Protein AF-A0A0J7KFZ2-F1 (afdb_monomer)

Secondary structure (DSSP, 8-state):
-PPPPPP-----HHHHHSHHHHHHHHHHHHHHHHH-EEEEE--SHHHHHHHHHHHTTT-SEEEEE--PBPPHHHHTT-TT--GGGTTSBHHHHHHHHHHHT-TTSEEEEE-S-HHHHHHH-TTGGGG-SEEEEES--HHHHHHHHHHHHHHT--EEEEEEEBTEEEEEEE-S----SB---SSPPP---SSS--HHHHHHHHH--TTSS-HHHHHTS-HHHHHHHHHHHHHHHHSS---SHHHHHHHHHHHHTT----SS-TT---HHHHHHHHHTT----------THHHHHHHHHHHHHHHHHSS-TT-STTTHHHHHHHHHHHHHHHHHHTTPPPPS-THHHHHHHHHTT-B-HHHHHHHHHHHHHHHHHHHHTBSPPP-SEEEEETTTTEEEEE--

Sequence (400 aa):
MASPESKSPEQSEKNRKYDRQLRLWGDHGQATLEAAHVCLINATGLGTEILKSLVLPGIGAFTIVDGKKITVEDIEPNFFLEADSVGKSRAQVATEILLELNPDVTGDYIDEEPEQILSNSPDFFNSFTVVVATALTEKTLVLLSKRLWELDIPLIVCRSIGFIAYMRIQIKEHTVIETHPDNETPDLRLDRPFDSLKKHLDSINLNEMSFKDHCHVPYLIILYKYLEKWILEHRALPKLYKDKQQLRDMIKSGIRRDEHDSSNSEENFEEAMKAVNTFQNLETPESMMIYYVMLRGVDKFQAEYNSYPGEFDDQVEPDIVKLKTCLTKLLSEWGCGPLAKDDYVHEFCRFGGAELHSVSAFLGGLAAQETIKLITNQYKPVHNTFIYDAVTSNSGTFFF

Radius of gyration: 29.3 Å; Cα contacts (8 Å, |Δi|>4): 603; chains: 1; bounding box: 73×44×86 Å

Structure (mmCIF, N/CA/C/O backbone):
data_AF-A0A0J7KFZ2-F1
#
_entry.id   AF-A0A0J7KFZ2-F1
#
loop_
_atom_site.group_PDB
_atom_site.id
_atom_site.type_symbol
_atom_site.label_atom_id
_atom_site.label_alt_id
_atom_site.label_comp_id
_atom_site.label_asym_id
_atom_site.label_entity_id
_atom_site.label_seq_id
_atom_site.pdbx_PDB_ins_code
_atom_site.Cartn_x
_atom_site.Cartn_y
_atom_site.Cartn_z
_atom_site.occupancy
_atom_site.B_iso_or_equiv
_atom_site.auth_seq_id
_atom_site.auth_comp_id
_atom_site.auth_asym_id
_atom_site.auth_atom_id
_atom_site.pdbx_PDB_model_num
ATOM 1 N N . MET A 1 1 ? -8.744 -5.750 -54.424 1.00 39.47 1 MET A N 1
ATOM 2 C CA . MET A 1 1 ? -9.724 -5.813 -53.323 1.00 39.47 1 MET A CA 1
ATOM 3 C C . MET A 1 1 ? -8.928 -6.118 -52.072 1.00 39.47 1 MET A C 1
ATOM 5 O O . MET A 1 1 ? -8.369 -7.202 -51.994 1.00 39.47 1 MET A O 1
ATOM 9 N N . ALA A 1 2 ? -8.740 -5.127 -51.201 1.00 38.91 2 ALA A N 1
ATOM 10 C CA . ALA A 1 2 ? -8.083 -5.347 -49.919 1.00 38.91 2 ALA A CA 1
ATOM 11 C C . ALA A 1 2 ? -9.008 -6.212 -49.056 1.00 38.91 2 ALA A C 1
ATOM 13 O O . ALA A 1 2 ? -10.208 -5.939 -48.982 1.00 38.91 2 ALA A O 1
ATOM 14 N N . SER A 1 3 ? -8.464 -7.282 -48.483 1.00 38.78 3 SER A N 1
ATOM 15 C CA . SER A 1 3 ? -9.153 -8.090 -47.481 1.00 38.78 3 SER A CA 1
ATOM 16 C C . SER A 1 3 ? -9.607 -7.176 -46.337 1.00 38.78 3 SER A C 1
ATOM 18 O O . SER A 1 3 ? -8.829 -6.305 -45.943 1.00 38.78 3 SER A O 1
ATOM 20 N N . PRO A 1 4 ? -10.834 -7.327 -45.813 1.00 46.22 4 PRO A N 1
ATOM 21 C CA . PRO A 1 4 ? -11.259 -6.533 -44.674 1.00 46.22 4 PRO A CA 1
ATOM 22 C C . PRO A 1 4 ? -10.363 -6.888 -43.489 1.00 46.22 4 PRO A C 1
ATOM 24 O O . PRO A 1 4 ? -10.219 -8.066 -43.153 1.00 46.22 4 PRO A O 1
ATOM 27 N N . GLU A 1 5 ? -9.730 -5.873 -42.901 1.00 45.72 5 GLU A N 1
ATOM 28 C CA . GLU A 1 5 ? -9.017 -6.001 -41.635 1.00 45.72 5 GLU A CA 1
ATOM 29 C C . GLU A 1 5 ? -9.936 -6.689 -40.622 1.00 45.72 5 GLU A C 1
ATOM 31 O O . GLU A 1 5 ? -11.114 -6.340 -40.478 1.00 45.72 5 GLU A O 1
ATOM 36 N N . SER A 1 6 ? -9.412 -7.713 -39.949 1.00 40.47 6 SER A N 1
ATOM 37 C CA . SER A 1 6 ? -10.104 -8.357 -38.841 1.00 40.47 6 SER A CA 1
ATOM 38 C C . SER A 1 6 ? -10.441 -7.287 -37.810 1.00 40.47 6 SER A C 1
ATOM 40 O O . SER A 1 6 ? -9.533 -6.634 -37.294 1.00 40.47 6 SER A O 1
ATOM 42 N N . LYS A 1 7 ? -11.734 -7.099 -37.517 1.00 45.22 7 LYS A N 1
ATOM 43 C CA . LYS A 1 7 ? -12.172 -6.262 -36.396 1.00 45.22 7 LYS A CA 1
ATOM 44 C C . LYS A 1 7 ? -11.363 -6.666 -35.162 1.00 45.22 7 LYS A C 1
ATOM 46 O O . LYS A 1 7 ? -11.340 -7.848 -34.822 1.00 45.22 7 LYS A O 1
ATOM 51 N N . SER A 1 8 ? -10.695 -5.690 -34.544 1.00 53.91 8 SER A N 1
ATOM 52 C CA . SER A 1 8 ? -10.073 -5.842 -33.224 1.00 53.91 8 SER A CA 1
ATOM 53 C C . SER A 1 8 ? -11.067 -6.567 -32.307 1.00 53.91 8 SER A C 1
ATOM 55 O O . SER A 1 8 ? -12.256 -6.231 -32.387 1.00 53.91 8 SER A O 1
ATOM 57 N N . PRO A 1 9 ? -10.652 -7.576 -31.516 1.00 52.34 9 PRO A N 1
ATOM 58 C CA . PRO A 1 9 ? -11.582 -8.308 -30.663 1.00 52.34 9 PRO A CA 1
ATOM 59 C C . PRO A 1 9 ? -12.376 -7.298 -29.832 1.00 52.34 9 PRO A C 1
ATOM 61 O O . PRO A 1 9 ? -11.781 -6.382 -29.264 1.00 52.34 9 PRO A O 1
ATOM 64 N N . GLU A 1 10 ? -13.711 -7.407 -29.841 1.00 55.28 10 GLU A N 1
ATOM 65 C CA . GLU A 1 10 ? -14.583 -6.547 -29.035 1.00 55.28 10 GLU A CA 1
ATOM 66 C C . GLU A 1 10 ? -14.065 -6.571 -27.597 1.00 55.28 10 GLU A C 1
ATOM 68 O O . GLU A 1 10 ? -14.088 -7.604 -26.927 1.00 55.28 10 GLU A O 1
ATOM 73 N N . GLN A 1 11 ? -13.508 -5.442 -27.158 1.00 60.69 11 GLN A N 1
ATOM 74 C CA . GLN A 1 11 ? -12.951 -5.305 -25.823 1.00 60.69 11 GLN A CA 1
ATOM 75 C C . GLN A 1 11 ? -14.110 -5.497 -24.844 1.00 60.69 11 GLN A C 1
ATOM 77 O O . GLN A 1 11 ? -15.096 -4.759 -24.906 1.00 60.69 11 GLN A O 1
ATOM 82 N N . SER A 1 12 ? -14.018 -6.517 -23.986 1.00 78.81 12 SER A N 1
ATOM 83 C CA . SER A 1 12 ? -15.044 -6.780 -22.975 1.00 78.81 12 SER A CA 1
ATOM 84 C C . SER A 1 12 ? -15.282 -5.516 -22.139 1.00 78.81 12 SER A C 1
ATOM 86 O O . SER A 1 12 ? -14.369 -4.705 -21.950 1.00 78.81 12 SER A O 1
ATOM 88 N N . GLU A 1 13 ? -16.495 -5.320 -21.613 1.00 82.88 13 GLU A N 1
ATOM 89 C CA . GLU A 1 13 ? -16.781 -4.152 -20.761 1.00 82.88 13 GLU A CA 1
ATOM 90 C C . GLU A 1 13 ? -15.817 -4.067 -19.569 1.00 82.88 13 GLU A C 1
ATOM 92 O O . GLU A 1 13 ? -15.385 -2.974 -19.196 1.00 82.88 13 GLU A O 1
ATOM 97 N N . LYS A 1 14 ? -15.394 -5.229 -19.058 1.00 83.19 14 LYS A N 1
ATOM 98 C CA . LYS A 1 14 ? -14.378 -5.378 -18.016 1.00 83.19 14 LYS A CA 1
ATOM 99 C C . LYS A 1 14 ? -13.004 -4.874 -18.468 1.00 83.19 14 LYS A C 1
ATOM 101 O O . LYS A 1 14 ? -12.402 -4.047 -17.787 1.00 83.19 14 LYS A O 1
ATOM 106 N N . ASN A 1 15 ? -12.553 -5.262 -19.662 1.00 84.06 15 ASN A N 1
ATOM 107 C CA . ASN A 1 15 ? -11.292 -4.774 -20.225 1.00 84.06 15 ASN A CA 1
ATOM 108 C C . ASN A 1 15 ? -11.341 -3.270 -20.514 1.00 84.06 15 ASN A C 1
ATOM 110 O O . ASN A 1 15 ? -10.312 -2.609 -20.441 1.00 84.06 15 ASN A O 1
ATOM 114 N N . ARG A 1 16 ? -12.518 -2.709 -20.826 1.00 88.25 16 ARG A N 1
ATOM 115 C CA . ARG A 1 16 ? -12.684 -1.256 -20.983 1.00 88.25 16 ARG A CA 1
ATOM 116 C C . ARG A 1 16 ? -12.621 -0.528 -19.637 1.00 88.25 16 ARG A C 1
ATOM 118 O O . ARG A 1 16 ? -12.023 0.542 -19.559 1.00 88.25 16 ARG A O 1
ATOM 125 N N . LYS A 1 17 ? -13.229 -1.094 -18.589 1.00 92.62 17 LYS A N 1
ATOM 126 C CA . LYS A 1 17 ? -13.217 -0.560 -17.215 1.00 92.62 17 LYS A CA 1
ATOM 127 C C . LYS A 1 17 ? -11.804 -0.554 -16.624 1.00 92.62 17 LYS A C 1
ATOM 129 O O . LYS A 1 17 ? -11.389 0.461 -16.071 1.00 92.62 17 LYS A O 1
ATOM 134 N N . TYR A 1 18 ? -11.056 -1.643 -16.806 1.00 95.44 18 TYR A N 1
ATOM 135 C CA . TYR A 1 18 ? -9.713 -1.826 -16.247 1.00 95.44 18 TYR A CA 1
ATOM 136 C C . TYR A 1 18 ? -8.566 -1.495 -17.218 1.00 95.44 18 TYR A C 1
ATOM 138 O O . TYR A 1 18 ? -7.407 -1.716 -16.883 1.00 95.44 18 TYR A O 1
ATOM 146 N N . ASP A 1 19 ? -8.832 -0.901 -18.388 1.00 94.44 19 ASP A N 1
ATOM 147 C CA . ASP A 1 19 ? -7.809 -0.631 -19.420 1.00 94.44 19 ASP A CA 1
ATOM 148 C C . ASP A 1 19 ? -6.561 0.082 -18.869 1.00 94.44 19 ASP A C 1
ATOM 150 O O . ASP A 1 19 ? -5.432 -0.279 -19.193 1.00 94.44 19 ASP A O 1
ATOM 154 N N . ARG A 1 20 ? -6.745 1.076 -17.988 1.00 94.19 20 ARG A N 1
ATOM 155 C CA . ARG A 1 20 ? -5.630 1.860 -17.430 1.00 94.19 20 ARG A CA 1
ATOM 156 C C . ARG A 1 20 ? -4.709 1.037 -16.534 1.00 94.19 20 ARG A C 1
ATOM 158 O O . ARG A 1 20 ? -3.500 1.223 -16.600 1.00 94.19 20 ARG A O 1
ATOM 165 N N . GLN A 1 21 ? -5.270 0.157 -15.712 1.00 92.62 21 GLN A N 1
ATOM 166 C CA . GLN A 1 21 ? -4.501 -0.660 -14.771 1.00 92.62 21 GLN A CA 1
ATOM 167 C C . GLN A 1 21 ? -3.945 -1.930 -15.430 1.00 92.62 21 GLN A C 1
ATOM 169 O O . GLN A 1 21 ? -2.834 -2.342 -15.113 1.00 92.62 21 GLN A O 1
ATOM 174 N N . LEU A 1 22 ? -4.634 -2.469 -16.444 1.00 93.00 22 LEU A N 1
ATOM 175 C CA . LEU A 1 22 ? -4.121 -3.554 -17.288 1.00 93.00 22 LEU A CA 1
ATOM 176 C C . LEU A 1 22 ? -2.810 -3.169 -17.992 1.00 93.00 22 LEU A C 1
ATOM 178 O O . LEU A 1 22 ? -1.964 -4.021 -18.232 1.00 93.00 22 LEU A O 1
ATOM 182 N N . ARG A 1 23 ? -2.589 -1.880 -18.277 1.00 94.12 23 ARG A N 1
ATOM 183 C CA . ARG A 1 23 ? -1.314 -1.379 -18.829 1.00 94.12 23 ARG A CA 1
ATOM 184 C C . ARG A 1 23 ? -0.149 -1.416 -17.837 1.00 94.12 23 ARG A C 1
ATOM 186 O O . ARG A 1 23 ? 0.987 -1.256 -18.272 1.00 94.12 23 ARG A O 1
ATOM 193 N N . LEU A 1 24 ? -0.425 -1.568 -16.541 1.00 92.62 24 LEU A N 1
ATOM 194 C CA . LEU A 1 24 ? 0.590 -1.639 -15.491 1.00 92.62 24 LEU A CA 1
ATOM 195 C C . LEU A 1 24 ? 0.943 -3.093 -15.184 1.00 92.62 24 LEU A C 1
ATOM 197 O O . LEU A 1 24 ? 2.101 -3.467 -15.317 1.00 92.62 24 LEU A O 1
ATOM 201 N N . TRP A 1 25 ? -0.060 -3.911 -14.849 1.00 92.50 25 TRP A N 1
ATOM 202 C CA . TRP A 1 25 ? 0.150 -5.284 -14.369 1.00 92.50 25 TRP A CA 1
ATOM 203 C C . TRP A 1 25 ? -0.359 -6.394 -15.297 1.00 92.50 25 TRP A C 1
ATOM 205 O O . TRP A 1 25 ? -0.287 -7.576 -14.958 1.00 92.50 25 TRP A O 1
ATOM 215 N N . GLY A 1 26 ? -0.868 -6.037 -16.479 1.00 94.12 26 GLY A N 1
ATOM 216 C CA . GLY A 1 26 ? -1.338 -6.991 -17.483 1.00 94.12 26 GLY A CA 1
ATOM 217 C C . GLY A 1 26 ? -2.611 -7.747 -17.095 1.00 94.12 26 GLY A C 1
ATOM 218 O O . GLY A 1 26 ? -3.155 -7.613 -15.996 1.00 94.12 26 GLY A O 1
ATOM 219 N N . ASP A 1 27 ? -3.087 -8.582 -18.019 1.00 94.44 27 ASP A N 1
ATOM 220 C CA . ASP A 1 27 ? -4.254 -9.442 -17.794 1.00 94.44 27 ASP A CA 1
ATOM 221 C C . ASP A 1 27 ? -3.994 -10.495 -16.701 1.00 94.44 27 ASP A C 1
ATOM 223 O O . ASP A 1 27 ? -4.909 -10.866 -15.967 1.00 94.44 27 ASP A O 1
ATOM 227 N N . HIS A 1 28 ? -2.749 -10.966 -16.551 1.00 95.38 28 HIS A N 1
ATOM 228 C CA . HIS A 1 28 ? -2.379 -11.948 -15.525 1.00 95.38 28 HIS A CA 1
ATOM 229 C C . HIS A 1 28 ? -2.400 -11.348 -14.117 1.00 95.38 28 HIS A C 1
ATOM 231 O O . HIS A 1 28 ? -2.923 -11.980 -13.197 1.00 95.38 28 HIS A O 1
ATOM 237 N N . GLY A 1 29 ? -1.902 -10.119 -13.947 1.00 95.56 29 GLY A N 1
ATOM 238 C CA . GLY A 1 29 ? -2.021 -9.386 -12.687 1.00 95.56 29 GLY A CA 1
ATOM 239 C C . GLY A 1 29 ? -3.486 -9.184 -12.304 1.00 95.56 29 GLY A C 1
ATOM 240 O O . GLY A 1 29 ? -3.882 -9.488 -11.179 1.00 95.56 29 GLY A O 1
ATOM 241 N N . GLN A 1 30 ? -4.319 -8.792 -13.273 1.00 97.31 30 GLN A N 1
ATOM 242 C CA . GLN A 1 30 ? -5.755 -8.626 -13.060 1.00 97.31 30 GLN A CA 1
ATOM 243 C C . GLN A 1 30 ? -6.452 -9.934 -12.664 1.00 97.31 30 GLN A C 1
ATOM 245 O O . GLN A 1 30 ? -7.219 -9.948 -11.706 1.00 97.31 30 GLN A O 1
ATOM 250 N N . ALA A 1 31 ? -6.161 -11.044 -13.346 1.00 97.31 31 ALA A N 1
ATOM 251 C CA . ALA A 1 31 ? -6.737 -12.347 -13.011 1.00 97.31 31 ALA A CA 1
ATOM 252 C C . ALA A 1 31 ? -6.376 -12.796 -11.585 1.00 97.31 31 ALA A C 1
ATOM 254 O O . ALA A 1 31 ? -7.195 -13.401 -10.896 1.00 97.31 31 ALA A O 1
ATOM 255 N N . THR A 1 32 ? -5.160 -12.481 -11.129 1.00 97.69 32 THR A N 1
ATOM 256 C CA . THR A 1 32 ? -4.705 -12.823 -9.775 1.00 97.69 32 THR A CA 1
ATOM 257 C C . THR A 1 32 ? -5.392 -11.943 -8.729 1.00 97.69 32 THR A C 1
ATOM 259 O O . THR A 1 32 ? -5.814 -12.440 -7.687 1.00 97.69 32 THR A O 1
ATOM 262 N N . LEU A 1 33 ? -5.581 -10.654 -9.035 1.00 97.94 33 LEU A N 1
ATOM 263 C CA . LEU A 1 33 ? -6.330 -9.717 -8.196 1.00 97.94 33 LEU A CA 1
ATOM 264 C C . LEU A 1 33 ? -7.795 -10.146 -8.017 1.00 97.94 33 LEU A C 1
ATOM 266 O O . LEU A 1 33 ? -8.311 -10.150 -6.901 1.00 97.94 33 LEU A O 1
ATOM 270 N N . GLU A 1 34 ? -8.437 -10.582 -9.097 1.00 97.88 34 GLU A N 1
ATOM 271 C CA . GLU A 1 34 ? -9.824 -11.064 -9.106 1.00 97.88 34 GLU A CA 1
ATOM 272 C C . GLU A 1 34 ? -10.014 -12.425 -8.425 1.00 97.88 34 GLU A C 1
ATOM 274 O O . GLU A 1 34 ? -11.133 -12.786 -8.071 1.00 97.88 34 GLU A O 1
ATOM 279 N N . ALA A 1 35 ? -8.940 -13.193 -8.242 1.00 98.25 35 ALA A N 1
ATOM 280 C CA . ALA A 1 35 ? -8.965 -14.456 -7.510 1.00 98.25 35 ALA A CA 1
ATOM 281 C C . ALA A 1 35 ? -8.655 -14.286 -6.011 1.00 98.25 35 ALA A C 1
ATOM 283 O O . ALA A 1 35 ? -8.814 -15.236 -5.244 1.00 98.25 35 ALA A O 1
ATOM 284 N N . ALA A 1 36 ? -8.187 -13.108 -5.592 1.00 98.56 36 ALA A N 1
ATOM 285 C CA . ALA A 1 36 ? -7.746 -12.865 -4.227 1.00 98.56 36 ALA A CA 1
ATOM 286 C C . ALA A 1 36 ? -8.904 -12.564 -3.268 1.00 98.56 36 ALA A C 1
ATOM 288 O O . ALA A 1 36 ? -9.908 -11.954 -3.640 1.00 98.56 36 ALA A O 1
ATOM 289 N N . HIS A 1 37 ? -8.709 -12.938 -2.002 1.00 98.69 37 HIS A N 1
ATOM 290 C CA . HIS A 1 37 ? -9.626 -12.646 -0.901 1.00 98.69 37 HIS A CA 1
ATOM 291 C C . HIS A 1 37 ? -8.877 -11.937 0.231 1.00 98.69 37 HIS A C 1
ATOM 293 O O . HIS A 1 37 ? -7.994 -12.527 0.851 1.00 98.69 37 HIS A O 1
ATOM 299 N N . VAL A 1 38 ? -9.202 -10.672 0.503 1.00 98.75 38 VAL A N 1
ATOM 300 C CA . VAL A 1 38 ? -8.535 -9.870 1.548 1.00 98.75 38 VAL A CA 1
ATOM 301 C C . VAL A 1 38 ? -9.387 -9.748 2.805 1.00 98.75 38 VAL A C 1
ATOM 303 O O . VAL A 1 38 ? -10.564 -9.411 2.737 1.00 98.75 38 VAL A O 1
ATOM 306 N N . CYS A 1 39 ? -8.779 -9.957 3.971 1.00 98.69 39 CYS A N 1
ATOM 307 C CA . CYS A 1 39 ? -9.404 -9.639 5.254 1.00 98.69 39 CYS A CA 1
ATOM 308 C C . CYS A 1 39 ? -8.951 -8.255 5.719 1.00 98.69 39 CYS A C 1
ATOM 310 O O . CYS A 1 39 ? -7.750 -8.035 5.875 1.00 98.69 39 CYS A O 1
ATOM 312 N N . LEU A 1 40 ? -9.888 -7.354 6.007 1.00 98.75 40 LEU A N 1
ATOM 313 C CA . LEU A 1 40 ? -9.612 -6.101 6.706 1.00 98.75 40 LEU A CA 1
ATOM 314 C C . LEU A 1 40 ? -9.999 -6.245 8.182 1.00 98.75 40 LEU A C 1
ATOM 316 O O . LEU A 1 40 ? -11.141 -6.579 8.483 1.00 98.75 40 LEU A O 1
ATOM 320 N N . ILE A 1 41 ? -9.079 -5.940 9.096 1.00 98.25 41 ILE A N 1
ATOM 321 C CA . ILE A 1 41 ? -9.379 -5.768 10.520 1.00 98.25 41 ILE A CA 1
ATOM 322 C C . ILE A 1 41 ? -9.600 -4.285 10.816 1.00 98.25 41 ILE A C 1
ATOM 324 O O . ILE A 1 41 ? -8.696 -3.471 10.592 1.00 98.25 41 ILE A O 1
ATOM 328 N N . ASN A 1 42 ? -10.769 -3.990 11.384 1.00 97.62 42 ASN A N 1
ATOM 329 C CA . ASN A 1 42 ? -11.325 -2.673 11.680 1.00 97.62 42 ASN A CA 1
ATOM 330 C C . ASN A 1 42 ? -11.590 -1.801 10.439 1.00 97.62 42 ASN A C 1
ATOM 332 O O . ASN A 1 42 ? -10.689 -1.473 9.671 1.00 97.62 42 ASN A O 1
ATOM 336 N N . ALA A 1 43 ? -12.832 -1.348 10.284 1.00 97.19 43 ALA A N 1
ATOM 337 C CA . ALA A 1 43 ? -13.265 -0.386 9.275 1.00 97.19 43 ALA A CA 1
ATOM 338 C C . ALA A 1 43 ? -13.180 1.059 9.804 1.00 97.19 43 ALA A C 1
ATOM 340 O O . ALA A 1 43 ? -14.171 1.788 9.835 1.00 97.19 43 ALA A O 1
ATOM 341 N N . THR A 1 44 ? -11.982 1.474 10.234 1.00 95.88 44 THR A N 1
ATOM 342 C CA . THR A 1 44 ? -11.681 2.894 10.517 1.00 95.88 44 THR A CA 1
ATOM 343 C C . THR A 1 44 ? -11.581 3.699 9.216 1.00 95.88 44 THR A C 1
ATOM 345 O O . THR A 1 44 ? -11.659 3.112 8.132 1.00 95.88 44 THR A O 1
ATOM 348 N N . GLY A 1 45 ? -11.360 5.019 9.289 1.00 96.31 45 GLY A N 1
ATOM 349 C CA . GLY A 1 45 ? -11.187 5.847 8.088 1.00 96.31 45 GLY A CA 1
ATOM 350 C C . GLY A 1 45 ? -10.054 5.336 7.187 1.00 96.31 45 GLY A C 1
ATOM 351 O O . GLY A 1 45 ? -10.213 5.233 5.969 1.00 96.31 45 GLY A O 1
ATOM 352 N N . LEU A 1 46 ? -8.935 4.916 7.785 1.00 97.69 46 LEU A N 1
ATOM 353 C CA . LEU A 1 46 ? -7.833 4.247 7.096 1.00 97.69 46 LEU A CA 1
ATOM 354 C C . LEU A 1 46 ? -8.239 2.898 6.501 1.00 97.69 46 LEU A C 1
ATOM 356 O O . LEU A 1 46 ? -7.940 2.636 5.337 1.00 97.69 46 LEU A O 1
ATOM 360 N N . GLY A 1 47 ? -8.913 2.043 7.273 1.00 98.12 47 GLY A N 1
ATOM 361 C CA . GLY A 1 47 ? -9.322 0.718 6.802 1.00 98.12 47 GLY A CA 1
ATOM 362 C C . GLY A 1 47 ? -10.202 0.790 5.555 1.00 98.12 47 GLY A C 1
ATOM 363 O O . GLY A 1 47 ? -9.952 0.098 4.564 1.00 98.12 47 GLY A O 1
ATOM 364 N N . THR A 1 48 ? -11.181 1.693 5.555 1.00 98.06 48 THR A N 1
ATOM 365 C CA . THR A 1 48 ? -12.065 1.899 4.405 1.00 98.06 48 THR A CA 1
ATOM 366 C C . THR A 1 48 ? -11.355 2.537 3.210 1.00 98.06 48 THR A C 1
ATOM 368 O O . THR A 1 48 ? -11.650 2.178 2.073 1.00 98.06 48 THR A O 1
ATOM 371 N N . GLU A 1 49 ? -10.373 3.419 3.424 1.00 98.50 49 GLU A N 1
ATOM 372 C CA . GLU A 1 49 ? -9.554 3.986 2.341 1.00 98.50 49 GLU A CA 1
ATOM 373 C C . GLU A 1 49 ? -8.664 2.933 1.657 1.00 98.50 49 GLU A C 1
ATOM 375 O O . GLU A 1 49 ? -8.505 2.957 0.428 1.00 98.50 49 GLU A O 1
ATOM 380 N N . ILE A 1 50 ? -8.138 1.972 2.430 1.00 98.69 50 ILE A N 1
ATOM 381 C CA . ILE A 1 50 ? -7.433 0.800 1.893 1.00 98.69 50 ILE A CA 1
ATOM 382 C C . ILE A 1 50 ? -8.394 -0.041 1.052 1.00 98.69 50 ILE A C 1
ATOM 384 O O . ILE A 1 50 ? -8.106 -0.312 -0.115 1.00 98.69 50 ILE A O 1
ATOM 388 N N . LEU A 1 51 ? -9.551 -0.426 1.606 1.00 98.50 51 LEU A N 1
ATOM 389 C CA . LEU A 1 51 ? -10.499 -1.280 0.886 1.00 98.50 51 LEU A CA 1
ATOM 390 C C . LEU A 1 51 ? -11.070 -0.610 -0.357 1.00 98.50 51 LEU A C 1
ATOM 392 O O . LEU A 1 51 ? -11.115 -1.257 -1.395 1.00 98.50 51 LEU A O 1
ATOM 396 N N . LYS A 1 52 ? -11.418 0.679 -0.320 1.00 98.50 52 LYS A N 1
ATOM 397 C CA . LYS A 1 52 ? -11.802 1.440 -1.521 1.00 98.50 52 LYS A CA 1
ATOM 398 C C . LYS A 1 52 ? -10.778 1.248 -2.640 1.00 98.50 52 LYS A C 1
ATOM 400 O O . LYS A 1 52 ? -11.137 0.974 -3.785 1.00 98.50 52 LYS A O 1
ATOM 405 N N . SER A 1 53 ? -9.501 1.370 -2.292 1.00 98.44 53 SER A N 1
ATOM 406 C CA . SER A 1 53 ? -8.380 1.279 -3.227 1.00 98.44 53 SER A CA 1
ATOM 407 C C . SER A 1 53 ? -8.089 -0.157 -3.698 1.00 98.44 53 SER A C 1
ATOM 409 O O . SER A 1 53 ? -7.317 -0.328 -4.635 1.00 98.44 53 SER A O 1
ATOM 411 N N . LEU A 1 54 ? -8.736 -1.175 -3.116 1.00 98.62 54 LEU A N 1
ATOM 412 C CA . LEU A 1 54 ? -8.722 -2.578 -3.564 1.00 98.62 54 LEU A CA 1
ATOM 413 C C . LEU A 1 54 ? -10.006 -2.978 -4.312 1.00 98.62 54 LEU A C 1
ATOM 415 O O . LEU A 1 54 ? -9.960 -3.723 -5.290 1.00 98.62 54 LEU A O 1
ATOM 419 N N . VAL A 1 55 ? -11.153 -2.439 -3.903 1.00 98.62 55 VAL A N 1
ATOM 420 C CA . VAL A 1 55 ? -12.464 -2.679 -4.519 1.00 98.62 55 VAL A CA 1
ATOM 421 C C . VAL A 1 55 ? -12.538 -2.042 -5.908 1.00 98.62 55 VAL A C 1
ATOM 423 O O . VAL A 1 55 ? -12.951 -2.699 -6.865 1.00 98.62 55 VAL A O 1
ATOM 426 N N . LEU A 1 56 ? -12.086 -0.791 -6.061 1.00 98.25 56 LEU A N 1
ATOM 427 C CA . LEU A 1 56 ? -12.074 -0.091 -7.353 1.00 98.25 56 LEU A CA 1
ATOM 428 C C . LEU A 1 56 ? -11.301 -0.843 -8.456 1.00 98.25 56 LEU A C 1
ATOM 430 O O . LEU A 1 56 ? -11.869 -1.002 -9.540 1.00 98.25 56 LEU A O 1
ATOM 434 N N . PRO A 1 57 ? -10.069 -1.350 -8.226 1.00 97.50 57 PRO A N 1
ATOM 435 C CA . PRO A 1 57 ? -9.360 -2.152 -9.223 1.00 97.50 57 PRO A CA 1
ATOM 436 C C . PRO A 1 57 ? -9.899 -3.585 -9.376 1.00 97.50 57 PRO A C 1
ATOM 438 O O . PRO A 1 57 ? -9.449 -4.300 -10.270 1.00 97.50 57 PRO A O 1
ATOM 441 N N . GLY A 1 58 ? -10.890 -3.998 -8.583 1.00 97.31 58 GLY A N 1
ATOM 442 C CA . GLY A 1 58 ? -11.588 -5.269 -8.772 1.00 97.31 58 GLY A CA 1
ATOM 443 C C . GLY A 1 58 ? -10.923 -6.451 -8.083 1.00 97.31 58 GLY A C 1
ATOM 444 O O . GLY A 1 58 ? -10.702 -7.478 -8.719 1.00 97.31 58 GLY A O 1
ATOM 445 N N . ILE A 1 59 ? -10.616 -6.320 -6.791 1.00 98.50 59 ILE A N 1
ATOM 446 C CA . ILE A 1 59 ? -10.285 -7.485 -5.967 1.00 98.50 59 ILE A CA 1
ATOM 447 C C . ILE A 1 59 ? -11.421 -8.517 -5.977 1.00 98.50 59 ILE A C 1
ATOM 449 O O . ILE A 1 59 ? -12.587 -8.141 -6.000 1.00 98.50 59 ILE A O 1
ATOM 453 N N . GLY A 1 60 ? -11.100 -9.810 -5.950 1.00 98.38 60 GLY A N 1
ATOM 454 C CA . GLY A 1 60 ? -12.110 -10.871 -6.009 1.00 98.38 60 GLY A CA 1
ATOM 455 C C . GLY A 1 60 ? -13.123 -10.806 -4.872 1.00 98.38 60 GLY A C 1
ATOM 456 O O . GLY A 1 60 ? -14.335 -10.701 -5.090 1.00 98.38 60 GLY A O 1
ATOM 457 N N . ALA A 1 61 ? -12.611 -10.846 -3.645 1.00 98.69 61 ALA A N 1
ATOM 458 C CA . ALA A 1 61 ? -13.428 -10.746 -2.452 1.00 98.69 61 ALA A CA 1
ATOM 459 C C . ALA A 1 61 ? -12.739 -9.983 -1.317 1.00 98.69 61 ALA A C 1
ATOM 461 O O . ALA A 1 61 ? -11.509 -9.951 -1.213 1.00 98.69 61 ALA A O 1
ATOM 462 N N . PHE A 1 62 ? -13.536 -9.423 -0.411 1.00 98.81 62 PHE A N 1
ATOM 463 C CA . PHE A 1 62 ? -13.055 -8.926 0.872 1.00 98.81 62 PHE A CA 1
ATOM 464 C C . PHE A 1 62 ? -13.967 -9.344 2.028 1.00 98.81 62 PHE A C 1
ATOM 466 O O . PHE A 1 62 ? -15.161 -9.573 1.847 1.00 98.81 62 PHE A O 1
ATOM 473 N N . THR A 1 63 ? -13.399 -9.426 3.230 1.00 98.75 63 THR A N 1
ATOM 474 C CA . THR A 1 63 ? -14.160 -9.596 4.473 1.00 98.75 63 THR A CA 1
ATOM 475 C C . THR A 1 63 ? -13.711 -8.575 5.508 1.00 98.75 63 THR A C 1
ATOM 477 O O . THR A 1 63 ? -12.516 -8.468 5.784 1.00 98.75 63 THR A O 1
ATOM 480 N N . ILE A 1 64 ? -14.654 -7.828 6.084 1.00 98.69 64 ILE A N 1
ATOM 481 C CA . ILE A 1 64 ? -14.379 -6.874 7.166 1.00 98.69 64 ILE A CA 1
ATOM 482 C C . ILE A 1 64 ? -14.637 -7.536 8.516 1.00 98.69 64 ILE A C 1
ATOM 484 O O . ILE A 1 64 ? -15.729 -8.034 8.764 1.00 98.69 64 ILE A O 1
ATOM 488 N N . VAL A 1 65 ? -13.656 -7.499 9.408 1.00 98.25 65 VAL A N 1
ATOM 489 C CA . VAL A 1 65 ? -13.788 -7.934 10.801 1.00 98.25 65 VAL A CA 1
ATOM 490 C C . VAL A 1 65 ? -13.764 -6.707 11.697 1.00 98.25 65 VAL A C 1
ATOM 492 O O . VAL A 1 65 ? -12.733 -6.034 11.795 1.00 98.25 65 VAL A O 1
ATOM 495 N N . ASP A 1 66 ? -14.889 -6.413 12.342 1.00 98.00 66 ASP A N 1
ATOM 496 C CA . ASP A 1 66 ? -15.004 -5.276 13.249 1.00 98.00 66 ASP A CA 1
ATOM 497 C C . ASP A 1 66 ? -16.167 -5.448 14.232 1.00 98.00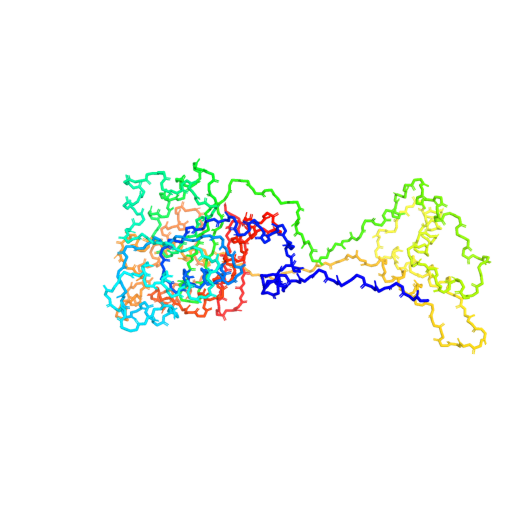 66 ASP A C 1
ATOM 499 O O . ASP A 1 66 ? -17.331 -5.457 13.832 1.00 98.00 66 ASP A O 1
ATOM 503 N N . GLY A 1 67 ? -15.853 -5.552 15.525 1.00 96.50 67 GLY A N 1
ATOM 504 C CA . GLY A 1 67 ? -16.850 -5.705 16.587 1.00 96.50 67 GLY A CA 1
ATOM 505 C C . GLY A 1 67 ? -17.459 -4.388 17.077 1.00 96.50 67 GLY A C 1
ATOM 506 O O . GLY A 1 67 ? -18.373 -4.405 17.910 1.00 96.50 67 GLY A O 1
ATOM 507 N N . LYS A 1 68 ? -16.974 -3.233 16.598 1.00 96.25 68 LYS A N 1
ATOM 508 C CA . LYS A 1 68 ? -17.399 -1.926 17.107 1.00 96.25 68 LYS A CA 1
ATOM 509 C C . LYS A 1 68 ? -18.661 -1.411 16.422 1.00 96.25 68 LYS A C 1
ATOM 511 O O . LYS A 1 68 ? -18.954 -1.669 15.251 1.00 96.25 68 LYS A O 1
ATOM 516 N N . LYS A 1 69 ? -19.417 -0.617 17.182 1.00 97.19 69 LYS A N 1
ATOM 517 C CA . LYS A 1 69 ? -20.535 0.177 16.665 1.00 97.19 69 LYS A CA 1
ATOM 518 C C . LYS A 1 69 ? -20.051 1.563 16.264 1.00 97.19 69 LYS A C 1
ATOM 520 O O . LYS A 1 69 ? -19.137 2.094 16.883 1.00 97.19 69 LYS A O 1
ATOM 525 N N . ILE A 1 70 ? -20.692 2.134 15.251 1.00 96.81 70 ILE A N 1
ATOM 526 C CA . ILE A 1 70 ? -20.354 3.456 14.719 1.00 96.81 70 ILE A CA 1
ATOM 527 C C . ILE A 1 70 ? -20.638 4.521 15.779 1.00 96.81 70 ILE A C 1
ATOM 529 O O . ILE A 1 70 ? -21.764 4.622 16.278 1.00 96.81 70 ILE A O 1
ATOM 533 N N . THR A 1 71 ? -19.626 5.318 16.098 1.00 94.75 71 THR A N 1
ATOM 534 C CA . THR A 1 71 ? -19.725 6.505 16.951 1.00 94.75 71 THR A CA 1
ATOM 535 C C . THR A 1 71 ? -19.715 7.783 16.109 1.00 94.75 71 THR A C 1
ATOM 537 O O . THR A 1 71 ? -19.540 7.738 14.894 1.00 94.75 71 THR A O 1
ATOM 540 N N . VAL A 1 72 ? -19.924 8.941 16.743 1.00 92.38 72 VAL A N 1
ATOM 541 C CA . VAL A 1 72 ? -19.865 10.234 16.037 1.00 92.38 72 VAL A CA 1
ATOM 542 C C . VAL A 1 72 ? -18.447 10.531 15.539 1.00 92.38 72 VAL A C 1
ATOM 544 O O . VAL A 1 72 ? -18.281 11.035 14.432 1.00 92.38 72 VAL A O 1
ATOM 547 N N . GLU A 1 73 ? -17.437 10.147 16.319 1.00 89.50 73 GLU A N 1
ATOM 548 C CA . GLU A 1 73 ? -16.018 10.318 15.988 1.00 89.50 73 GLU A CA 1
ATOM 549 C C . GLU A 1 73 ? -15.587 9.459 14.793 1.00 89.50 73 GLU A C 1
ATOM 551 O O . GLU A 1 73 ? -14.669 9.837 14.075 1.00 89.50 73 GLU A O 1
ATOM 556 N N . ASP A 1 74 ? -16.270 8.336 14.531 1.00 92.19 74 ASP A N 1
ATOM 557 C CA . ASP A 1 74 ? -15.994 7.494 13.362 1.00 92.19 74 ASP A CA 1
ATOM 558 C C . ASP A 1 74 ? -16.483 8.124 12.045 1.00 92.19 74 ASP A C 1
ATOM 560 O O . ASP A 1 74 ? -15.992 7.749 10.983 1.00 92.19 74 ASP A O 1
ATOM 564 N N . ILE A 1 75 ? -17.445 9.056 12.079 1.00 91.75 75 ILE A N 1
ATOM 565 C CA . ILE A 1 75 ? -18.047 9.635 10.863 1.00 91.75 75 ILE A CA 1
ATOM 566 C C . ILE A 1 75 ? -17.105 10.641 10.207 1.00 91.75 75 ILE A C 1
ATOM 568 O O . ILE A 1 75 ? -16.926 10.631 8.993 1.00 91.75 75 ILE A O 1
ATOM 572 N N . GLU A 1 76 ? -16.510 11.533 10.999 1.00 86.81 76 GLU A N 1
ATOM 573 C CA . GLU A 1 76 ? -15.693 12.629 10.473 1.00 86.81 76 GLU A CA 1
ATOM 574 C C . GLU A 1 76 ? -14.503 12.156 9.616 1.00 86.81 76 GLU A C 1
ATOM 576 O O . GLU A 1 76 ? -14.290 12.726 8.540 1.00 86.81 76 GLU A O 1
ATOM 581 N N . PRO A 1 77 ? -13.734 11.121 10.017 1.00 90.56 77 PRO A N 1
ATOM 582 C CA . PRO A 1 77 ? -12.611 10.645 9.224 1.00 90.56 77 PRO A CA 1
ATOM 583 C C . PRO A 1 77 ? -12.997 9.607 8.163 1.00 90.56 77 PRO A C 1
ATOM 585 O O . PRO A 1 77 ? -12.120 9.179 7.403 1.00 90.56 77 PRO A O 1
ATOM 588 N N . ASN A 1 78 ? -14.261 9.173 8.093 1.00 94.38 78 ASN A N 1
ATOM 589 C CA . ASN A 1 78 ? -14.672 8.047 7.263 1.00 94.38 78 ASN A CA 1
ATOM 590 C C . ASN A 1 78 ? -15.753 8.426 6.242 1.00 94.38 78 ASN A C 1
ATOM 592 O O . ASN A 1 78 ? -16.927 8.574 6.564 1.00 94.38 78 ASN A O 1
ATOM 596 N N . PHE A 1 79 ? -15.357 8.485 4.969 1.00 94.81 79 PHE A N 1
ATOM 597 C CA . PHE A 1 79 ? -16.264 8.763 3.850 1.00 94.81 79 PHE A CA 1
ATOM 598 C C . PHE A 1 79 ? -17.377 7.712 3.682 1.00 94.81 79 PHE A C 1
ATOM 600 O O . PHE A 1 79 ? -18.411 7.998 3.088 1.00 94.81 79 PHE A O 1
ATOM 607 N N . PHE A 1 80 ? -17.162 6.497 4.188 1.00 95.06 80 PHE A N 1
ATOM 608 C CA . PHE A 1 80 ? -18.068 5.359 4.043 1.00 95.06 80 PHE A CA 1
ATOM 609 C C . PHE A 1 80 ? -19.008 5.192 5.237 1.00 95.06 80 PHE A C 1
ATOM 611 O O . PHE A 1 80 ? -19.660 4.160 5.343 1.00 95.06 80 PHE A O 1
ATOM 618 N N . LEU A 1 81 ? -19.069 6.160 6.154 1.00 94.81 81 LEU A N 1
ATOM 619 C CA . LEU A 1 81 ? -19.983 6.141 7.292 1.00 94.81 81 LEU A CA 1
ATOM 620 C C . LEU A 1 81 ? -20.802 7.434 7.315 1.00 94.81 81 LEU A C 1
ATOM 622 O O . LEU A 1 81 ? -20.271 8.532 7.185 1.00 94.81 81 LEU A O 1
ATOM 626 N N . GLU A 1 82 ? -22.112 7.303 7.510 1.00 92.00 82 GLU A N 1
ATOM 627 C CA . GLU A 1 82 ? -23.040 8.435 7.568 1.00 92.00 82 GLU A CA 1
ATOM 628 C C . GLU A 1 82 ? -23.596 8.650 8.982 1.00 92.00 82 GLU A C 1
ATOM 630 O O . GLU A 1 82 ? -23.666 7.721 9.792 1.00 92.00 82 GLU A O 1
ATOM 635 N N . ALA A 1 83 ? -24.079 9.866 9.257 1.00 92.50 83 ALA A N 1
ATOM 636 C CA . ALA A 1 83 ? -24.696 10.230 10.538 1.00 92.50 83 ALA A CA 1
ATOM 637 C C . ALA A 1 83 ? -25.890 9.342 10.926 1.00 92.50 83 ALA A C 1
ATOM 639 O O . ALA A 1 83 ? -26.070 9.023 12.101 1.00 92.50 83 ALA A O 1
ATOM 640 N N . ASP A 1 84 ? -26.651 8.860 9.945 1.00 93.69 84 ASP A N 1
ATOM 641 C CA . ASP A 1 84 ? -27.804 7.979 10.168 1.00 93.69 84 ASP A CA 1
ATOM 642 C C . ASP A 1 84 ? -27.405 6.528 10.514 1.00 93.69 84 ASP A C 1
ATOM 644 O O . ASP A 1 84 ? -28.257 5.670 10.779 1.00 93.69 84 ASP A O 1
ATOM 648 N N . SER A 1 85 ? -26.104 6.226 10.513 1.00 93.50 85 SER A N 1
ATOM 649 C CA . SER A 1 85 ? -25.561 4.901 10.8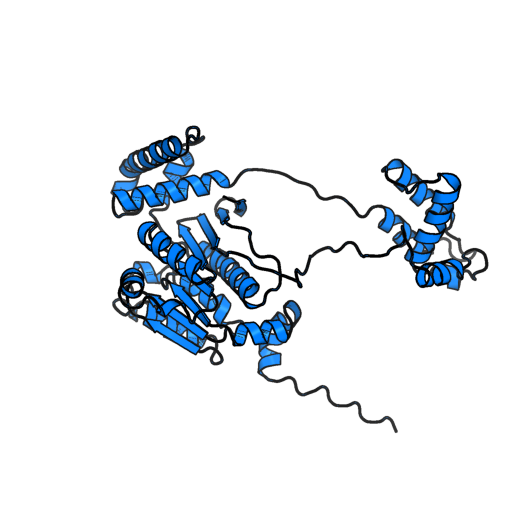17 1.00 93.50 85 SER A CA 1
ATOM 650 C C . SER A 1 85 ? -24.980 4.774 12.225 1.00 93.50 85 SER A C 1
ATOM 652 O O . SER A 1 85 ? -24.601 3.670 12.616 1.00 93.50 85 SER A O 1
ATOM 654 N N . VAL A 1 86 ? -24.983 5.847 13.027 1.00 96.38 86 VAL A N 1
ATOM 655 C CA . VAL A 1 86 ? -24.552 5.810 14.436 1.00 96.38 86 VAL A CA 1
ATOM 656 C C . VAL A 1 86 ? -25.280 4.699 15.202 1.00 96.38 86 VAL A C 1
ATOM 658 O O . VAL A 1 86 ? -26.501 4.560 15.138 1.00 96.38 86 VAL A O 1
ATOM 661 N N . GLY A 1 87 ? -24.513 3.889 15.933 1.00 96.12 87 GLY A N 1
ATOM 662 C CA . GLY A 1 87 ? -25.004 2.746 16.706 1.00 96.12 87 GLY A CA 1
ATOM 663 C C . GLY A 1 87 ? -25.154 1.434 15.924 1.00 96.12 87 GLY A C 1
ATOM 664 O O . GLY A 1 87 ? -25.345 0.389 16.550 1.00 96.12 87 GLY A O 1
ATOM 665 N N . LYS A 1 88 ? -25.034 1.439 14.588 1.00 97.25 88 LYS A N 1
ATOM 666 C CA . LYS A 1 88 ? -25.000 0.212 13.766 1.00 97.25 88 LYS A CA 1
ATOM 667 C C . LYS A 1 88 ? -23.602 -0.417 13.769 1.00 97.25 88 LYS A C 1
ATOM 669 O O . LYS A 1 88 ? -22.640 0.203 14.220 1.00 97.25 88 LYS A O 1
ATOM 674 N N . SER A 1 89 ? -23.491 -1.663 13.298 1.00 98.00 89 SER A N 1
ATOM 675 C CA . SER A 1 89 ? -22.190 -2.332 13.125 1.00 98.00 89 SER A CA 1
ATOM 676 C C . SER A 1 89 ? -21.342 -1.586 12.099 1.00 98.00 89 SER A C 1
ATOM 678 O O . SER A 1 89 ? -21.807 -1.326 10.986 1.00 98.00 89 SER A O 1
ATOM 680 N N . ARG A 1 90 ? -20.099 -1.264 12.469 1.00 97.38 90 ARG A N 1
ATOM 681 C CA . ARG A 1 90 ? -19.156 -0.599 11.566 1.00 97.38 90 ARG A CA 1
ATOM 682 C C . ARG A 1 90 ? -18.758 -1.519 10.411 1.00 97.38 90 ARG A C 1
ATOM 684 O O . ARG A 1 90 ? -18.716 -1.057 9.274 1.00 97.38 90 ARG A O 1
ATOM 691 N N . ALA A 1 91 ? -18.573 -2.818 10.678 1.00 97.94 91 ALA A N 1
ATOM 692 C CA . ALA A 1 91 ? -18.268 -3.819 9.653 1.00 97.94 91 ALA A CA 1
ATOM 693 C C . ALA A 1 91 ? -19.369 -3.897 8.587 1.00 97.94 91 ALA A C 1
ATOM 695 O O . ALA A 1 91 ? -19.089 -3.855 7.388 1.00 97.94 91 ALA A O 1
ATOM 696 N N . GLN A 1 92 ? -20.623 -3.978 9.043 1.00 98.25 92 GLN A N 1
ATOM 697 C CA . GLN A 1 92 ? -21.786 -4.116 8.173 1.00 98.25 92 GLN A CA 1
ATOM 698 C C . GLN A 1 92 ? -21.930 -2.912 7.238 1.00 98.25 92 GLN A C 1
ATOM 700 O O . GLN A 1 92 ? -21.924 -3.073 6.020 1.00 98.25 92 GLN A O 1
ATOM 705 N N . VAL A 1 93 ? -22.036 -1.708 7.807 1.00 98.00 93 VAL A N 1
ATOM 706 C CA . VAL A 1 93 ? -22.320 -0.487 7.037 1.00 98.00 93 VAL A CA 1
ATOM 707 C C . VAL A 1 93 ? -21.187 -0.182 6.057 1.00 98.00 93 VAL A C 1
ATOM 709 O O . VAL A 1 93 ? -21.450 0.129 4.897 1.00 98.00 93 VAL A O 1
ATOM 712 N N . ALA A 1 94 ? -19.928 -0.336 6.484 1.00 97.81 94 ALA A N 1
ATOM 713 C CA . ALA A 1 94 ? -18.786 -0.135 5.598 1.00 97.81 94 ALA A CA 1
ATOM 714 C C . ALA A 1 94 ? -18.803 -1.114 4.412 1.00 97.81 94 ALA A C 1
ATOM 716 O O . ALA A 1 94 ? -18.517 -0.712 3.287 1.00 97.81 94 ALA A O 1
ATOM 717 N N . THR A 1 95 ? -19.166 -2.382 4.640 1.00 98.38 95 THR A N 1
ATOM 718 C CA . THR A 1 95 ? -19.251 -3.397 3.575 1.00 98.38 95 THR A CA 1
ATOM 719 C C . THR A 1 95 ? -20.345 -3.058 2.567 1.00 98.38 95 THR A C 1
ATOM 721 O O . THR A 1 95 ? -20.089 -3.105 1.364 1.00 98.38 95 THR A O 1
ATOM 724 N N . GLU A 1 96 ? -21.534 -2.674 3.041 1.00 97.44 96 GLU A N 1
ATOM 725 C CA . GLU A 1 96 ? -22.667 -2.293 2.188 1.00 97.44 96 GLU A CA 1
ATOM 726 C C . GLU A 1 96 ? -22.287 -1.150 1.231 1.00 97.44 96 GLU A C 1
ATOM 728 O O . GLU A 1 96 ? -22.469 -1.281 0.022 1.00 97.44 96 GLU A O 1
ATOM 733 N N . ILE A 1 97 ? -21.673 -0.080 1.749 1.00 97.31 97 ILE A N 1
ATOM 734 C CA . ILE A 1 97 ? -21.316 1.103 0.948 1.00 97.31 97 ILE A CA 1
ATOM 735 C C . ILE A 1 97 ? -20.108 0.824 0.039 1.00 97.31 97 ILE A C 1
ATOM 737 O O . ILE A 1 97 ? -20.081 1.260 -1.113 1.00 97.31 97 ILE A O 1
ATOM 741 N N . LEU A 1 98 ? -19.105 0.067 0.502 1.00 97.88 98 LEU A N 1
ATOM 742 C CA . LEU A 1 98 ? -17.954 -0.297 -0.335 1.00 97.88 98 LEU A CA 1
ATOM 743 C C . LEU A 1 98 ? -18.371 -1.127 -1.556 1.00 97.88 98 LEU A C 1
ATOM 745 O O . LEU A 1 98 ? -17.793 -0.949 -2.628 1.00 97.88 98 LEU A O 1
ATOM 749 N N . LEU A 1 99 ? -19.382 -1.990 -1.431 1.00 97.94 99 LEU A N 1
ATOM 750 C CA . LEU A 1 99 ? -19.883 -2.793 -2.552 1.00 97.94 99 LEU A CA 1
ATOM 751 C C . LEU A 1 99 ? -20.553 -1.959 -3.651 1.00 97.94 99 LEU A C 1
ATOM 753 O O . LEU A 1 99 ? -20.564 -2.380 -4.810 1.00 97.94 99 LEU A O 1
ATOM 757 N N . GLU A 1 100 ? -21.028 -0.749 -3.344 1.00 97.75 100 GLU A N 1
ATOM 758 C CA . GLU A 1 100 ? -21.554 0.171 -4.360 1.00 97.75 100 GLU A CA 1
ATOM 759 C C . GLU A 1 100 ? -20.472 0.640 -5.346 1.00 97.75 100 GLU A C 1
ATOM 761 O O . GLU A 1 100 ? -20.776 0.977 -6.493 1.00 97.75 100 GLU A O 1
ATOM 766 N N . LEU A 1 101 ? -19.197 0.634 -4.936 1.00 97.69 101 LEU A N 1
ATOM 767 C CA . LEU A 1 101 ? -18.083 1.074 -5.781 1.00 97.69 101 LEU A CA 1
ATOM 768 C C . LEU A 1 101 ? -17.825 0.127 -6.951 1.00 97.69 101 LEU A C 1
ATOM 770 O O . LEU A 1 101 ? -17.351 0.558 -8.008 1.00 97.69 101 LEU A O 1
ATOM 774 N N . ASN A 1 102 ? -18.060 -1.171 -6.752 1.00 97.31 102 ASN A N 1
ATOM 775 C CA . ASN A 1 102 ? -17.759 -2.167 -7.762 1.00 97.31 102 ASN A CA 1
ATOM 776 C C . ASN A 1 102 ? -18.616 -3.441 -7.610 1.00 97.31 102 ASN A C 1
ATOM 778 O O . ASN A 1 102 ? -18.297 -4.281 -6.770 1.00 97.31 102 ASN A O 1
ATOM 782 N N . PRO A 1 103 ? -19.617 -3.658 -8.488 1.00 94.56 103 PRO A N 1
ATOM 783 C CA . PRO A 1 103 ? -20.486 -4.836 -8.427 1.00 94.56 103 PRO A CA 1
ATOM 784 C C . PRO A 1 103 ? -19.791 -6.152 -8.813 1.00 94.56 103 PRO A C 1
ATOM 786 O O . PRO A 1 103 ? -20.378 -7.216 -8.638 1.00 94.56 103 PRO A O 1
ATOM 789 N N . ASP A 1 104 ? -18.568 -6.099 -9.353 1.00 95.69 104 ASP A N 1
ATOM 790 C CA . ASP A 1 104 ? -17.781 -7.293 -9.690 1.00 95.69 104 ASP A CA 1
ATOM 791 C C . ASP A 1 104 ? -17.081 -7.904 -8.457 1.00 95.69 104 ASP A C 1
ATOM 793 O O . ASP A 1 104 ? -16.507 -8.987 -8.557 1.00 95.69 104 ASP A O 1
ATOM 797 N N . VAL A 1 105 ? -17.096 -7.207 -7.314 1.00 98.19 105 VAL A N 1
ATOM 798 C CA . VAL A 1 105 ? -16.409 -7.590 -6.072 1.00 98.19 105 VAL A CA 1
ATOM 799 C C . VAL A 1 105 ? -17.397 -8.235 -5.109 1.00 98.19 105 VAL A C 1
ATOM 801 O O . VAL A 1 105 ? -18.509 -7.743 -4.930 1.00 98.19 105 VAL A O 1
ATOM 804 N N . THR A 1 106 ? -16.982 -9.310 -4.439 1.00 98.50 106 THR A N 1
ATOM 805 C CA . THR A 1 106 ? -17.771 -9.917 -3.354 1.00 98.50 106 THR A CA 1
ATOM 806 C C . THR A 1 106 ? -17.315 -9.379 -1.998 1.00 98.50 106 THR A C 1
ATOM 808 O O . THR A 1 106 ? -16.122 -9.341 -1.713 1.00 98.50 106 THR A O 1
ATOM 811 N N . GLY A 1 107 ? -18.244 -8.971 -1.139 1.00 98.06 107 GLY A N 1
ATOM 812 C CA . GLY A 1 107 ? -17.936 -8.413 0.179 1.00 98.06 107 GLY A CA 1
ATOM 813 C C . GLY A 1 107 ? -18.748 -9.106 1.258 1.00 98.06 107 GLY A C 1
ATOM 814 O O . GLY A 1 107 ? -19.934 -9.365 1.060 1.00 98.06 107 GLY A O 1
ATOM 815 N N . ASP A 1 108 ? -18.106 -9.400 2.382 1.00 98.31 108 ASP A N 1
ATOM 816 C CA . ASP A 1 108 ? -18.745 -9.966 3.571 1.00 98.31 108 ASP A CA 1
ATOM 817 C C . ASP A 1 108 ? -18.216 -9.287 4.844 1.00 98.31 108 ASP A C 1
ATOM 819 O O . ASP A 1 108 ? -17.209 -8.571 4.809 1.00 98.31 108 ASP A O 1
ATOM 823 N N . TYR A 1 109 ? -18.867 -9.507 5.982 1.00 98.31 109 TYR A N 1
ATOM 824 C CA . TYR A 1 109 ? -18.456 -8.919 7.251 1.00 98.31 109 TYR A CA 1
ATOM 825 C C . TYR A 1 109 ? -18.686 -9.836 8.451 1.00 98.31 109 TYR A C 1
ATOM 827 O O . TYR A 1 109 ? -19.575 -10.683 8.463 1.00 98.31 109 TYR A O 1
ATOM 835 N N . ILE A 1 110 ? -17.897 -9.613 9.501 1.00 97.69 110 ILE A N 1
ATOM 836 C CA . ILE A 1 110 ? -18.003 -10.275 10.798 1.00 97.69 110 ILE A CA 1
ATOM 837 C C . ILE A 1 110 ? -18.078 -9.195 11.885 1.00 97.69 110 ILE A C 1
ATOM 839 O O . ILE A 1 110 ? -17.126 -8.443 12.093 1.00 97.69 110 ILE A O 1
ATOM 843 N N . ASP A 1 111 ? -19.217 -9.134 12.580 1.00 96.75 111 ASP A N 1
ATOM 844 C CA . ASP A 1 111 ? -19.492 -8.220 13.707 1.00 96.75 111 ASP A CA 1
ATOM 845 C C . ASP A 1 111 ? -18.964 -8.817 15.029 1.00 96.75 111 ASP A C 1
ATOM 847 O O . ASP A 1 111 ? -19.713 -9.014 15.985 1.00 96.75 111 ASP A O 1
ATOM 851 N N . GLU A 1 112 ? -17.674 -9.171 15.058 1.00 95.62 112 GLU A N 1
ATOM 852 C CA . GLU A 1 112 ? -16.958 -9.701 16.228 1.00 95.62 112 GLU A CA 1
ATOM 853 C C . GLU A 1 112 ? -15.590 -9.028 16.375 1.00 95.62 112 GLU A C 1
ATOM 855 O O . GLU A 1 112 ? -14.970 -8.602 15.397 1.00 95.62 112 GLU A O 1
ATOM 860 N N . GLU A 1 113 ? -15.092 -8.958 17.609 1.00 93.62 113 GLU A N 1
ATOM 861 C CA . GLU A 1 113 ? -13.749 -8.438 17.869 1.00 93.62 113 GLU A CA 1
ATOM 862 C C . GLU A 1 113 ? -12.674 -9.459 17.429 1.00 93.62 113 GLU A C 1
ATOM 864 O O . GLU A 1 113 ? -12.852 -10.671 17.615 1.00 93.62 113 GLU A O 1
ATOM 869 N N . PRO A 1 114 ? -11.517 -9.018 16.899 1.00 91.88 114 PRO A N 1
ATOM 870 C CA . PRO A 1 114 ? -10.461 -9.915 16.411 1.00 91.88 114 PRO A CA 1
ATOM 871 C C . PRO A 1 114 ? -9.973 -10.932 17.453 1.00 91.88 114 PRO A C 1
ATOM 873 O O . PRO A 1 114 ? -9.629 -12.064 17.115 1.00 91.88 114 PRO A O 1
ATOM 876 N N . GLU A 1 115 ? -9.959 -10.555 18.731 1.00 91.56 115 GLU A N 1
ATOM 877 C CA . GLU A 1 115 ? -9.596 -11.416 19.856 1.00 91.56 115 GLU A CA 1
ATOM 878 C C . GLU A 1 115 ? -10.557 -12.599 20.010 1.00 91.56 115 GLU A C 1
ATOM 880 O O . GLU A 1 115 ? -10.112 -13.699 20.343 1.00 91.56 115 GLU A O 1
ATOM 885 N N . GLN A 1 116 ? -11.854 -12.384 19.760 1.00 92.31 116 GLN A N 1
ATOM 886 C CA . GLN A 1 116 ? -12.887 -13.419 19.845 1.00 92.31 116 GLN A CA 1
ATOM 887 C C . GLN A 1 116 ? -12.733 -14.425 18.705 1.00 92.31 116 GLN A C 1
ATOM 889 O O . GLN A 1 116 ? -12.789 -15.634 18.926 1.00 92.31 116 GLN A O 1
ATOM 894 N N . ILE A 1 117 ? -12.444 -13.941 17.498 1.00 92.69 117 ILE A N 1
ATOM 895 C CA . ILE A 1 117 ? -12.196 -14.801 16.336 1.00 92.69 117 ILE A CA 1
ATOM 896 C C . ILE A 1 117 ? -10.933 -15.636 16.552 1.00 92.69 117 ILE A C 1
ATOM 898 O O . ILE A 1 117 ? -10.949 -16.848 16.336 1.00 92.69 117 ILE A O 1
ATOM 902 N N . LEU A 1 118 ? -9.857 -15.020 17.052 1.00 89.69 118 LEU A N 1
ATOM 903 C CA . LEU A 1 118 ? -8.611 -15.722 17.365 1.00 89.69 118 LEU A CA 1
ATOM 904 C C . LEU A 1 118 ? -8.795 -16.809 18.436 1.00 89.69 118 LEU A C 1
ATOM 906 O O . LEU A 1 118 ? -8.080 -17.811 18.395 1.00 89.69 118 LEU A O 1
ATOM 910 N N . SER A 1 119 ? -9.734 -16.643 19.378 1.00 90.19 119 SER A N 1
ATOM 911 C CA . SER A 1 119 ? -10.025 -17.659 20.396 1.00 90.19 119 SER A CA 1
ATOM 912 C C . SER A 1 119 ? -10.993 -18.744 19.926 1.00 90.19 119 SER A C 1
ATOM 914 O O . SER A 1 119 ? -10.822 -19.907 20.291 1.00 90.19 119 SER A O 1
ATOM 916 N N . ASN A 1 120 ? -12.014 -18.377 19.150 1.00 91.12 120 ASN A N 1
ATOM 917 C CA . ASN A 1 120 ? -13.142 -19.255 18.831 1.00 91.12 120 ASN A CA 1
ATOM 918 C C . ASN A 1 120 ? -12.952 -20.011 17.509 1.00 91.12 120 ASN A C 1
ATOM 920 O O . ASN A 1 120 ? -13.419 -21.142 17.379 1.00 91.12 120 ASN A O 1
ATOM 924 N N . SER A 1 121 ? -12.247 -19.402 16.552 1.00 89.94 121 SER A N 1
ATOM 925 C CA . SER A 1 121 ? -12.158 -19.856 15.162 1.00 89.94 121 SER A CA 1
ATOM 926 C C . SER A 1 121 ? -10.720 -19.728 14.641 1.00 89.94 121 SER A C 1
ATOM 928 O O . SER A 1 121 ? -10.428 -18.874 13.803 1.00 89.94 121 SER A O 1
ATOM 930 N N . PRO A 1 122 ? -9.787 -20.586 15.096 1.00 80.12 122 PRO A N 1
ATOM 931 C CA . PRO A 1 122 ? -8.365 -20.459 14.768 1.00 80.12 122 PRO A CA 1
ATOM 932 C C . PRO A 1 122 ? -8.058 -20.603 13.269 1.00 80.12 122 PRO A C 1
ATOM 934 O O . PRO A 1 122 ? -7.016 -20.126 12.816 1.00 80.12 122 PRO A O 1
ATOM 937 N N . ASP A 1 123 ? -8.940 -21.256 12.512 1.00 91.44 123 ASP A N 1
ATOM 938 C CA . ASP A 1 123 ? -8.801 -21.490 11.070 1.00 91.44 123 ASP A CA 1
ATOM 939 C C . ASP A 1 123 ? -9.471 -20.416 10.205 1.00 91.44 123 ASP A C 1
ATOM 941 O O . ASP A 1 123 ? -9.356 -20.468 8.984 1.00 91.44 123 ASP A O 1
ATOM 945 N N . PHE A 1 124 ? -10.141 -19.431 10.816 1.00 95.12 124 PHE A N 1
ATOM 946 C CA . PHE A 1 124 ? -10.833 -18.356 10.098 1.00 95.12 124 PHE A CA 1
ATOM 947 C C . PHE A 1 124 ? -9.917 -17.650 9.096 1.00 95.12 124 PHE A C 1
ATOM 949 O O . PHE A 1 124 ? -10.319 -17.365 7.974 1.00 95.12 124 PHE A O 1
ATOM 956 N N . PHE A 1 125 ? -8.661 -17.411 9.481 1.00 95.56 125 PHE A N 1
ATOM 957 C CA . PHE A 1 125 ? -7.732 -16.674 8.636 1.00 95.56 125 PHE A CA 1
ATOM 958 C C . PHE A 1 125 ? -7.188 -17.478 7.449 1.00 95.56 125 PHE A C 1
ATOM 960 O O . PHE A 1 125 ? -6.639 -16.871 6.539 1.00 95.56 125 PHE A O 1
ATOM 967 N N . ASN A 1 126 ? -7.362 -18.805 7.415 1.00 95.06 126 ASN A N 1
ATOM 968 C CA . ASN A 1 126 ? -6.730 -19.692 6.429 1.00 95.06 126 ASN A CA 1
ATOM 969 C C . ASN A 1 126 ? -7.182 -19.431 4.981 1.00 95.06 126 ASN A C 1
ATOM 971 O O . ASN A 1 126 ? -6.501 -19.851 4.048 1.00 95.06 126 ASN A O 1
ATOM 975 N N . SER A 1 127 ? -8.341 -18.798 4.785 1.00 93.88 127 SER A N 1
ATOM 976 C CA . SER A 1 127 ? -8.921 -18.548 3.462 1.00 93.88 127 SER A CA 1
ATOM 977 C C . SER A 1 127 ? -8.456 -17.249 2.805 1.00 93.88 127 SER A C 1
ATOM 979 O O . SER A 1 127 ? -8.750 -17.043 1.630 1.00 93.88 127 SER A O 1
ATOM 981 N N . PHE A 1 128 ? -7.759 -16.367 3.526 1.00 98.25 128 PHE A N 1
ATOM 982 C CA . PHE A 1 128 ? -7.384 -15.059 2.991 1.00 98.25 128 PHE A CA 1
ATOM 983 C C . PHE A 1 128 ? -6.026 -15.084 2.298 1.00 98.25 128 PHE A C 1
ATOM 985 O O . PHE A 1 128 ? -5.062 -15.673 2.781 1.00 98.25 128 PHE A O 1
ATOM 992 N N . THR A 1 129 ? -5.939 -14.369 1.180 1.00 98.44 129 THR A N 1
ATOM 993 C CA . THR A 1 129 ? -4.694 -14.133 0.445 1.00 98.44 129 THR A CA 1
ATOM 994 C C . THR A 1 129 ? -3.781 -13.166 1.196 1.00 98.44 129 THR A C 1
ATOM 996 O O . THR A 1 129 ? -2.574 -13.374 1.245 1.00 98.44 129 THR A O 1
ATOM 999 N N . VAL A 1 130 ? -4.349 -12.107 1.781 1.00 98.56 130 VAL A N 1
ATOM 1000 C CA . VAL A 1 130 ? -3.641 -11.109 2.598 1.00 98.56 130 VAL A CA 1
ATOM 1001 C C . VAL A 1 130 ? -4.578 -10.639 3.711 1.00 98.56 130 VAL A C 1
ATOM 1003 O O . VAL A 1 130 ? -5.773 -10.436 3.481 1.00 98.56 130 VAL A O 1
ATOM 1006 N N . VAL A 1 131 ? -4.036 -10.432 4.911 1.00 98.69 131 VAL A N 1
ATOM 1007 C CA . VAL A 1 131 ? -4.743 -9.772 6.015 1.00 98.69 131 VAL A CA 1
ATOM 1008 C C . VAL A 1 131 ? -4.178 -8.369 6.198 1.00 98.69 131 VAL A C 1
ATOM 1010 O O . VAL A 1 131 ? -2.972 -8.189 6.369 1.00 98.69 131 VAL A O 1
ATOM 1013 N N . VAL A 1 132 ? -5.051 -7.368 6.195 1.00 98.69 132 VAL A N 1
ATOM 1014 C CA . VAL A 1 132 ? -4.715 -5.974 6.478 1.00 98.69 132 VAL A CA 1
ATOM 1015 C C . VAL A 1 132 ? -5.310 -5.600 7.826 1.00 98.69 132 VAL A C 1
ATOM 1017 O O . VAL A 1 132 ? -6.516 -5.701 8.022 1.00 98.69 132 VAL A O 1
ATOM 1020 N N . ALA A 1 133 ? -4.481 -5.164 8.767 1.00 98.19 133 ALA A N 1
ATOM 1021 C CA . ALA A 1 133 ? -4.909 -4.810 10.107 1.00 98.19 133 ALA A CA 1
ATOM 1022 C C . ALA A 1 133 ? -4.739 -3.322 10.388 1.00 98.19 133 ALA A C 1
ATOM 1024 O O . ALA A 1 133 ? -3.627 -2.798 10.304 1.00 98.19 133 ALA A O 1
ATOM 1025 N N . THR A 1 134 ? -5.827 -2.658 10.783 1.00 97.12 134 THR A N 1
ATOM 1026 C CA . THR A 1 134 ? -5.814 -1.237 11.139 1.00 97.12 134 THR A CA 1
ATOM 1027 C C . THR A 1 134 ? -6.165 -1.012 12.603 1.00 97.12 134 THR A C 1
ATOM 1029 O O . THR A 1 134 ? -6.923 -1.775 13.202 1.00 97.12 134 THR A O 1
ATOM 1032 N N . ALA A 1 135 ? -5.561 0.018 13.205 1.00 89.81 135 ALA A N 1
ATOM 1033 C CA . ALA A 1 135 ? -5.880 0.495 14.556 1.00 89.81 135 ALA A CA 1
ATOM 1034 C C . ALA A 1 135 ? -5.917 -0.588 15.666 1.00 89.81 135 ALA A C 1
ATOM 1036 O O . ALA A 1 135 ? -6.608 -0.432 16.671 1.00 89.81 135 ALA A O 1
ATOM 1037 N N . LEU A 1 136 ? -5.155 -1.680 15.521 1.00 92.62 136 LEU A N 1
ATOM 1038 C CA . LEU A 1 136 ? -5.053 -2.713 16.552 1.00 92.62 136 LEU A CA 1
ATOM 1039 C C . LEU A 1 136 ? -4.174 -2.264 17.720 1.00 92.62 136 LEU A C 1
ATOM 1041 O O . LEU A 1 136 ? -3.174 -1.565 17.540 1.00 92.62 136 LEU A O 1
ATOM 1045 N N . THR A 1 137 ? -4.522 -2.737 18.916 1.00 91.69 137 THR A N 1
ATOM 1046 C CA . THR A 1 137 ? -3.635 -2.657 20.080 1.00 91.69 137 THR A CA 1
ATOM 1047 C C . THR A 1 137 ? -2.464 -3.622 19.910 1.00 91.69 137 THR A C 1
ATOM 1049 O O . THR A 1 137 ? -2.588 -4.665 19.259 1.00 91.69 137 THR A O 1
ATOM 1052 N N . GLU A 1 138 ? -1.321 -3.321 20.531 1.00 90.75 138 GLU A N 1
ATOM 1053 C CA . GLU A 1 138 ? -0.134 -4.178 20.434 1.00 90.75 138 GLU A CA 1
ATOM 1054 C C . GLU A 1 138 ? -0.413 -5.621 20.882 1.00 90.75 138 GLU A C 1
ATOM 1056 O O . GLU A 1 138 ? 0.030 -6.572 20.236 1.00 90.75 138 GLU A O 1
ATOM 1061 N N . LYS A 1 139 ? -1.173 -5.799 21.968 1.00 92.00 139 LYS A N 1
ATOM 1062 C CA . LYS A 1 139 ? -1.479 -7.121 22.531 1.00 92.00 139 LYS A CA 1
ATOM 1063 C C . LYS A 1 139 ? -2.143 -8.030 21.494 1.00 92.00 139 LYS A C 1
ATOM 1065 O O . LYS A 1 139 ? -1.729 -9.176 21.315 1.00 92.00 139 LYS A O 1
ATOM 1070 N N . THR A 1 140 ? -3.153 -7.506 20.813 1.00 93.88 140 THR A N 1
ATOM 1071 C CA . THR A 1 140 ? -3.940 -8.235 19.813 1.00 93.88 140 THR A CA 1
ATOM 1072 C C . THR A 1 140 ? -3.160 -8.404 18.526 1.00 93.88 140 THR A C 1
ATOM 1074 O O . THR A 1 140 ? -3.138 -9.493 17.954 1.00 93.88 140 THR A O 1
ATOM 1077 N N . LEU A 1 141 ? -2.435 -7.360 18.120 1.00 95.81 141 LEU A N 1
ATOM 1078 C CA . LEU A 1 141 ? -1.577 -7.402 16.949 1.00 95.81 141 LEU A CA 1
ATOM 1079 C C . LEU A 1 141 ? -0.513 -8.500 17.062 1.00 95.81 141 LEU A C 1
ATOM 1081 O O . LEU A 1 141 ? -0.307 -9.235 16.104 1.00 95.81 141 LEU A O 1
ATOM 1085 N N . VAL A 1 142 ? 0.144 -8.650 18.215 1.00 95.25 142 VAL A N 1
ATOM 1086 C CA . VAL A 1 142 ? 1.162 -9.694 18.424 1.00 95.25 142 VAL A CA 1
ATOM 1087 C C . VAL A 1 142 ? 0.553 -11.097 18.354 1.00 95.25 142 VAL A C 1
ATOM 1089 O O . VAL A 1 142 ? 1.193 -12.012 17.835 1.00 95.25 142 VAL A O 1
ATOM 1092 N N . LEU A 1 143 ? -0.672 -11.286 18.855 1.00 94.69 143 LEU A N 1
ATOM 1093 C CA . LEU A 1 143 ? -1.373 -12.570 18.762 1.00 94.69 143 LEU A CA 1
ATOM 1094 C C . LEU A 1 143 ? -1.724 -12.906 17.305 1.00 94.69 143 LEU A C 1
ATOM 1096 O O . LEU A 1 143 ? -1.394 -13.996 16.834 1.00 94.69 143 LEU A O 1
ATOM 1100 N N . LEU A 1 144 ? -2.318 -11.950 16.585 1.00 96.06 144 LEU A N 1
ATOM 1101 C CA . LEU A 1 144 ? -2.656 -12.081 15.167 1.00 96.06 144 LEU A CA 1
ATOM 1102 C C . LEU A 1 144 ? -1.403 -12.328 14.314 1.00 96.06 144 LEU A C 1
ATOM 1104 O O . LEU A 1 144 ? -1.364 -13.261 13.519 1.00 96.06 144 LEU A O 1
ATOM 1108 N N . SER A 1 145 ? -0.351 -11.535 14.531 1.00 96.75 145 SER A N 1
ATOM 1109 C CA . SER A 1 145 ? 0.943 -11.629 13.846 1.00 96.75 145 SER A CA 1
ATOM 1110 C C . SER A 1 145 ? 1.552 -13.023 13.961 1.00 96.75 145 SER A C 1
ATOM 1112 O O . SER A 1 145 ? 1.955 -13.588 12.943 1.00 96.75 145 SER A O 1
ATOM 1114 N N . LYS A 1 146 ? 1.577 -13.608 15.167 1.00 96.00 146 LYS A N 1
ATOM 1115 C CA . LYS A 1 146 ? 2.084 -14.971 15.382 1.00 96.00 146 LYS A CA 1
ATOM 1116 C C . LYS A 1 146 ? 1.249 -16.007 14.642 1.00 96.00 146 LYS A C 1
ATOM 1118 O O . LYS A 1 146 ? 1.814 -16.873 13.981 1.00 96.00 146 LYS A O 1
ATOM 1123 N N . ARG A 1 147 ? -0.080 -15.891 14.711 1.00 95.12 147 ARG A N 1
ATOM 1124 C CA . ARG A 1 147 ? -0.983 -16.833 14.045 1.00 95.12 147 ARG A CA 1
ATOM 1125 C C . ARG A 1 147 ? -0.804 -16.803 12.526 1.00 95.12 147 ARG A C 1
ATOM 1127 O O . ARG A 1 147 ? -0.623 -17.852 11.921 1.00 95.12 147 ARG A O 1
ATOM 1134 N N . LEU A 1 148 ? -0.793 -15.618 11.919 1.00 96.94 148 LEU A N 1
ATOM 1135 C CA . LEU A 1 148 ? -0.608 -15.470 10.471 1.00 96.94 148 LEU A CA 1
ATOM 1136 C C . LEU A 1 148 ? 0.796 -15.888 10.019 1.00 96.94 148 LEU A C 1
ATOM 1138 O O . LEU A 1 148 ? 0.948 -16.471 8.950 1.00 96.94 148 LEU A O 1
ATOM 1142 N N . TRP A 1 149 ? 1.816 -15.680 10.859 1.00 96.88 149 TRP A N 1
ATOM 1143 C CA . TRP A 1 149 ? 3.161 -16.192 10.599 1.00 96.88 149 TRP A CA 1
ATOM 1144 C C . TRP A 1 149 ? 3.193 -17.722 10.540 1.00 96.88 149 TRP A C 1
ATOM 1146 O O . TRP A 1 149 ? 3.812 -18.288 9.644 1.00 96.88 149 TRP A O 1
ATOM 1156 N N . GLU A 1 150 ? 2.518 -18.414 11.458 1.00 95.75 150 GLU A N 1
ATOM 1157 C CA . GLU A 1 150 ? 2.417 -19.880 11.428 1.00 95.75 150 GLU A CA 1
ATOM 1158 C C . GLU A 1 150 ? 1.688 -20.381 10.176 1.00 95.75 150 GLU A C 1
ATOM 1160 O O . GLU A 1 150 ? 2.124 -21.362 9.575 1.00 95.75 150 GLU A O 1
ATOM 1165 N N . LEU A 1 151 ? 0.635 -19.673 9.758 1.00 95.44 151 LEU A N 1
ATOM 1166 C CA . LEU A 1 151 ? -0.176 -19.994 8.579 1.00 95.44 151 LEU A CA 1
ATOM 1167 C C . LEU A 1 151 ? 0.471 -19.609 7.242 1.00 95.44 151 LEU A C 1
ATOM 1169 O O . LEU A 1 151 ? -0.033 -20.005 6.198 1.00 95.44 151 LEU A O 1
ATOM 1173 N N . ASP A 1 152 ? 1.577 -18.865 7.276 1.00 96.62 152 ASP A N 1
ATOM 1174 C CA . ASP A 1 152 ? 2.234 -18.308 6.089 1.00 96.62 152 ASP A CA 1
ATOM 1175 C C . ASP A 1 152 ? 1.365 -17.318 5.301 1.00 96.62 152 ASP A C 1
ATOM 1177 O O . ASP A 1 152 ? 1.449 -17.211 4.081 1.00 96.62 152 ASP A O 1
ATOM 1181 N N . ILE A 1 153 ? 0.534 -16.567 6.024 1.00 97.69 153 ILE A N 1
ATOM 1182 C CA . ILE A 1 153 ? -0.366 -15.573 5.445 1.00 97.69 153 ILE A CA 1
ATOM 1183 C C . ILE A 1 153 ? 0.253 -14.183 5.599 1.00 97.69 153 ILE A C 1
ATOM 1185 O O . ILE A 1 153 ? 0.597 -13.787 6.721 1.00 97.69 153 ILE A O 1
ATOM 1189 N N . PRO A 1 154 ? 0.388 -13.417 4.502 1.00 98.19 154 PRO A N 1
ATOM 1190 C CA . PRO A 1 154 ? 0.859 -12.044 4.557 1.00 98.19 154 PRO A CA 1
ATOM 1191 C C . PRO A 1 154 ? 0.001 -11.165 5.470 1.00 98.19 154 PRO A C 1
ATOM 1193 O O . PRO A 1 154 ? -1.226 -11.132 5.354 1.00 98.19 154 PRO A O 1
ATOM 1196 N N . LEU A 1 155 ? 0.666 -10.408 6.342 1.00 98.56 155 LEU A N 1
ATOM 1197 C CA . LEU A 1 155 ? 0.040 -9.408 7.202 1.00 98.56 155 LEU A CA 1
ATOM 1198 C C . LEU A 1 155 ? 0.581 -8.019 6.860 1.00 98.56 155 LEU A C 1
ATOM 1200 O O . LEU A 1 155 ? 1.791 -7.794 6.917 1.00 98.56 155 LEU A O 1
ATOM 1204 N N . ILE A 1 156 ? -0.316 -7.076 6.577 1.00 98.44 156 ILE A N 1
ATOM 1205 C CA . ILE A 1 156 ? 0.000 -5.647 6.498 1.00 98.44 156 ILE A CA 1
ATOM 1206 C C . ILE A 1 156 ? -0.650 -4.942 7.684 1.00 98.44 156 ILE A C 1
ATOM 1208 O O . ILE A 1 156 ? -1.859 -4.998 7.867 1.00 98.44 156 ILE A O 1
ATOM 1212 N N . VAL A 1 157 ? 0.149 -4.273 8.505 1.00 98.19 157 VAL A N 1
ATOM 1213 C CA . VAL A 1 157 ? -0.309 -3.501 9.662 1.00 98.19 157 VAL A CA 1
ATOM 1214 C C . VAL A 1 157 ? -0.255 -2.030 9.305 1.00 98.19 157 VAL A C 1
ATOM 1216 O O . VAL A 1 157 ? 0.810 -1.541 8.938 1.00 98.19 157 VAL A O 1
ATOM 1219 N N . CYS A 1 158 ? -1.360 -1.313 9.462 1.00 97.81 158 CYS A N 1
ATOM 1220 C CA . CYS A 1 158 ? -1.446 0.106 9.145 1.00 97.81 158 CYS A CA 1
ATOM 1221 C C . CYS A 1 158 ? -1.990 0.895 10.340 1.00 97.81 158 CYS A C 1
ATOM 1223 O O . CYS A 1 158 ? -2.939 0.476 11.003 1.00 97.81 158 CYS A O 1
ATOM 1225 N N . ARG A 1 159 ? -1.398 2.055 10.632 1.00 95.56 159 ARG A N 1
ATOM 1226 C CA . ARG A 1 159 ? -1.910 2.993 11.643 1.00 95.56 159 ARG A CA 1
ATOM 1227 C C . ARG A 1 159 ? -1.735 4.428 11.166 1.00 95.56 159 ARG A C 1
ATOM 1229 O O . ARG A 1 159 ? -0.702 4.767 10.596 1.00 95.56 159 ARG A O 1
ATOM 1236 N N . SER A 1 160 ? -2.734 5.250 11.445 1.00 95.06 160 SER A N 1
ATOM 1237 C CA . SER A 1 160 ? -2.726 6.697 11.249 1.00 95.06 160 SER A CA 1
ATOM 1238 C C . SER A 1 160 ? -2.952 7.329 12.620 1.00 95.06 160 SER A C 1
ATOM 1240 O O . SER A 1 160 ? -3.923 6.985 13.290 1.00 95.06 160 SER A O 1
ATOM 1242 N N . ILE A 1 161 ? -2.007 8.148 13.086 1.00 93.44 161 ILE A N 1
ATOM 1243 C CA . ILE A 1 161 ? -2.080 8.850 14.375 1.00 93.44 161 ILE A CA 1
ATOM 1244 C C . ILE A 1 161 ? -1.629 10.291 14.143 1.00 93.44 161 ILE A C 1
ATOM 1246 O O . ILE A 1 161 ? -0.448 10.555 13.906 1.00 93.44 161 ILE A O 1
ATOM 1250 N N . GLY A 1 162 ? -2.577 11.222 14.199 1.00 93.62 162 GLY A N 1
ATOM 1251 C CA . GLY A 1 162 ? -2.378 12.622 13.850 1.00 93.62 162 GLY A CA 1
ATOM 1252 C C . GLY A 1 162 ? -1.819 12.762 12.438 1.00 93.62 162 GLY A C 1
ATOM 1253 O O . GLY A 1 162 ? -2.422 12.311 11.467 1.00 93.62 162 GLY A O 1
ATOM 1254 N N . PHE A 1 163 ? -0.639 13.373 12.331 1.00 94.38 163 PHE A N 1
ATOM 1255 C CA . PHE A 1 163 ? 0.067 13.554 11.060 1.00 94.38 163 PHE A CA 1
ATOM 1256 C C . PHE A 1 163 ? 1.016 12.403 10.700 1.00 94.38 163 PHE A C 1
ATOM 1258 O O . PHE A 1 163 ? 1.713 12.487 9.690 1.00 94.38 163 PHE A O 1
ATOM 1265 N N . ILE A 1 164 ? 1.065 11.336 11.500 1.00 94.38 164 ILE A N 1
ATOM 1266 C CA . ILE A 1 164 ? 1.991 10.221 11.297 1.00 94.38 164 ILE A CA 1
ATOM 1267 C C . ILE A 1 164 ? 1.248 9.010 10.751 1.00 94.38 164 ILE A C 1
ATOM 1269 O O . ILE A 1 164 ? 0.272 8.538 11.336 1.00 94.38 164 ILE A O 1
ATOM 1273 N N . ALA A 1 165 ? 1.766 8.467 9.654 1.00 95.75 165 ALA A N 1
ATOM 1274 C CA . ALA A 1 165 ? 1.300 7.222 9.067 1.00 95.75 165 ALA A CA 1
ATOM 1275 C C . ALA A 1 165 ? 2.368 6.135 9.215 1.00 95.75 165 ALA A C 1
ATOM 1277 O O . ALA A 1 165 ? 3.557 6.358 8.983 1.00 95.75 165 ALA A O 1
ATOM 1278 N N . TYR A 1 166 ? 1.927 4.942 9.591 1.00 95.81 166 TYR A N 1
ATOM 1279 C CA . TYR A 1 166 ? 2.757 3.775 9.841 1.00 95.81 166 TYR A CA 1
ATOM 1280 C C . TYR A 1 166 ? 2.229 2.590 9.047 1.00 95.81 166 TYR A C 1
ATOM 1282 O O . TYR A 1 166 ? 1.040 2.277 9.114 1.00 95.81 166 TYR A O 1
ATOM 1290 N N . MET A 1 167 ? 3.125 1.900 8.348 1.00 97.31 167 MET A N 1
ATOM 1291 C CA . MET A 1 167 ? 2.845 0.632 7.689 1.00 97.31 167 MET A CA 1
ATOM 1292 C C . MET A 1 167 ? 3.920 -0.384 8.037 1.00 97.31 167 MET A C 1
ATOM 1294 O O . MET A 1 167 ? 5.109 -0.067 8.007 1.00 97.31 167 MET A O 1
ATOM 1298 N N . ARG A 1 168 ? 3.526 -1.627 8.285 1.00 96.50 168 ARG A N 1
ATOM 1299 C CA . ARG A 1 168 ? 4.451 -2.748 8.409 1.00 96.50 168 ARG A CA 1
ATOM 1300 C C . ARG A 1 168 ? 3.968 -3.940 7.609 1.00 96.50 168 ARG A C 1
ATOM 1302 O O . ARG A 1 168 ? 2.828 -4.353 7.763 1.00 96.50 168 ARG A O 1
ATOM 1309 N N . ILE A 1 169 ? 4.857 -4.518 6.815 1.00 97.50 169 ILE A N 1
ATOM 1310 C CA . ILE A 1 169 ? 4.613 -5.734 6.043 1.00 97.50 169 ILE A CA 1
ATOM 1311 C C . ILE A 1 169 ? 5.336 -6.895 6.728 1.00 97.50 169 ILE A C 1
ATOM 1313 O O . ILE A 1 169 ? 6.536 -6.820 7.001 1.00 97.50 169 ILE A O 1
ATOM 1317 N N . GLN A 1 170 ? 4.603 -7.969 7.010 1.00 97.00 170 GLN A N 1
ATOM 1318 C CA . GLN A 1 170 ? 5.114 -9.204 7.594 1.00 97.00 170 GLN A CA 1
ATOM 1319 C C . GLN A 1 170 ? 4.825 -10.378 6.659 1.00 97.00 170 GLN A C 1
ATOM 1321 O O . GLN A 1 170 ? 3.676 -10.786 6.495 1.00 97.00 170 GLN A O 1
ATOM 1326 N N . ILE A 1 171 ? 5.891 -10.941 6.092 1.00 96.00 171 ILE A N 1
ATOM 1327 C CA . ILE A 1 171 ? 5.874 -12.110 5.206 1.00 96.00 171 ILE A CA 1
ATOM 1328 C C . ILE A 1 171 ? 7.179 -12.879 5.432 1.00 96.00 171 ILE A C 1
ATOM 1330 O O . ILE A 1 171 ? 8.200 -12.252 5.721 1.00 96.00 171 ILE A O 1
ATOM 1334 N N . LYS A 1 172 ? 7.165 -14.215 5.326 1.00 93.94 172 LYS A N 1
ATOM 1335 C CA . LYS A 1 172 ? 8.384 -15.032 5.453 1.00 93.94 172 LYS A CA 1
ATOM 1336 C C . LYS A 1 172 ? 9.309 -14.867 4.255 1.00 93.94 172 LYS A C 1
ATOM 1338 O O . LYS A 1 172 ? 10.465 -14.487 4.405 1.00 93.94 172 LYS A O 1
ATOM 1343 N N . GLU A 1 173 ? 8.778 -15.158 3.076 1.00 93.94 173 GLU A N 1
ATOM 1344 C CA . GLU A 1 173 ? 9.464 -15.052 1.798 1.00 93.94 173 GLU A CA 1
ATOM 1345 C C . GLU A 1 173 ? 8.453 -14.577 0.756 1.00 93.94 173 GLU A C 1
ATOM 1347 O O . GLU A 1 173 ? 7.334 -15.081 0.689 1.00 93.94 173 GLU A O 1
ATOM 1352 N N . HIS A 1 174 ? 8.836 -13.587 -0.044 1.00 94.56 174 HIS A N 1
ATOM 1353 C CA . HIS A 1 174 ? 8.025 -13.112 -1.156 1.00 94.56 174 HIS A CA 1
ATOM 1354 C C . HIS A 1 174 ? 8.921 -12.964 -2.381 1.00 94.56 174 HIS A C 1
ATOM 1356 O O . HIS A 1 174 ? 9.710 -12.021 -2.484 1.00 94.56 174 HIS A O 1
ATOM 1362 N N . THR A 1 175 ? 8.842 -13.943 -3.279 1.00 91.94 175 THR A N 1
ATOM 1363 C CA . THR A 1 175 ? 9.682 -13.995 -4.476 1.00 91.94 175 THR A CA 1
ATOM 1364 C C . THR A 1 175 ? 8.968 -13.322 -5.639 1.00 91.94 175 THR A C 1
ATOM 1366 O O . THR A 1 175 ? 7.903 -13.761 -6.060 1.00 91.94 175 THR A O 1
ATOM 1369 N N . VAL A 1 176 ? 9.599 -12.285 -6.191 1.00 91.38 176 VAL A N 1
ATOM 1370 C CA . VAL A 1 176 ? 9.089 -11.513 -7.329 1.00 91.38 176 VAL A CA 1
ATOM 1371 C C . VAL A 1 176 ? 10.048 -11.663 -8.503 1.00 91.38 176 VAL A C 1
ATOM 1373 O O . VAL A 1 176 ? 11.246 -11.413 -8.369 1.00 91.38 176 VAL A O 1
ATOM 1376 N N . ILE A 1 177 ? 9.513 -12.055 -9.660 1.00 87.31 177 ILE A N 1
ATOM 1377 C CA . ILE A 1 177 ? 10.257 -12.103 -10.929 1.00 87.31 177 ILE A CA 1
ATOM 1378 C C . ILE A 1 177 ? 10.064 -10.778 -11.680 1.00 87.31 177 ILE A C 1
ATOM 1380 O O . ILE A 1 177 ? 11.033 -10.125 -12.066 1.00 87.31 177 ILE A O 1
ATOM 1384 N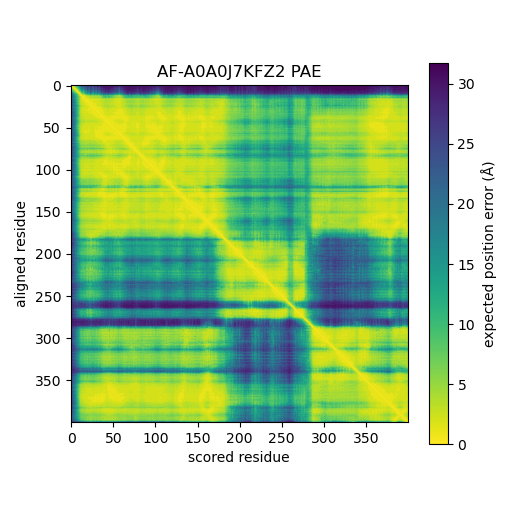 N . GLU A 1 178 ? 8.812 -10.342 -11.829 1.00 88.25 178 GLU A N 1
ATOM 1385 C CA . GLU A 1 178 ? 8.421 -9.118 -12.537 1.00 88.25 178 GLU A CA 1
ATOM 1386 C C . GLU A 1 178 ? 8.549 -7.896 -11.615 1.00 88.25 178 GLU A C 1
ATOM 1388 O O . GLU A 1 178 ? 7.582 -7.370 -11.073 1.00 88.25 178 GLU A O 1
ATOM 1393 N N . THR A 1 179 ? 9.786 -7.456 -11.377 1.00 83.31 179 THR A N 1
ATOM 1394 C CA . THR A 1 179 ? 10.069 -6.356 -10.432 1.00 83.31 179 THR A CA 1
ATOM 1395 C C . THR A 1 179 ? 9.796 -4.955 -10.986 1.00 83.31 179 THR A C 1
ATOM 1397 O O . THR A 1 179 ? 9.749 -4.016 -10.193 1.00 83.31 179 THR A O 1
ATOM 1400 N N . HIS A 1 180 ? 9.600 -4.820 -12.305 1.00 83.94 180 HIS A N 1
ATOM 1401 C CA . HIS A 1 180 ? 9.339 -3.558 -13.017 1.00 83.94 180 HIS A CA 1
ATOM 1402 C C . HIS A 1 180 ? 10.245 -2.385 -12.579 1.00 83.94 180 HIS A C 1
ATOM 1404 O O . HIS A 1 180 ? 9.750 -1.374 -12.082 1.00 83.94 180 HIS A O 1
ATOM 1410 N N . PRO A 1 181 ? 11.577 -2.498 -12.717 1.00 77.00 181 PRO A N 1
ATOM 1411 C CA . PRO A 1 181 ? 12.486 -1.403 -12.379 1.00 77.00 181 PRO A CA 1
ATOM 1412 C C . PRO A 1 181 ? 12.282 -0.181 -13.294 1.00 77.00 181 PRO A C 1
ATOM 1414 O O . PRO A 1 181 ? 12.246 -0.304 -14.516 1.00 77.00 181 PRO A O 1
ATOM 1417 N N . ASP A 1 182 ? 12.222 1.015 -12.699 1.00 69.56 182 ASP A N 1
ATOM 1418 C CA . ASP A 1 182 ? 11.980 2.273 -13.429 1.00 69.56 182 ASP A CA 1
ATOM 1419 C C . ASP A 1 182 ? 13.069 2.598 -14.459 1.00 69.56 182 ASP A C 1
ATOM 1421 O O . ASP A 1 182 ? 12.802 3.177 -15.510 1.00 69.56 182 ASP A O 1
ATOM 1425 N N . ASN A 1 183 ? 14.318 2.254 -14.140 1.00 69.81 183 ASN A N 1
ATOM 1426 C CA . ASN A 1 183 ? 15.474 2.500 -14.991 1.00 69.81 183 ASN A CA 1
ATOM 1427 C C . ASN A 1 183 ? 16.325 1.234 -15.065 1.00 69.81 183 ASN A C 1
ATOM 1429 O O . ASN A 1 183 ? 17.152 0.977 -14.186 1.00 69.81 183 ASN A O 1
ATOM 1433 N N . GLU A 1 184 ? 16.148 0.452 -16.126 1.00 62.06 184 GLU A N 1
ATOM 1434 C CA . GLU A 1 184 ? 17.067 -0.636 -16.447 1.00 62.06 184 GLU A CA 1
ATOM 1435 C C . GLU A 1 184 ? 18.241 -0.104 -17.254 1.00 62.06 184 GLU A C 1
ATOM 1437 O O . GLU A 1 184 ? 18.082 0.586 -18.263 1.00 62.06 184 GLU A O 1
ATOM 1442 N N . THR A 1 185 ? 19.452 -0.468 -16.842 1.00 65.31 185 THR A N 1
ATOM 1443 C CA . THR A 1 185 ? 20.585 -0.390 -17.758 1.00 65.31 185 THR A CA 1
ATOM 1444 C C . THR A 1 185 ? 20.407 -1.494 -18.800 1.00 65.31 185 THR A C 1
ATOM 1446 O O . THR A 1 185 ? 20.386 -2.664 -18.406 1.00 65.31 185 THR A O 1
ATOM 1449 N N . PRO A 1 186 ? 20.292 -1.173 -20.100 1.00 65.50 186 PRO A N 1
ATOM 1450 C CA . PRO A 1 186 ? 20.070 -2.192 -21.116 1.00 65.50 186 PRO A CA 1
ATOM 1451 C C . PRO A 1 186 ? 21.247 -3.178 -21.159 1.00 65.50 186 PRO A C 1
ATOM 1453 O O . PRO A 1 186 ? 22.412 -2.769 -21.111 1.00 65.50 186 PRO A O 1
ATOM 1456 N N . ASP A 1 187 ? 20.959 -4.478 -21.284 1.00 68.00 187 ASP A N 1
ATOM 1457 C CA . ASP A 1 187 ? 21.979 -5.527 -21.423 1.00 68.00 187 ASP A CA 1
ATOM 1458 C C . ASP A 1 187 ? 22.533 -5.565 -22.858 1.00 68.00 187 ASP A C 1
ATOM 1460 O O . ASP A 1 187 ? 22.228 -6.442 -23.664 1.00 68.00 187 ASP A O 1
ATOM 1464 N N . LEU A 1 188 ? 23.334 -4.554 -23.201 1.00 75.81 188 LEU A N 1
ATOM 1465 C CA . LEU A 1 188 ? 23.850 -4.353 -24.559 1.00 75.81 188 LEU A CA 1
ATOM 1466 C C . LEU A 1 188 ? 24.987 -5.316 -24.935 1.00 75.81 188 LEU A C 1
ATOM 1468 O O . LEU A 1 188 ? 25.318 -5.433 -26.114 1.00 75.81 188 LEU A O 1
ATOM 1472 N N . ARG A 1 189 ? 25.624 -5.967 -23.949 1.00 71.25 189 ARG A N 1
ATOM 1473 C CA . ARG A 1 189 ? 26.741 -6.922 -24.128 1.00 71.25 189 ARG A CA 1
ATOM 1474 C C . ARG A 1 189 ? 27.902 -6.429 -25.003 1.00 71.25 189 ARG A C 1
ATOM 1476 O O . ARG A 1 189 ? 28.626 -7.242 -25.571 1.00 71.25 189 ARG A O 1
ATOM 1483 N N . LEU A 1 190 ? 28.119 -5.119 -25.119 1.00 70.31 190 LEU A N 1
ATOM 1484 C CA . LEU A 1 190 ? 29.186 -4.567 -25.971 1.00 70.31 190 LEU A CA 1
ATOM 1485 C C . LEU A 1 190 ? 30.593 -4.807 -25.403 1.00 70.31 190 LEU A C 1
ATOM 1487 O O . LEU A 1 190 ? 31.565 -4.834 -26.151 1.00 70.31 190 LEU A O 1
ATOM 1491 N N . ASP A 1 191 ? 30.708 -5.003 -24.092 1.00 70.06 191 ASP A N 1
ATOM 1492 C CA . ASP A 1 191 ? 31.944 -5.379 -23.404 1.00 70.06 191 ASP A CA 1
ATOM 1493 C C . ASP A 1 191 ? 32.301 -6.863 -23.603 1.00 70.06 191 ASP A C 1
ATOM 1495 O O . ASP A 1 191 ? 33.478 -7.231 -23.588 1.00 70.06 191 ASP A O 1
ATOM 1499 N N . ARG A 1 192 ? 31.284 -7.717 -23.785 1.00 71.56 192 ARG A N 1
ATOM 1500 C CA . ARG A 1 192 ? 31.405 -9.169 -23.981 1.00 71.56 192 ARG A CA 1
ATOM 1501 C C . ARG A 1 192 ? 30.393 -9.661 -25.023 1.00 71.56 192 ARG A C 1
ATOM 1503 O O . ARG A 1 192 ? 29.423 -10.338 -24.664 1.00 71.56 192 ARG A O 1
ATOM 1510 N N . PRO A 1 193 ? 30.608 -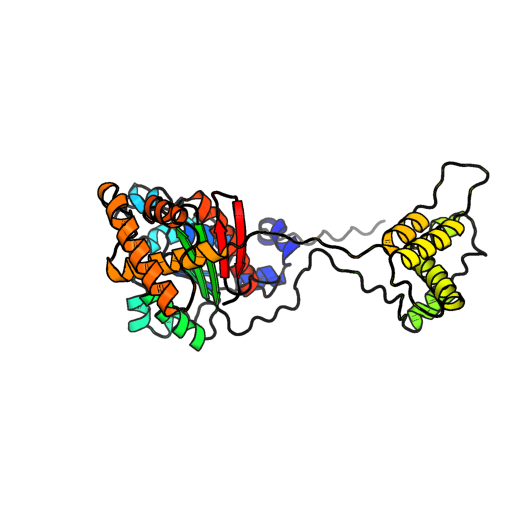9.341 -26.310 1.00 75.38 193 PRO A N 1
ATOM 1511 C CA . PRO A 1 193 ? 29.678 -9.724 -27.359 1.00 75.38 193 PRO A CA 1
ATOM 1512 C C . PRO A 1 193 ? 29.704 -11.240 -27.569 1.00 75.38 193 PRO A C 1
ATOM 1514 O O . PRO A 1 193 ? 30.766 -11.862 -27.607 1.00 75.38 193 PRO A O 1
ATOM 1517 N N . PHE A 1 194 ? 28.527 -11.838 -27.739 1.00 81.38 194 PHE A N 1
ATOM 1518 C CA . PHE A 1 194 ? 28.398 -13.232 -28.164 1.00 81.38 194 PHE A CA 1
ATOM 1519 C C . PHE A 1 194 ? 28.698 -13.373 -29.664 1.00 81.38 194 PHE A C 1
ATOM 1521 O O . PHE A 1 194 ? 28.618 -12.400 -30.413 1.00 81.38 194 PHE A O 1
ATOM 1528 N N . ASP A 1 195 ? 29.024 -14.583 -30.125 1.00 91.12 195 ASP A N 1
ATOM 1529 C CA . ASP A 1 195 ? 29.573 -14.809 -31.471 1.00 91.12 195 ASP A CA 1
ATOM 1530 C C . ASP A 1 195 ? 28.733 -14.220 -32.611 1.00 91.12 195 ASP A C 1
ATOM 1532 O O . ASP A 1 195 ? 29.288 -13.661 -33.557 1.00 91.12 195 ASP A O 1
ATOM 1536 N N . SER A 1 196 ? 27.402 -14.338 -32.559 1.00 89.81 196 SER A N 1
ATOM 1537 C CA . SER A 1 196 ? 26.540 -13.773 -33.604 1.00 89.81 196 SER A CA 1
ATOM 1538 C C . SER A 1 196 ? 26.460 -12.247 -33.541 1.00 89.81 196 SER A C 1
ATOM 1540 O O . SER A 1 196 ? 26.484 -11.616 -34.596 1.00 89.81 196 SER A O 1
ATOM 1542 N N . LEU A 1 197 ? 26.452 -11.650 -32.343 1.00 81.75 197 LEU A N 1
ATOM 1543 C CA . LEU A 1 197 ? 26.535 -10.197 -32.178 1.00 81.75 197 LEU A CA 1
ATOM 1544 C C . LEU A 1 197 ? 27.866 -9.672 -32.709 1.00 81.75 197 LEU A C 1
ATOM 1546 O O . LEU A 1 197 ? 27.877 -8.753 -33.520 1.00 81.75 197 LEU A O 1
ATOM 1550 N N . LYS A 1 198 ? 28.980 -10.306 -32.334 1.00 85.31 198 LYS A N 1
ATOM 1551 C CA . LYS A 1 198 ? 30.307 -9.936 -32.826 1.00 85.31 198 LYS A CA 1
ATOM 1552 C C . LYS A 1 198 ? 30.382 -10.004 -34.352 1.00 85.31 198 LYS A C 1
ATOM 1554 O O . LYS A 1 198 ? 30.768 -9.030 -34.980 1.00 85.31 198 LYS A O 1
ATOM 1559 N N . LYS A 1 199 ? 29.932 -11.105 -34.966 1.00 92.00 199 LYS A N 1
ATOM 1560 C CA . LYS A 1 199 ? 29.890 -11.241 -36.435 1.00 92.00 199 LYS A CA 1
ATOM 1561 C C . LYS A 1 199 ? 29.076 -10.132 -37.103 1.00 92.00 199 LYS A C 1
ATOM 1563 O O . LYS A 1 199 ? 29.497 -9.613 -38.133 1.00 92.00 199 LYS A O 1
ATOM 1568 N N . HIS A 1 200 ? 27.925 -9.775 -36.530 1.00 90.25 200 HIS A N 1
ATOM 1569 C CA . HIS A 1 200 ? 27.098 -8.689 -37.049 1.00 90.25 200 HIS A CA 1
ATOM 1570 C C . HIS A 1 200 ? 27.820 -7.339 -36.954 1.00 90.25 200 HIS A C 1
ATOM 1572 O O . HIS A 1 200 ? 27.947 -6.646 -37.961 1.00 90.25 200 HIS A O 1
ATOM 1578 N N . LEU A 1 201 ? 28.358 -7.003 -35.780 1.00 87.19 201 LEU A N 1
ATOM 1579 C CA . LEU A 1 201 ? 29.084 -5.753 -35.555 1.00 87.19 201 LEU A CA 1
ATOM 1580 C C . LEU A 1 201 ? 30.334 -5.656 -36.445 1.00 87.19 201 LEU A C 1
ATOM 1582 O O . LEU A 1 201 ? 30.586 -4.616 -37.052 1.00 87.19 201 LEU A O 1
ATOM 1586 N N . ASP A 1 202 ? 31.091 -6.743 -36.584 1.00 88.44 202 ASP A N 1
ATOM 1587 C CA . ASP A 1 202 ? 32.313 -6.811 -37.389 1.00 88.44 202 ASP A CA 1
ATOM 1588 C C . ASP A 1 202 ? 32.025 -6.656 -38.892 1.00 88.44 202 ASP A C 1
ATOM 1590 O O . ASP A 1 202 ? 32.823 -6.039 -39.594 1.00 88.44 202 ASP A O 1
ATOM 1594 N N . SER A 1 203 ? 30.863 -7.122 -39.372 1.00 91.81 203 SER A N 1
ATOM 1595 C CA . SER A 1 203 ? 30.461 -7.015 -40.786 1.00 91.81 203 SER A CA 1
ATOM 1596 C C . SER A 1 203 ? 30.227 -5.581 -41.277 1.00 91.81 203 SER A C 1
ATOM 1598 O O . SER A 1 203 ? 30.261 -5.333 -42.482 1.00 91.81 203 SER A O 1
ATOM 1600 N N . ILE A 1 204 ? 30.001 -4.632 -40.363 1.00 90.31 204 ILE A N 1
ATOM 1601 C CA . ILE A 1 204 ? 29.704 -3.237 -40.693 1.00 90.31 204 ILE A CA 1
ATOM 1602 C C . ILE A 1 204 ? 31.005 -2.429 -40.693 1.00 90.31 204 ILE A C 1
ATOM 1604 O O . ILE A 1 204 ? 31.659 -2.274 -39.658 1.00 90.31 204 ILE A O 1
ATOM 1608 N N . ASN A 1 205 ? 31.376 -1.885 -41.853 1.00 89.25 205 ASN A N 1
ATOM 1609 C CA . ASN A 1 205 ? 32.565 -1.051 -42.013 1.00 89.25 205 ASN A CA 1
ATOM 1610 C C . ASN A 1 205 ? 32.185 0.429 -42.133 1.00 89.25 205 ASN A C 1
ATOM 1612 O O . ASN A 1 205 ? 31.791 0.886 -43.203 1.00 89.25 205 ASN A O 1
ATOM 1616 N N . LEU A 1 206 ? 32.368 1.194 -41.052 1.00 87.56 206 LEU A N 1
ATOM 1617 C CA . LEU A 1 206 ? 32.012 2.618 -41.002 1.00 87.56 206 LEU A CA 1
ATOM 1618 C C . LEU A 1 206 ? 32.765 3.482 -42.021 1.00 87.56 206 LEU A C 1
ATOM 1620 O O . LEU A 1 206 ? 32.302 4.574 -42.323 1.00 87.56 206 LEU A O 1
ATOM 1624 N N . ASN A 1 207 ? 33.906 3.038 -42.558 1.00 85.44 207 ASN A N 1
ATOM 1625 C CA . ASN A 1 207 ? 34.721 3.847 -43.469 1.00 85.44 207 ASN A CA 1
ATOM 1626 C C . ASN A 1 207 ? 34.217 3.804 -44.920 1.00 85.44 207 ASN A C 1
ATOM 1628 O O . ASN A 1 207 ? 34.332 4.794 -45.635 1.00 85.44 207 ASN A O 1
ATOM 1632 N N . GLU A 1 208 ? 33.611 2.693 -45.340 1.00 87.12 208 GLU A N 1
ATOM 1633 C CA . GLU A 1 208 ? 33.236 2.431 -46.741 1.00 87.12 208 GLU A CA 1
ATOM 1634 C C . GLU A 1 208 ? 31.771 2.783 -47.058 1.00 87.12 208 GLU A C 1
ATOM 1636 O O . GLU A 1 208 ? 31.317 2.622 -48.188 1.00 87.12 208 GLU A O 1
ATOM 1641 N N . MET A 1 209 ? 31.023 3.280 -46.069 1.00 87.50 209 MET A N 1
ATOM 1642 C CA . MET A 1 209 ? 29.604 3.615 -46.208 1.00 87.50 209 MET A CA 1
ATOM 1643 C C . MET A 1 209 ? 29.390 4.973 -46.885 1.00 87.50 209 MET A C 1
ATOM 1645 O O . MET A 1 209 ? 30.199 5.896 -46.733 1.00 87.50 209 MET A O 1
ATOM 1649 N N . SER A 1 210 ? 28.264 5.114 -47.594 1.00 88.62 210 SER A N 1
ATOM 1650 C CA . SER A 1 210 ? 27.794 6.419 -48.069 1.00 88.62 210 SER A CA 1
ATOM 1651 C C . SER A 1 210 ? 27.484 7.337 -46.879 1.00 88.62 210 SER A C 1
ATOM 1653 O O . SER A 1 210 ? 27.224 6.854 -45.777 1.00 88.62 210 SER A O 1
ATOM 1655 N N . PHE A 1 211 ? 27.492 8.660 -47.077 1.00 84.38 211 PHE A N 1
ATOM 1656 C CA . PHE A 1 211 ? 27.135 9.605 -46.008 1.00 84.38 211 PHE A CA 1
ATOM 1657 C C . PHE A 1 211 ? 25.744 9.303 -45.432 1.00 84.38 211 PHE A C 1
ATOM 1659 O O . PHE A 1 211 ? 25.581 9.186 -44.223 1.00 84.38 211 PHE A O 1
ATOM 1666 N N . LYS A 1 212 ? 24.763 9.048 -46.308 1.00 85.44 212 LYS A N 1
ATOM 1667 C CA . LYS A 1 212 ? 23.399 8.712 -45.897 1.00 85.44 212 LYS A CA 1
ATOM 1668 C C . LYS A 1 212 ? 23.345 7.446 -45.041 1.00 85.44 212 LYS A C 1
ATOM 1670 O O . LYS A 1 212 ? 22.624 7.433 -44.050 1.00 85.44 212 LYS A O 1
ATOM 1675 N N . ASP A 1 213 ? 24.078 6.397 -45.403 1.00 87.12 213 ASP A N 1
ATOM 1676 C CA . ASP A 1 213 ? 24.067 5.152 -44.627 1.00 87.12 213 ASP A CA 1
ATOM 1677 C C . ASP A 1 213 ? 24.809 5.319 -43.295 1.00 87.12 213 ASP A C 1
ATOM 1679 O O . ASP A 1 213 ? 24.383 4.759 -42.291 1.00 87.12 213 ASP A O 1
ATOM 1683 N N . HIS A 1 214 ? 25.872 6.130 -43.271 1.00 90.06 214 HIS A N 1
ATOM 1684 C CA . HIS A 1 214 ? 26.645 6.460 -42.071 1.00 90.06 214 HIS A CA 1
ATOM 1685 C C . HIS A 1 214 ? 25.789 7.168 -41.002 1.00 90.06 214 HIS A C 1
ATOM 1687 O O . HIS A 1 214 ? 25.842 6.788 -39.831 1.00 90.06 214 HIS A O 1
ATOM 1693 N N . CYS A 1 215 ? 24.919 8.101 -41.406 1.00 87.12 215 CYS A N 1
ATOM 1694 C CA . CYS A 1 215 ? 24.009 8.808 -40.493 1.00 87.12 215 CYS A CA 1
ATOM 1695 C C . CYS A 1 215 ? 22.906 7.917 -39.893 1.00 87.12 215 CYS A C 1
ATOM 1697 O O . CYS A 1 215 ? 22.348 8.248 -38.852 1.00 87.12 215 CYS A O 1
ATOM 1699 N N . HIS A 1 216 ? 22.576 6.787 -40.528 1.00 87.88 216 HIS A N 1
ATOM 1700 C CA . HIS A 1 216 ? 21.543 5.860 -40.042 1.00 87.88 216 HIS A CA 1
ATOM 1701 C C . HIS A 1 216 ? 22.124 4.643 -39.312 1.00 87.88 216 HIS A C 1
ATOM 1703 O O . HIS A 1 216 ? 21.379 3.729 -38.952 1.00 87.88 216 HIS A O 1
ATOM 1709 N N . VAL A 1 217 ? 23.442 4.599 -39.083 1.00 89.19 217 VAL A N 1
ATOM 1710 C CA . VAL A 1 217 ? 24.049 3.526 -38.291 1.00 89.19 217 VAL A CA 1
ATOM 1711 C C . VAL A 1 217 ? 23.566 3.639 -36.842 1.00 89.19 217 VAL A C 1
ATOM 1713 O O . VAL A 1 217 ? 23.764 4.692 -36.234 1.00 89.19 217 VAL A O 1
ATOM 1716 N N . PRO A 1 218 ? 22.996 2.572 -36.249 1.00 89.19 218 PRO A N 1
ATOM 1717 C CA . PRO A 1 218 ? 22.640 2.564 -34.836 1.00 89.19 218 PRO A CA 1
ATOM 1718 C C . PRO A 1 218 ? 23.822 2.949 -33.941 1.00 89.19 218 PRO A C 1
ATOM 1720 O O . PRO A 1 218 ? 24.924 2.407 -34.087 1.00 89.19 218 PRO A O 1
ATOM 1723 N N . TYR A 1 219 ? 23.583 3.819 -32.958 1.00 88.56 219 TYR A N 1
ATOM 1724 C CA . TYR A 1 219 ? 24.627 4.333 -32.063 1.00 88.56 219 TYR A CA 1
ATOM 1725 C C . TYR A 1 219 ? 25.419 3.217 -31.350 1.00 88.56 219 TYR A C 1
ATOM 1727 O O . TYR A 1 219 ? 26.595 3.390 -31.037 1.00 88.56 219 TYR A O 1
ATOM 1735 N N . LEU A 1 220 ? 24.802 2.046 -31.132 1.00 85.06 220 LEU A N 1
ATOM 1736 C CA . LEU A 1 220 ? 25.435 0.862 -30.539 1.00 85.06 220 LEU A CA 1
ATOM 1737 C C . LEU A 1 220 ? 26.615 0.337 -31.365 1.00 85.06 220 LEU A C 1
ATOM 1739 O O . LEU A 1 220 ? 27.637 -0.052 -30.801 1.00 85.06 220 LEU A O 1
ATOM 1743 N N . ILE A 1 221 ? 26.493 0.345 -32.695 1.00 87.44 221 ILE A N 1
ATOM 1744 C CA . ILE A 1 221 ? 27.556 -0.104 -33.605 1.00 87.44 221 ILE A CA 1
ATOM 1745 C C . ILE A 1 221 ? 28.712 0.892 -33.574 1.00 87.44 221 ILE A C 1
ATOM 1747 O O . ILE A 1 221 ? 29.870 0.485 -33.497 1.00 87.44 221 ILE A O 1
ATOM 1751 N N . ILE A 1 222 ? 28.402 2.191 -33.570 1.00 88.19 222 ILE A N 1
ATOM 1752 C CA . ILE A 1 222 ? 29.397 3.258 -33.427 1.00 88.19 222 ILE A CA 1
ATOM 1753 C C . ILE A 1 222 ? 30.149 3.070 -32.108 1.00 88.19 222 ILE A C 1
ATOM 1755 O O . ILE A 1 222 ? 31.372 2.934 -32.103 1.00 88.19 222 ILE A O 1
ATOM 1759 N N . LEU A 1 223 ? 29.418 2.969 -30.996 1.00 85.44 223 LEU A N 1
ATOM 1760 C CA . LEU A 1 223 ? 29.993 2.776 -29.671 1.00 85.44 223 LEU A CA 1
ATOM 1761 C C . LEU A 1 223 ? 30.900 1.538 -29.620 1.00 85.44 223 LEU A C 1
ATOM 1763 O O . LEU A 1 223 ? 32.014 1.634 -29.113 1.00 85.44 223 LEU A O 1
ATOM 1767 N N . TYR A 1 224 ? 30.477 0.410 -30.200 1.00 85.44 224 TYR A N 1
ATOM 1768 C CA . TYR A 1 224 ? 31.290 -0.804 -30.274 1.00 85.44 224 TYR A CA 1
ATOM 1769 C C . TYR A 1 224 ? 32.581 -0.622 -31.082 1.00 85.44 224 TYR A C 1
ATOM 1771 O O . TYR A 1 224 ? 33.648 -0.998 -30.605 1.00 85.44 224 TYR A O 1
ATOM 1779 N N . LYS A 1 225 ? 32.526 -0.017 -32.276 1.00 90.50 225 LYS A N 1
ATOM 1780 C CA . LYS A 1 225 ? 33.714 0.169 -33.133 1.00 90.50 225 LYS A CA 1
ATOM 1781 C C . LYS A 1 225 ? 34.765 1.059 -32.475 1.00 90.50 225 LYS A C 1
ATOM 1783 O O . LYS A 1 225 ? 35.960 0.765 -32.528 1.00 90.50 225 LYS A O 1
ATOM 1788 N N . TYR A 1 226 ? 34.330 2.129 -31.813 1.00 89.88 226 TYR A N 1
ATOM 1789 C CA . TYR A 1 226 ? 35.238 2.999 -31.066 1.00 89.88 226 TYR A CA 1
ATOM 1790 C C . TYR A 1 226 ? 35.717 2.359 -29.759 1.00 89.88 226 TYR A C 1
ATOM 1792 O O . TYR A 1 226 ? 36.861 2.587 -29.365 1.00 89.88 226 TYR A O 1
ATOM 1800 N N . LEU A 1 227 ? 34.907 1.507 -29.124 1.00 84.19 227 LEU A N 1
ATOM 1801 C CA . LEU A 1 227 ? 35.323 0.715 -27.966 1.00 84.19 227 LEU A CA 1
ATOM 1802 C C . LEU A 1 227 ? 36.376 -0.340 -28.344 1.00 84.19 227 LEU A C 1
ATOM 1804 O O . LEU A 1 227 ? 37.351 -0.510 -27.618 1.00 84.19 227 LEU A O 1
ATOM 1808 N N . GLU A 1 228 ? 36.238 -1.005 -29.492 1.00 87.44 228 GLU A N 1
ATOM 1809 C CA . GLU A 1 228 ? 37.238 -1.941 -30.020 1.00 87.44 228 GLU A CA 1
ATOM 1810 C C . GLU A 1 228 ? 38.562 -1.223 -30.302 1.00 87.44 228 GLU A C 1
ATOM 1812 O O . GLU A 1 228 ? 39.621 -1.668 -29.854 1.00 87.44 228 GLU A O 1
ATOM 1817 N N . LYS A 1 229 ? 38.500 -0.057 -30.960 1.00 89.12 229 LYS A N 1
ATOM 1818 C CA . LYS A 1 229 ? 39.671 0.799 -31.186 1.00 89.12 229 LYS A CA 1
ATOM 1819 C C . LYS A 1 229 ? 40.335 1.213 -29.869 1.00 89.12 229 LYS A C 1
ATOM 1821 O O . LYS A 1 229 ? 41.552 1.107 -29.734 1.00 89.12 229 LYS A O 1
ATOM 1826 N N . TRP A 1 230 ? 39.542 1.613 -28.876 1.00 86.50 230 TRP A N 1
ATOM 1827 C CA . TRP A 1 230 ? 40.036 1.937 -27.539 1.00 86.50 230 TRP A CA 1
ATOM 1828 C C . TRP A 1 230 ? 40.756 0.749 -26.889 1.00 86.50 230 TRP A C 1
ATOM 1830 O O . TRP A 1 230 ? 41.859 0.911 -26.368 1.00 86.50 230 TRP A O 1
ATOM 1840 N N . ILE A 1 231 ? 40.164 -0.450 -26.933 1.00 82.44 231 ILE A N 1
ATOM 1841 C CA . ILE A 1 231 ? 40.751 -1.670 -26.360 1.00 82.44 231 ILE A CA 1
ATOM 1842 C C . ILE A 1 231 ? 42.050 -2.046 -27.085 1.00 82.44 231 ILE A C 1
ATOM 1844 O O . ILE A 1 231 ? 43.000 -2.471 -26.428 1.00 82.44 231 ILE A O 1
ATOM 1848 N N . LEU A 1 232 ? 42.131 -1.867 -28.406 1.00 89.12 232 LEU A N 1
ATOM 1849 C CA . LEU A 1 232 ? 43.367 -2.085 -29.164 1.00 89.12 232 LEU A CA 1
ATOM 1850 C C . LEU A 1 232 ? 44.495 -1.145 -28.706 1.00 89.12 232 LEU A C 1
ATOM 1852 O O . LEU A 1 232 ? 45.635 -1.587 -28.564 1.00 89.12 232 LEU A O 1
ATOM 1856 N N . GLU A 1 233 ? 44.177 0.124 -28.435 1.00 90.94 233 GLU A N 1
ATOM 1857 C CA . GLU A 1 233 ? 45.146 1.144 -28.011 1.00 90.94 233 GLU A CA 1
ATOM 1858 C C . GLU A 1 233 ? 45.544 1.017 -26.525 1.00 90.94 233 GLU A C 1
ATOM 1860 O O . GLU A 1 233 ? 46.724 1.113 -26.187 1.00 90.94 233 GLU A O 1
ATOM 1865 N N . HIS A 1 234 ? 44.583 0.750 -25.634 1.00 85.62 234 HIS A N 1
ATOM 1866 C CA . HIS A 1 234 ? 44.758 0.848 -24.175 1.00 85.62 234 HIS A CA 1
ATOM 1867 C C . HIS A 1 234 ? 44.727 -0.506 -23.445 1.00 85.62 234 HIS A C 1
ATOM 1869 O O . HIS A 1 234 ? 45.010 -0.567 -22.248 1.00 85.62 234 HIS A O 1
ATOM 1875 N N . ARG A 1 235 ? 44.384 -1.603 -24.139 1.00 84.81 235 ARG A N 1
ATOM 1876 C CA . ARG A 1 235 ? 44.245 -2.978 -23.605 1.00 84.81 235 ARG A CA 1
ATOM 1877 C C . ARG A 1 235 ? 43.301 -3.114 -22.400 1.00 84.81 235 ARG A C 1
ATOM 1879 O O . ARG A 1 235 ? 43.378 -4.097 -21.663 1.00 84.81 235 ARG A O 1
ATOM 1886 N N . ALA A 1 236 ? 42.411 -2.147 -22.190 1.00 77.69 236 ALA A N 1
ATOM 1887 C CA . ALA A 1 236 ? 41.470 -2.108 -21.077 1.00 77.69 236 ALA A CA 1
ATOM 1888 C C . ALA A 1 236 ? 40.197 -1.339 -21.456 1.00 77.69 236 ALA A C 1
ATOM 1890 O O . ALA A 1 236 ? 40.217 -0.499 -22.350 1.00 77.69 236 ALA A O 1
ATOM 1891 N N . LEU A 1 237 ? 39.097 -1.605 -20.747 1.00 78.31 237 LEU A N 1
ATOM 1892 C CA . LEU A 1 237 ? 37.851 -0.842 -20.874 1.00 78.31 237 LEU A CA 1
ATOM 1893 C C . LEU A 1 237 ? 37.975 0.541 -20.201 1.00 78.31 237 LEU A C 1
ATOM 1895 O O . LEU A 1 237 ? 38.653 0.642 -19.174 1.00 78.31 237 LEU A O 1
ATOM 1899 N N . PRO A 1 238 ? 37.296 1.583 -20.716 1.00 80.38 238 PRO A N 1
ATOM 1900 C CA . PRO A 1 238 ? 37.318 2.924 -20.135 1.00 80.38 238 PRO A CA 1
ATOM 1901 C C . PRO A 1 238 ? 36.520 2.954 -18.826 1.00 80.38 238 PRO A C 1
ATOM 1903 O O . PRO A 1 238 ? 35.291 2.847 -18.822 1.00 80.38 238 PRO A O 1
ATOM 1906 N N . LYS A 1 239 ? 37.218 3.084 -17.694 1.00 74.62 239 LYS A N 1
ATOM 1907 C CA . LYS A 1 239 ? 36.602 3.035 -16.356 1.00 74.62 239 LYS A CA 1
ATOM 1908 C C . LYS A 1 239 ? 36.504 4.414 -15.722 1.00 74.62 239 LYS A C 1
ATOM 1910 O O . LYS A 1 239 ? 35.475 4.747 -15.136 1.00 74.62 239 LYS A O 1
ATOM 1915 N N . LEU A 1 240 ? 37.571 5.205 -15.818 1.00 79.81 240 LEU A N 1
ATOM 1916 C CA . LEU A 1 240 ? 37.644 6.516 -15.186 1.00 79.81 240 LEU A CA 1
ATOM 1917 C C . LEU A 1 240 ? 36.862 7.549 -15.995 1.00 79.81 240 LEU A C 1
ATOM 1919 O O . LEU A 1 240 ? 36.710 7.435 -17.209 1.00 79.81 240 LEU A O 1
ATOM 1923 N N . TYR A 1 241 ? 36.425 8.618 -15.327 1.00 75.88 241 TYR A N 1
ATOM 1924 C CA . TYR A 1 241 ? 35.790 9.755 -15.998 1.00 75.88 241 TYR A CA 1
ATOM 1925 C C . TYR A 1 241 ? 36.667 10.325 -17.128 1.00 75.88 241 TYR A C 1
ATOM 1927 O O . TYR A 1 241 ? 36.162 10.659 -18.196 1.00 75.88 241 TYR A O 1
ATOM 1935 N N . LYS A 1 242 ? 37.991 10.377 -16.919 1.00 82.88 242 LYS A N 1
ATOM 1936 C CA . LYS A 1 242 ? 38.958 10.816 -17.937 1.00 82.88 242 LYS A CA 1
ATOM 1937 C C . LYS A 1 242 ? 38.976 9.886 -19.156 1.00 82.88 242 LYS A C 1
ATOM 1939 O O . LYS A 1 242 ? 38.923 10.383 -20.273 1.00 82.88 242 LYS A O 1
ATOM 1944 N N . ASP A 1 243 ? 38.972 8.571 -18.942 1.00 82.44 243 ASP A N 1
ATOM 1945 C CA . ASP A 1 243 ? 38.935 7.566 -20.014 1.00 82.44 243 ASP A CA 1
ATOM 1946 C C . ASP A 1 243 ? 37.639 7.682 -20.824 1.00 82.44 243 ASP A C 1
ATOM 1948 O O . ASP A 1 243 ? 37.645 7.700 -22.051 1.00 82.44 243 ASP A O 1
ATOM 1952 N N . LYS A 1 244 ? 36.509 7.836 -20.122 1.00 82.44 244 LYS A N 1
ATOM 1953 C CA . LYS A 1 244 ? 35.192 8.059 -20.729 1.00 82.44 244 LYS A CA 1
ATOM 1954 C C . LYS A 1 244 ? 35.162 9.340 -21.561 1.00 82.44 244 LYS A C 1
ATOM 1956 O O . LYS A 1 244 ? 34.567 9.356 -22.634 1.00 82.44 244 LYS A O 1
ATOM 1961 N N . GLN A 1 245 ? 35.810 10.405 -21.092 1.00 84.81 245 GLN A N 1
ATOM 1962 C CA . GLN A 1 245 ? 35.911 11.652 -21.844 1.00 84.81 245 GLN A CA 1
ATOM 1963 C C . GLN A 1 245 ? 36.754 11.484 -23.114 1.00 84.81 245 GLN A C 1
ATOM 1965 O O . GLN A 1 245 ? 36.334 11.922 -24.178 1.00 84.81 245 GLN A O 1
ATOM 1970 N N . GLN A 1 246 ? 37.884 10.784 -23.030 1.00 86.56 246 GLN A N 1
ATOM 1971 C CA . GLN A 1 246 ? 38.718 10.503 -24.199 1.00 86.56 246 GLN A CA 1
ATOM 1972 C C . GLN A 1 246 ? 37.998 9.614 -25.220 1.00 86.56 246 GLN A C 1
ATOM 1974 O O . GLN A 1 246 ? 38.066 9.885 -26.417 1.00 86.56 246 GLN A O 1
ATOM 1979 N N . LEU A 1 247 ? 37.236 8.610 -24.771 1.00 86.19 247 LEU A N 1
ATOM 1980 C CA . LEU A 1 247 ? 36.404 7.801 -25.664 1.00 86.19 247 LEU A CA 1
ATOM 1981 C C . LEU A 1 247 ? 35.355 8.659 -26.396 1.00 86.19 247 LEU A C 1
ATOM 1983 O O . LEU A 1 247 ? 35.136 8.466 -27.591 1.00 86.19 247 LEU A O 1
ATOM 1987 N N . ARG A 1 248 ? 34.730 9.635 -25.722 1.00 87.50 248 ARG A N 1
ATOM 1988 C CA . ARG A 1 248 ? 33.819 10.584 -26.392 1.00 87.50 248 ARG A CA 1
ATOM 1989 C C . ARG A 1 248 ? 34.522 11.392 -27.465 1.00 87.50 248 ARG A C 1
ATOM 1991 O O . ARG A 1 248 ? 33.960 11.574 -28.539 1.00 87.50 248 ARG A O 1
ATOM 1998 N N . ASP A 1 249 ? 35.726 11.868 -27.176 1.00 89.50 249 ASP A N 1
ATOM 1999 C CA . ASP A 1 249 ? 36.502 12.655 -28.129 1.00 89.50 249 ASP A CA 1
ATOM 2000 C C . ASP A 1 249 ? 36.896 11.802 -29.351 1.00 89.50 249 ASP A C 1
ATOM 2002 O O . ASP A 1 249 ? 36.842 12.284 -30.484 1.00 89.50 249 ASP A O 1
ATOM 2006 N N . MET A 1 250 ? 37.184 10.507 -29.152 1.00 87.94 250 MET A N 1
ATOM 2007 C CA . MET A 1 250 ? 37.392 9.548 -30.244 1.00 87.94 250 MET A CA 1
ATOM 2008 C C . MET A 1 250 ? 36.135 9.362 -31.098 1.00 87.94 250 MET A C 1
ATOM 2010 O O . MET A 1 250 ? 36.231 9.455 -32.320 1.00 87.94 250 MET A O 1
ATOM 2014 N N . ILE A 1 251 ? 34.965 9.156 -30.485 1.00 89.12 251 ILE A N 1
ATOM 2015 C CA . ILE A 1 251 ? 33.689 9.031 -31.213 1.00 89.12 251 ILE A CA 1
ATOM 2016 C C . ILE A 1 251 ? 33.403 10.317 -32.001 1.00 89.12 251 ILE A C 1
ATOM 2018 O O . ILE A 1 251 ? 33.075 10.261 -33.183 1.00 89.12 251 ILE A O 1
ATOM 2022 N N . LYS A 1 252 ? 33.617 11.483 -31.381 1.00 89.75 252 LYS A N 1
ATOM 2023 C CA . LYS A 1 252 ? 33.423 12.798 -32.004 1.00 89.75 252 LYS A CA 1
ATOM 2024 C C . LYS A 1 252 ? 34.309 13.008 -33.233 1.00 89.75 252 LYS A C 1
ATOM 2026 O O . LYS A 1 252 ? 33.886 13.660 -34.183 1.00 89.75 252 LYS A O 1
ATOM 2031 N N . SER A 1 253 ? 35.524 12.456 -33.234 1.00 89.31 253 SER A N 1
ATOM 2032 C CA . SER A 1 253 ? 36.419 12.519 -34.398 1.00 89.31 253 SER A CA 1
ATOM 2033 C C . SER A 1 253 ? 35.907 11.731 -35.614 1.00 89.31 253 SER A C 1
ATOM 2035 O O . SER A 1 253 ? 36.384 11.955 -36.722 1.00 89.31 253 SER A O 1
ATOM 2037 N N . GLY A 1 254 ? 34.932 10.838 -35.410 1.00 85.56 254 GLY A N 1
ATOM 2038 C CA . GLY A 1 254 ? 34.300 10.023 -36.444 1.00 85.56 254 GLY A CA 1
ATOM 2039 C C . GLY A 1 254 ? 33.183 10.690 -37.235 1.00 85.56 254 GLY A C 1
ATOM 2040 O O . GLY A 1 254 ? 32.735 10.114 -38.222 1.00 85.56 254 GLY A O 1
ATOM 2041 N N . ILE A 1 255 ? 32.729 11.868 -36.800 1.00 86.69 255 ILE A N 1
ATOM 2042 C CA . ILE A 1 255 ? 31.603 12.576 -37.411 1.00 86.69 255 ILE A CA 1
ATOM 2043 C C . ILE A 1 255 ? 32.015 13.109 -38.786 1.00 86.69 255 ILE A C 1
ATOM 2045 O O . ILE A 1 255 ? 32.998 13.849 -38.915 1.00 86.69 255 ILE A O 1
ATOM 2049 N N . ARG A 1 256 ? 31.243 12.762 -39.815 1.00 83.69 256 ARG A N 1
ATOM 2050 C CA . ARG A 1 256 ? 31.399 13.265 -41.183 1.00 83.69 256 ARG A CA 1
ATOM 2051 C C . ARG A 1 256 ? 30.628 14.574 -41.336 1.00 83.69 256 ARG A C 1
ATOM 2053 O O . ARG A 1 256 ? 29.590 14.774 -40.717 1.00 83.69 256 ARG A O 1
ATOM 2060 N N . ARG A 1 257 ? 31.134 15.480 -42.172 1.00 73.62 257 ARG A N 1
ATOM 2061 C CA . ARG A 1 257 ? 30.438 16.727 -42.522 1.00 73.62 257 ARG A CA 1
ATOM 2062 C C . ARG A 1 257 ? 29.935 16.631 -43.950 1.00 73.62 257 ARG A C 1
ATOM 2064 O O . ARG A 1 257 ? 30.687 16.189 -44.816 1.00 73.62 257 ARG A O 1
ATOM 2071 N N . ASP A 1 258 ? 28.700 17.058 -44.175 1.00 66.50 258 ASP A N 1
ATOM 2072 C CA . ASP A 1 258 ? 28.201 17.294 -45.525 1.00 66.50 258 ASP A CA 1
ATOM 2073 C C . ASP A 1 258 ? 28.864 18.566 -46.086 1.00 66.50 258 ASP A C 1
ATOM 2075 O O . ASP A 1 258 ? 29.006 19.570 -45.386 1.00 66.50 258 ASP A O 1
ATOM 2079 N N . GLU A 1 259 ? 29.291 18.525 -47.347 1.00 61.62 259 GLU A N 1
ATOM 2080 C CA . GLU A 1 259 ? 29.843 19.687 -48.054 1.00 61.62 259 GLU A CA 1
ATOM 2081 C C . GLU A 1 259 ? 28.752 20.730 -48.367 1.00 61.62 259 GLU A C 1
ATOM 2083 O O . GLU A 1 259 ? 29.067 21.897 -48.609 1.00 61.62 259 GLU A O 1
ATOM 2088 N N . HIS A 1 260 ? 27.474 20.328 -48.334 1.00 60.59 260 HIS A N 1
ATOM 2089 C CA . HIS A 1 260 ? 26.330 21.174 -48.677 1.00 60.59 260 HIS A CA 1
ATOM 2090 C C . HIS A 1 260 ? 25.544 21.732 -47.482 1.00 60.59 260 HIS A C 1
ATOM 2092 O O . HIS A 1 260 ? 24.828 22.720 -47.659 1.00 60.59 260 HIS A O 1
ATOM 2098 N N . ASP A 1 261 ? 25.688 21.165 -46.281 1.00 58.41 261 ASP A N 1
ATOM 2099 C CA . ASP A 1 261 ? 24.955 21.608 -45.093 1.00 58.41 261 ASP A CA 1
ATOM 2100 C C . ASP A 1 261 ? 25.818 21.538 -43.826 1.00 58.41 261 ASP A C 1
ATOM 2102 O O . ASP A 1 261 ? 25.937 20.515 -43.152 1.00 58.41 261 ASP A O 1
ATOM 2106 N N . SER A 1 262 ? 26.411 22.680 -43.477 1.00 55.72 262 SER A N 1
ATOM 2107 C CA . SER A 1 262 ? 27.250 22.864 -42.289 1.00 55.72 262 SER A CA 1
ATOM 2108 C C . SER A 1 262 ? 26.505 22.666 -40.961 1.00 55.72 262 SER A C 1
ATOM 2110 O O . SER A 1 262 ? 27.148 22.698 -39.910 1.00 55.72 262 SER A O 1
ATOM 2112 N N . SER A 1 263 ? 25.170 22.562 -40.991 1.00 53.78 263 SER A N 1
ATOM 2113 C CA . SER A 1 263 ? 24.314 22.476 -39.804 1.00 53.78 263 SER A CA 1
ATOM 2114 C C . SER A 1 263 ? 23.885 21.053 -39.444 1.00 53.78 263 SER A C 1
ATOM 2116 O O . SER A 1 263 ? 23.405 20.837 -38.334 1.00 53.78 263 SER A O 1
ATOM 2118 N N . ASN A 1 264 ? 24.094 20.087 -40.342 1.00 55.97 264 ASN A N 1
ATOM 2119 C CA . ASN A 1 264 ? 23.630 18.718 -40.160 1.00 55.97 264 ASN A CA 1
ATOM 2120 C C . ASN A 1 264 ? 24.597 17.952 -39.236 1.00 55.97 264 ASN A C 1
ATOM 2122 O O . ASN A 1 264 ? 25.680 17.538 -39.659 1.00 55.97 264 ASN A O 1
ATOM 2126 N N . SER A 1 265 ? 24.253 17.834 -37.950 1.00 66.69 265 SER A N 1
ATOM 2127 C CA . SER A 1 265 ? 25.000 17.015 -36.993 1.00 66.69 265 SER A CA 1
ATOM 2128 C C . SER A 1 265 ? 24.494 15.572 -37.018 1.00 66.69 265 SER A C 1
ATOM 2130 O O . SER A 1 265 ? 23.299 15.310 -37.112 1.00 66.69 265 SER A O 1
ATOM 2132 N N . GLU A 1 266 ? 25.413 14.608 -36.975 1.00 80.69 266 GLU A N 1
ATOM 2133 C CA . GLU A 1 266 ? 25.059 13.188 -36.975 1.00 80.69 266 GLU A CA 1
ATOM 2134 C C . GLU A 1 266 ? 24.490 12.779 -35.605 1.00 80.69 266 GLU A C 1
ATOM 2136 O O . GLU A 1 266 ? 25.237 12.464 -34.674 1.00 80.69 266 GLU A O 1
ATOM 2141 N N . GLU A 1 267 ? 23.159 12.803 -35.475 1.00 84.69 267 GLU A N 1
ATOM 2142 C CA . GLU A 1 267 ? 22.436 12.519 -34.224 1.00 84.69 267 GLU A CA 1
ATOM 2143 C C . GLU A 1 267 ? 22.832 11.168 -33.602 1.00 84.69 267 GLU A C 1
ATOM 2145 O O . GLU A 1 267 ? 23.022 11.063 -32.389 1.00 84.69 267 GLU A O 1
ATOM 2150 N N . ASN A 1 268 ? 23.065 10.144 -34.426 1.00 87.62 268 ASN A N 1
ATOM 2151 C CA . ASN A 1 268 ? 23.504 8.820 -33.983 1.00 87.62 268 ASN A CA 1
ATOM 2152 C C . ASN A 1 268 ? 24.886 8.826 -33.291 1.00 87.62 268 ASN A C 1
ATOM 2154 O O . ASN A 1 268 ? 25.114 8.056 -32.353 1.00 87.62 268 ASN A O 1
ATOM 2158 N N . PHE A 1 269 ? 25.810 9.705 -33.695 1.00 87.50 269 PHE A N 1
ATOM 2159 C CA . PHE A 1 269 ? 27.097 9.892 -33.010 1.00 87.50 269 PHE A CA 1
ATOM 2160 C C . PHE A 1 269 ? 26.935 10.676 -31.703 1.00 87.50 269 PHE A C 1
ATOM 2162 O O . PHE A 1 269 ? 27.620 10.381 -30.718 1.00 87.50 269 PHE A O 1
ATOM 2169 N N . GLU A 1 270 ? 26.010 11.638 -31.655 1.00 86.00 270 GLU A N 1
ATOM 2170 C CA . GLU A 1 270 ? 25.679 12.351 -30.419 1.00 86.00 270 GLU A CA 1
ATOM 2171 C C . GLU A 1 270 ? 25.052 11.417 -29.370 1.00 86.00 270 GLU A C 1
ATOM 2173 O O . GLU A 1 270 ? 25.427 11.466 -28.193 1.00 86.00 270 GLU A O 1
ATOM 2178 N N . GLU A 1 271 ? 24.147 10.524 -29.781 1.00 84.81 271 GLU A N 1
ATOM 2179 C CA . GLU A 1 271 ? 23.587 9.464 -28.932 1.00 84.81 271 GLU A CA 1
ATOM 2180 C C . GLU A 1 271 ? 24.678 8.525 -28.402 1.00 84.81 271 GLU A C 1
ATOM 2182 O O . GLU A 1 271 ? 24.735 8.260 -27.196 1.00 84.81 271 GLU A O 1
ATOM 2187 N N . ALA A 1 272 ? 25.607 8.095 -29.267 1.00 83.56 272 ALA A N 1
ATOM 2188 C CA . ALA A 1 272 ? 26.736 7.254 -28.870 1.00 83.56 272 ALA A CA 1
ATOM 2189 C C . ALA A 1 272 ? 27.605 7.933 -27.799 1.00 83.56 272 ALA A C 1
ATOM 2191 O O . ALA A 1 272 ? 28.003 7.291 -26.827 1.00 83.56 272 ALA A O 1
ATOM 2192 N N . MET A 1 273 ? 27.863 9.239 -27.926 1.00 84.62 273 MET A N 1
ATOM 2193 C CA . MET A 1 273 ? 28.620 10.013 -26.934 1.00 84.62 273 MET A CA 1
ATOM 2194 C C . MET A 1 273 ? 27.887 10.154 -25.589 1.00 84.62 273 MET A C 1
ATOM 2196 O O . MET A 1 273 ? 28.530 10.097 -24.528 1.00 84.62 273 MET A O 1
ATOM 2200 N N . LYS A 1 274 ? 26.559 10.344 -25.612 1.00 81.31 274 LYS A N 1
ATOM 2201 C CA . LYS A 1 274 ? 25.715 10.430 -24.404 1.00 81.31 274 LYS A CA 1
ATOM 2202 C C . LYS A 1 274 ? 25.697 9.096 -23.651 1.00 81.31 274 LYS A C 1
ATOM 2204 O O . LYS A 1 274 ? 25.902 9.086 -22.436 1.00 81.31 274 LYS A O 1
ATOM 2209 N N . ALA A 1 275 ? 25.588 7.979 -24.372 1.00 79.44 275 ALA A N 1
ATOM 2210 C CA . ALA A 1 275 ? 25.567 6.626 -23.812 1.00 79.44 275 ALA A CA 1
ATOM 2211 C C . ALA A 1 275 ? 26.845 6.238 -23.032 1.00 79.44 275 ALA A C 1
ATOM 2213 O O . ALA A 1 275 ? 26.816 5.330 -22.206 1.00 79.44 275 ALA A O 1
ATOM 2214 N N . VAL A 1 276 ? 27.966 6.952 -23.216 1.00 75.81 276 VAL A N 1
ATOM 2215 C CA . VAL A 1 276 ? 29.215 6.714 -22.463 1.00 75.81 276 VAL A CA 1
ATOM 2216 C C . VAL A 1 276 ? 29.068 7.036 -20.954 1.00 75.81 276 VAL A C 1
ATOM 2218 O O . VAL A 1 276 ? 29.860 6.564 -20.134 1.00 75.81 276 VAL A O 1
ATOM 2221 N N . ASN A 1 277 ? 28.088 7.863 -20.555 1.00 63.28 277 ASN A N 1
ATOM 2222 C CA . ASN A 1 277 ? 27.973 8.412 -19.190 1.00 63.28 277 ASN A CA 1
ATOM 2223 C C . ASN A 1 277 ? 26.932 7.750 -18.283 1.00 63.28 277 ASN A C 1
ATOM 2225 O O . ASN A 1 277 ? 26.769 8.227 -17.165 1.00 63.28 277 ASN A O 1
ATOM 2229 N N . THR A 1 278 ? 26.241 6.694 -18.705 1.00 52.69 278 THR A N 1
ATOM 2230 C CA . THR A 1 278 ? 25.137 6.110 -17.927 1.00 52.69 278 THR A CA 1
ATOM 2231 C C . THR A 1 278 ? 25.633 5.492 -16.617 1.00 52.69 278 THR A C 1
ATOM 2233 O O . THR A 1 278 ? 25.964 4.321 -16.615 1.00 52.69 278 THR A O 1
ATOM 2236 N N . PHE A 1 279 ? 25.773 6.284 -15.546 1.00 33.00 279 PHE A N 1
ATOM 2237 C CA . PHE A 1 279 ? 25.834 5.915 -14.122 1.00 33.00 279 PHE A CA 1
ATOM 2238 C C . PHE A 1 279 ? 26.010 7.187 -13.276 1.00 33.00 279 PHE A C 1
ATOM 2240 O O . PHE A 1 279 ? 27.083 7.787 -13.330 1.00 33.00 279 PHE A O 1
ATOM 2247 N N . GLN A 1 280 ? 25.007 7.549 -12.466 1.00 27.95 280 GLN A N 1
ATOM 2248 C CA . GLN A 1 280 ? 25.148 8.204 -11.150 1.00 27.95 280 GLN A CA 1
ATOM 2249 C C . GLN A 1 280 ? 23.765 8.471 -10.537 1.00 27.95 280 GLN A C 1
ATOM 2251 O O . GLN A 1 280 ? 22.914 9.026 -11.218 1.00 27.95 280 GLN A O 1
ATOM 2256 N N . ASN A 1 281 ? 23.576 8.136 -9.256 1.00 24.33 281 ASN A N 1
ATOM 2257 C CA . ASN A 1 281 ? 22.496 8.672 -8.422 1.00 24.33 281 ASN A CA 1
ATOM 2258 C C . ASN A 1 281 ? 23.046 9.085 -7.047 1.00 24.33 281 ASN A C 1
ATOM 2260 O O . ASN A 1 281 ? 24.008 8.500 -6.549 1.00 24.33 281 ASN A O 1
ATOM 2264 N N . LEU A 1 282 ? 22.443 10.151 -6.518 1.00 22.67 282 LEU A N 1
ATOM 2265 C CA . LEU A 1 282 ? 22.778 10.912 -5.312 1.00 22.67 282 LEU A CA 1
ATOM 2266 C C . LEU A 1 282 ? 22.054 10.361 -4.072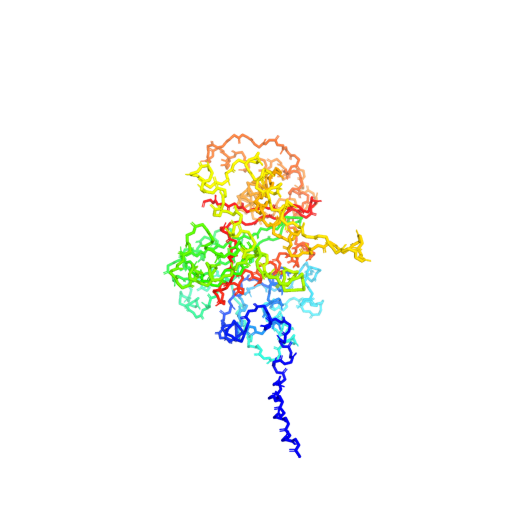 1.00 22.67 282 LEU A C 1
ATOM 2268 O O . LEU A 1 282 ? 20.952 9.834 -4.186 1.00 22.67 282 LEU A O 1
ATOM 2272 N N . GLU A 1 283 ? 22.635 10.583 -2.892 1.00 26.03 283 GLU A N 1
ATOM 2273 C CA . GLU A 1 283 ? 22.003 10.364 -1.585 1.00 26.03 283 GLU A CA 1
ATOM 2274 C C . GLU A 1 283 ? 22.044 11.628 -0.722 1.00 26.03 283 GLU A C 1
ATOM 2276 O O . GLU A 1 283 ? 22.980 12.425 -0.840 1.00 26.03 283 GLU A O 1
ATOM 2281 N N . THR A 1 284 ? 21.052 11.720 0.178 1.00 32.91 284 THR A N 1
ATOM 2282 C CA . THR A 1 284 ? 20.989 12.267 1.567 1.00 32.91 284 THR A CA 1
ATOM 2283 C C . THR A 1 284 ? 19.644 12.997 1.790 1.00 32.91 284 THR A C 1
ATOM 2285 O O . THR A 1 284 ? 19.021 13.340 0.785 1.00 32.91 284 THR A O 1
ATOM 2288 N N . PRO A 1 285 ? 19.184 13.361 3.017 1.00 47.16 285 PRO A N 1
ATOM 2289 C CA . PRO A 1 285 ? 19.496 12.962 4.412 1.00 47.16 285 PRO A CA 1
ATOM 2290 C C . PRO A 1 285 ? 18.227 12.805 5.326 1.00 47.16 285 PRO A C 1
ATOM 2292 O O . PRO A 1 285 ? 17.099 12.879 4.862 1.00 47.16 285 PRO A O 1
ATOM 2295 N N . GLU A 1 286 ? 18.456 12.677 6.648 1.00 46.09 286 GLU A N 1
ATOM 2296 C CA . GLU A 1 286 ? 17.524 12.729 7.807 1.00 46.09 286 GLU A CA 1
ATOM 2297 C C . GLU A 1 286 ? 16.677 11.477 8.123 1.00 46.09 286 GLU A C 1
ATOM 2299 O O . GLU A 1 286 ? 15.999 10.890 7.288 1.00 46.09 286 GLU A O 1
ATOM 2304 N N . SER A 1 287 ? 16.754 11.026 9.383 1.00 61.62 287 SER A N 1
ATOM 2305 C CA . SER A 1 287 ? 16.269 9.707 9.811 1.00 61.62 287 SER A CA 1
ATOM 2306 C C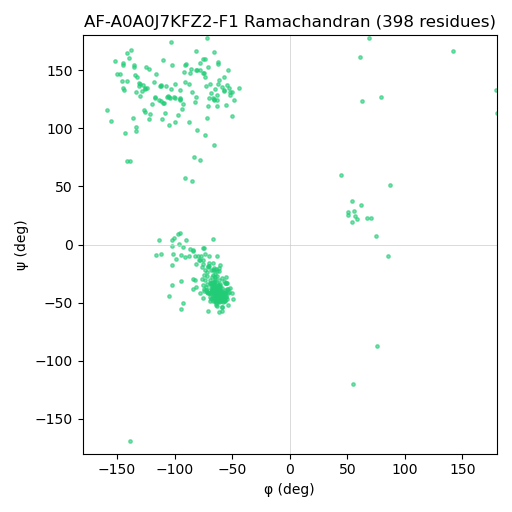 . SER A 1 287 ? 14.864 9.772 10.417 1.00 61.62 287 SER A C 1
ATOM 2308 O O . SER A 1 287 ? 14.690 10.235 11.544 1.00 61.62 287 SER A O 1
ATOM 2310 N N . MET A 1 288 ? 13.876 9.208 9.714 1.00 72.62 288 MET A N 1
ATOM 2311 C CA . MET A 1 288 ? 12.482 9.030 10.179 1.00 72.62 288 MET A CA 1
ATOM 2312 C C . MET A 1 288 ? 12.331 8.029 11.353 1.00 72.62 288 MET A C 1
ATOM 2314 O O . MET A 1 288 ? 11.220 7.735 11.790 1.00 72.62 288 MET A O 1
ATOM 2318 N N . MET A 1 289 ? 13.437 7.506 11.898 1.00 75.25 289 MET A N 1
ATOM 2319 C CA . MET A 1 289 ? 13.451 6.493 12.963 1.00 75.25 289 MET A CA 1
ATOM 2320 C C . MET A 1 289 ? 12.829 6.988 14.277 1.00 75.25 289 MET A C 1
ATOM 2322 O O . MET A 1 289 ? 12.302 6.199 15.059 1.00 75.25 289 MET A O 1
ATOM 2326 N N . ILE A 1 290 ? 12.868 8.296 14.536 1.00 76.81 290 ILE A N 1
ATOM 2327 C CA . ILE A 1 290 ? 12.322 8.865 15.773 1.00 76.81 290 ILE A CA 1
ATOM 2328 C C . ILE A 1 290 ? 10.813 8.619 15.911 1.00 76.81 290 ILE A C 1
ATOM 2330 O O . ILE A 1 290 ? 10.340 8.296 16.998 1.00 76.81 290 ILE A O 1
ATOM 2334 N N . TYR A 1 291 ? 10.075 8.661 14.801 1.00 81.38 291 TYR A N 1
ATOM 2335 C CA . TYR A 1 291 ? 8.638 8.399 14.774 1.00 81.38 291 TYR A CA 1
ATOM 2336 C C . TYR A 1 291 ? 8.305 6.942 15.116 1.00 81.38 291 TYR A C 1
ATOM 2338 O O . TYR A 1 291 ? 7.309 6.689 15.790 1.00 81.38 291 TYR A O 1
ATOM 2346 N N . TYR A 1 292 ? 9.167 5.986 14.747 1.00 82.00 292 TYR A N 1
ATOM 2347 C CA . TYR A 1 292 ? 9.014 4.588 15.163 1.00 82.00 292 TYR A CA 1
ATOM 2348 C C . TYR A 1 292 ? 9.070 4.458 16.689 1.00 82.00 292 TYR A C 1
ATOM 2350 O O . TYR A 1 292 ? 8.195 3.845 17.299 1.00 82.00 292 TYR A O 1
ATOM 2358 N N . VAL A 1 293 ? 10.075 5.077 17.317 1.00 81.06 293 VAL A N 1
ATOM 2359 C CA . VAL A 1 293 ? 10.236 5.069 18.779 1.00 81.06 293 VAL A CA 1
ATOM 2360 C C . VAL A 1 293 ? 9.008 5.678 19.460 1.00 81.06 293 VAL A C 1
ATOM 2362 O O . VAL A 1 293 ? 8.506 5.110 20.429 1.00 81.06 293 VAL A O 1
ATOM 2365 N N . MET A 1 294 ? 8.492 6.789 18.925 1.00 87.12 294 MET A N 1
ATOM 2366 C CA . MET A 1 294 ? 7.291 7.444 19.446 1.00 87.12 294 MET A CA 1
ATOM 2367 C C . MET A 1 294 ? 6.063 6.534 19.394 1.00 87.12 294 MET A C 1
ATOM 2369 O O . MET A 1 294 ? 5.393 6.379 20.412 1.00 87.12 294 MET A O 1
ATOM 2373 N N . LEU A 1 295 ? 5.811 5.863 18.265 1.00 84.81 295 LEU A N 1
ATOM 2374 C CA . LEU A 1 295 ? 4.684 4.932 18.116 1.00 84.81 295 LEU A CA 1
ATOM 2375 C C . LEU A 1 295 ? 4.737 3.786 19.137 1.00 84.81 295 LEU A C 1
ATOM 2377 O O . LEU A 1 295 ? 3.726 3.447 19.745 1.00 84.81 295 LEU A O 1
ATOM 2381 N N . ARG A 1 296 ? 5.928 3.236 19.397 1.00 86.56 296 ARG A N 1
ATOM 2382 C CA . ARG A 1 296 ? 6.121 2.194 20.421 1.00 86.56 296 ARG A CA 1
ATOM 2383 C C . ARG A 1 296 ? 5.951 2.737 21.845 1.00 86.56 296 ARG A C 1
ATOM 2385 O O . ARG A 1 296 ? 5.490 2.022 22.731 1.00 86.56 296 ARG A O 1
ATOM 2392 N N . GLY A 1 297 ? 6.282 4.009 22.067 1.00 84.69 297 GLY A N 1
ATOM 2393 C CA . GLY A 1 297 ? 5.956 4.721 23.303 1.00 84.69 297 GLY A CA 1
ATOM 2394 C C . GLY A 1 297 ? 4.450 4.880 23.512 1.00 84.69 297 GLY A C 1
ATOM 2395 O O . GLY A 1 297 ? 3.972 4.634 24.618 1.00 84.69 297 GLY A O 1
ATOM 2396 N N . VAL A 1 298 ? 3.708 5.228 22.454 1.00 89.25 298 VAL A N 1
ATOM 2397 C CA . VAL A 1 298 ? 2.238 5.325 22.467 1.00 89.25 298 VAL A CA 1
ATOM 2398 C C . VAL A 1 298 ? 1.603 3.967 22.760 1.00 89.25 298 VAL A C 1
ATOM 2400 O O . VAL A 1 298 ? 0.703 3.901 23.588 1.00 89.25 298 VAL A O 1
ATOM 2403 N N . ASP A 1 299 ? 2.103 2.877 22.170 1.00 87.44 299 ASP A N 1
ATOM 2404 C CA . ASP A 1 299 ? 1.626 1.520 22.482 1.00 87.44 299 ASP A CA 1
ATOM 2405 C C . ASP A 1 299 ? 1.778 1.183 23.968 1.00 87.44 299 ASP A C 1
ATOM 2407 O O . ASP A 1 299 ? 0.844 0.697 24.610 1.00 87.44 299 ASP A O 1
ATOM 2411 N N . LYS A 1 300 ? 2.952 1.486 24.535 1.00 88.19 300 LYS A N 1
ATOM 2412 C CA . LYS A 1 300 ? 3.222 1.274 25.960 1.00 88.19 300 LYS A CA 1
ATOM 2413 C C . LYS A 1 300 ? 2.316 2.139 26.837 1.00 88.19 300 LYS A C 1
ATOM 2415 O O . LYS A 1 300 ? 1.824 1.658 27.853 1.00 88.19 300 LYS A O 1
ATOM 2420 N N . PHE A 1 301 ? 2.068 3.384 26.433 1.00 92.19 301 PHE A N 1
ATOM 2421 C CA . PHE A 1 301 ? 1.130 4.274 27.112 1.00 92.19 301 PHE A CA 1
ATOM 2422 C C . PHE A 1 301 ? -0.294 3.703 27.085 1.00 92.19 301 PHE A C 1
ATOM 2424 O O . PHE A 1 301 ? -0.920 3.580 28.134 1.00 92.19 301 PHE A O 1
ATOM 2431 N N . GLN A 1 302 ? -0.782 3.280 25.916 1.00 89.44 302 GLN A N 1
ATOM 2432 C CA . GLN A 1 302 ? -2.118 2.705 25.756 1.00 89.44 302 GLN A CA 1
ATOM 2433 C C . GLN A 1 302 ? -2.283 1.431 26.595 1.00 89.44 302 GLN A C 1
ATOM 2435 O O . GLN A 1 302 ? -3.328 1.224 27.205 1.00 89.44 302 GLN A O 1
ATOM 2440 N N . ALA A 1 303 ? -1.239 0.604 26.691 1.00 88.88 303 ALA A N 1
ATOM 2441 C CA . ALA A 1 303 ? -1.241 -0.584 27.539 1.00 88.88 303 ALA A CA 1
ATOM 2442 C C . ALA A 1 303 ? -1.265 -0.264 29.049 1.00 88.88 303 ALA A C 1
ATOM 2444 O O . ALA A 1 303 ? -1.853 -1.027 29.816 1.00 88.88 303 ALA A O 1
ATOM 2445 N N . GLU A 1 304 ? -0.628 0.829 29.490 1.00 91.38 304 GLU A N 1
ATOM 2446 C CA . GLU A 1 304 ? -0.602 1.247 30.903 1.00 91.38 304 GLU A CA 1
ATOM 2447 C C . GLU A 1 304 ? -1.874 2.016 31.318 1.00 91.38 304 GLU A C 1
ATOM 2449 O O . GLU A 1 304 ? -2.349 1.841 32.442 1.00 91.38 304 GLU A O 1
ATOM 2454 N N . TYR A 1 305 ? -2.439 2.842 30.430 1.00 90.12 305 TYR A N 1
ATOM 2455 C CA . TYR A 1 305 ? -3.493 3.812 30.766 1.00 90.12 305 TYR A CA 1
ATOM 2456 C C . TYR A 1 305 ? -4.846 3.572 30.075 1.00 90.12 305 TYR A C 1
ATOM 2458 O O . TYR A 1 305 ? -5.829 4.190 30.473 1.00 90.12 305 TYR A O 1
ATOM 2466 N N . ASN A 1 306 ? -4.937 2.649 29.108 1.00 87.69 306 ASN A N 1
ATOM 2467 C CA . ASN A 1 306 ? -6.141 2.361 28.306 1.00 87.69 306 ASN A CA 1
ATOM 2468 C C . ASN A 1 306 ? -6.720 3.569 27.543 1.00 87.69 306 ASN A C 1
ATOM 2470 O O . ASN A 1 306 ? -7.901 3.568 27.207 1.00 87.69 306 ASN A O 1
ATOM 2474 N N . SER A 1 307 ? -5.897 4.573 27.249 1.00 88.12 307 SER A N 1
ATOM 2475 C CA . SER A 1 307 ? -6.254 5.755 26.458 1.00 88.12 307 SER A CA 1
ATOM 2476 C C . SER A 1 307 ? -5.086 6.152 25.555 1.00 88.12 307 SER A C 1
ATOM 2478 O O . SER A 1 307 ? -3.953 5.696 25.761 1.00 88.12 307 SER A O 1
ATOM 2480 N N . TYR A 1 308 ? -5.339 6.992 24.554 1.00 89.00 308 TYR A N 1
ATOM 2481 C CA . TYR A 1 308 ? -4.266 7.650 23.813 1.00 89.00 308 TYR A CA 1
ATOM 2482 C C . TYR A 1 308 ? -3.695 8.826 24.625 1.00 89.00 308 TYR A C 1
ATOM 2484 O O . TYR A 1 308 ? -4.409 9.434 25.427 1.00 89.00 308 TYR A O 1
ATOM 2492 N N . PRO A 1 309 ? -2.399 9.157 24.465 1.00 91.56 309 PRO A N 1
ATOM 2493 C CA . PRO A 1 309 ? -1.826 10.317 25.133 1.00 91.56 309 PRO A CA 1
ATOM 2494 C C . PRO A 1 309 ? -2.459 11.601 24.588 1.00 91.56 309 PRO A C 1
ATOM 2496 O O . PRO A 1 309 ? -2.406 11.845 23.384 1.00 91.56 309 PRO A O 1
ATOM 2499 N N . GLY A 1 310 ? -3.023 12.418 25.481 1.00 89.69 310 GLY A N 1
ATOM 2500 C CA . GLY A 1 310 ? -3.685 13.676 25.130 1.00 89.69 310 GLY A CA 1
ATOM 2501 C C . GLY A 1 310 ? -5.022 13.516 24.401 1.00 89.69 310 GLY A C 1
ATOM 2502 O O . GLY A 1 310 ? -5.439 14.431 23.705 1.00 89.69 310 GLY A O 1
ATOM 2503 N N . GLU A 1 311 ? -5.690 12.367 24.554 1.00 88.25 311 GLU A N 1
ATOM 2504 C CA . GLU A 1 311 ? -7.040 12.111 24.012 1.00 88.25 311 GLU A CA 1
ATOM 2505 C C . GLU A 1 311 ? -8.079 13.130 24.511 1.00 88.25 311 GLU A C 1
ATOM 2507 O O . GLU A 1 311 ? -8.997 13.498 23.784 1.00 88.25 311 GLU A O 1
ATOM 2512 N N . PHE A 1 312 ? -7.901 13.634 25.736 1.00 86.75 312 PHE A N 1
ATOM 2513 C CA . PHE A 1 312 ? -8.742 14.675 26.323 1.00 86.75 312 PHE A CA 1
ATOM 2514 C C . PHE A 1 312 ? -7.944 15.971 26.513 1.00 86.75 312 PHE A C 1
ATOM 2516 O O . PHE A 1 312 ? -6.820 15.940 27.023 1.00 86.75 312 PHE A O 1
ATOM 2523 N N . ASP A 1 313 ? -8.542 17.115 26.159 1.00 79.50 313 ASP A N 1
ATOM 2524 C CA . ASP A 1 313 ? -7.898 18.441 26.202 1.00 79.50 313 ASP A CA 1
ATOM 2525 C C . ASP A 1 313 ? -7.308 18.790 27.582 1.00 79.50 313 ASP A C 1
ATOM 2527 O O . ASP A 1 313 ? -6.274 19.452 27.684 1.00 79.50 313 ASP A O 1
ATOM 2531 N N . ASP A 1 314 ? -7.937 18.333 28.667 1.00 83.94 314 ASP A N 1
ATOM 2532 C CA . ASP A 1 314 ? -7.480 18.552 30.042 1.00 83.94 314 ASP A CA 1
ATOM 2533 C C . ASP A 1 314 ? -6.315 17.632 30.458 1.00 83.94 314 ASP A C 1
ATOM 2535 O O . ASP A 1 314 ? -5.659 17.886 31.472 1.00 83.94 314 ASP A O 1
ATOM 2539 N N . GLN A 1 315 ? -6.032 16.582 29.680 1.00 83.81 315 GLN A N 1
ATOM 2540 C CA . GLN A 1 315 ? -5.010 15.572 29.965 1.00 83.81 315 GLN A CA 1
ATOM 2541 C C . GLN A 1 315 ? -3.712 15.753 29.170 1.00 83.81 315 GLN A C 1
ATOM 2543 O O . GLN A 1 315 ? -2.721 15.108 29.509 1.00 83.81 315 GLN A O 1
ATOM 2548 N N . VAL A 1 316 ? -3.657 16.663 28.191 1.00 85.62 316 VAL A N 1
ATOM 2549 C CA . VAL A 1 316 ? -2.469 16.878 27.338 1.00 85.62 316 VAL A CA 1
ATOM 2550 C C . VAL A 1 316 ? -1.201 17.137 28.166 1.00 85.62 316 VAL A C 1
ATOM 2552 O O . VAL A 1 316 ? -0.201 16.436 28.007 1.00 85.62 316 VAL A O 1
ATOM 2555 N N . GLU A 1 317 ? -1.240 18.095 29.098 1.00 89.12 317 GLU A N 1
ATOM 2556 C CA . GLU A 1 317 ? -0.086 18.452 29.942 1.00 89.12 317 GLU A CA 1
ATOM 2557 C C . GLU A 1 317 ? 0.347 17.314 30.895 1.00 89.12 317 GLU A C 1
ATOM 2559 O O . GLU A 1 317 ? 1.533 16.962 30.916 1.00 89.12 317 GLU A O 1
ATOM 2564 N N . PRO A 1 318 ? -0.564 16.669 31.658 1.00 90.81 318 PRO A N 1
ATOM 2565 C CA . PRO A 1 318 ? -0.230 15.465 32.422 1.00 90.81 318 PRO A CA 1
ATOM 2566 C C . PRO A 1 318 ? 0.343 14.322 31.573 1.00 90.81 318 PRO A C 1
ATOM 2568 O O . PRO A 1 318 ? 1.261 13.622 32.017 1.00 90.81 318 PRO A O 1
ATOM 2571 N N . ASP A 1 319 ? -0.192 14.112 30.371 1.00 92.31 319 ASP A N 1
ATOM 2572 C CA . ASP A 1 319 ? 0.160 12.978 29.522 1.00 92.31 319 ASP A CA 1
ATOM 2573 C C . ASP A 1 319 ? 1.528 13.129 28.868 1.00 92.31 319 ASP A C 1
ATOM 2575 O O . ASP A 1 319 ? 2.201 12.118 28.673 1.00 92.31 319 ASP A O 1
ATOM 2579 N N . ILE A 1 320 ? 2.015 14.354 28.649 1.00 90.69 320 ILE A N 1
ATOM 2580 C CA . ILE A 1 320 ? 3.396 14.598 28.203 1.00 90.69 320 ILE A CA 1
ATOM 2581 C C . ILE A 1 320 ? 4.398 13.958 29.175 1.00 90.69 320 ILE A C 1
ATOM 2583 O O . ILE A 1 320 ? 5.333 13.262 28.764 1.00 90.69 320 ILE A O 1
ATOM 2587 N N . VAL A 1 321 ? 4.191 14.135 30.484 1.00 91.88 321 VAL A N 1
ATOM 2588 C CA . VAL A 1 321 ? 5.086 13.586 31.519 1.00 91.88 321 VAL A CA 1
ATOM 2589 C C . VAL A 1 321 ? 5.003 12.058 31.566 1.00 91.88 321 VAL A C 1
ATOM 2591 O O . VAL A 1 321 ? 6.027 11.370 31.678 1.00 91.88 321 VAL A O 1
ATOM 2594 N N . LYS A 1 322 ? 3.790 11.511 31.453 1.00 92.31 322 LYS A N 1
ATOM 2595 C CA . LYS A 1 322 ? 3.551 10.062 31.427 1.00 92.31 322 LYS A CA 1
ATOM 2596 C C . LYS A 1 322 ? 4.165 9.416 30.178 1.00 92.31 322 LYS A C 1
ATOM 2598 O O . LYS A 1 322 ? 4.935 8.467 30.312 1.00 92.31 322 LYS A O 1
ATOM 2603 N N . LEU A 1 323 ? 3.929 9.968 28.984 1.00 91.44 323 LEU A N 1
ATOM 2604 C CA . LEU A 1 323 ? 4.478 9.470 27.719 1.00 91.44 323 LEU A CA 1
ATOM 2605 C C . LEU A 1 323 ? 6.010 9.519 27.718 1.00 91.44 323 LEU A C 1
ATOM 2607 O O . LEU A 1 323 ? 6.661 8.534 27.363 1.00 91.44 323 LEU A O 1
ATOM 2611 N N . LYS A 1 324 ? 6.608 10.609 28.216 1.00 90.31 324 LYS A N 1
ATOM 2612 C CA . LYS A 1 324 ? 8.066 10.711 28.393 1.00 90.31 324 LYS A CA 1
ATOM 2613 C C . LYS A 1 324 ? 8.616 9.625 29.321 1.00 90.31 324 LYS A C 1
ATOM 2615 O O . LYS A 1 324 ? 9.690 9.070 29.068 1.00 90.31 324 LYS A O 1
ATOM 2620 N N . THR A 1 325 ? 7.871 9.277 30.370 1.00 91.50 325 THR A N 1
ATOM 2621 C CA . THR A 1 325 ? 8.221 8.180 31.283 1.00 91.50 325 THR A CA 1
ATOM 2622 C C . THR A 1 325 ? 8.174 6.828 30.565 1.00 91.50 325 THR A C 1
ATOM 2624 O O . THR A 1 325 ? 9.126 6.052 30.675 1.00 91.50 325 THR A O 1
ATOM 2627 N N . CYS A 1 326 ? 7.127 6.554 29.778 1.00 90.69 326 CYS A N 1
ATOM 2628 C CA . CYS A 1 326 ? 7.018 5.337 28.965 1.00 90.69 326 CYS A CA 1
ATOM 2629 C C . CYS A 1 326 ? 8.181 5.211 27.967 1.00 90.69 326 CYS A C 1
ATOM 2631 O O . CYS A 1 326 ? 8.816 4.156 27.904 1.00 90.69 326 CYS A O 1
ATOM 2633 N N . LEU A 1 327 ? 8.513 6.293 27.255 1.00 85.94 327 LEU A N 1
ATOM 2634 C CA . LEU A 1 327 ? 9.622 6.346 26.297 1.00 85.94 327 LEU A CA 1
ATOM 2635 C C . LEU A 1 327 ? 10.979 6.117 26.963 1.00 85.94 327 LEU A C 1
ATOM 2637 O O . LEU A 1 327 ? 11.798 5.361 26.450 1.00 85.94 327 LEU A O 1
ATOM 2641 N N . THR A 1 328 ? 11.211 6.718 28.131 1.00 86.31 328 THR A N 1
ATOM 2642 C CA . THR A 1 328 ? 12.470 6.542 28.873 1.00 86.31 328 THR A CA 1
ATOM 2643 C C . THR A 1 328 ? 12.648 5.090 29.319 1.00 86.31 328 THR A C 1
ATOM 2645 O O . THR A 1 328 ? 13.726 4.522 29.146 1.00 86.31 328 THR A O 1
ATOM 2648 N N . LYS A 1 329 ? 11.582 4.457 29.835 1.00 87.69 329 LYS A N 1
ATOM 2649 C CA . LYS A 1 329 ? 11.591 3.023 30.168 1.00 87.69 329 LYS A CA 1
ATOM 2650 C C . LYS A 1 329 ? 11.887 2.175 28.925 1.00 87.69 329 LYS A C 1
ATOM 2652 O O . LYS A 1 329 ? 12.733 1.293 28.983 1.00 87.69 329 LYS A O 1
ATOM 2657 N N . LEU A 1 330 ? 11.210 2.456 27.809 1.00 83.75 330 LEU A N 1
ATOM 2658 C CA . LEU A 1 330 ? 11.348 1.718 26.550 1.00 83.75 330 LEU A CA 1
ATOM 2659 C C . LEU A 1 330 ? 12.771 1.809 25.972 1.00 83.75 330 LEU A C 1
ATOM 2661 O O . LEU A 1 330 ? 13.378 0.790 25.659 1.00 83.75 330 LEU A O 1
ATOM 2665 N N . LEU A 1 331 ? 13.334 3.016 25.891 1.00 72.56 331 LEU A N 1
ATOM 2666 C CA . LEU A 1 331 ? 14.703 3.234 25.414 1.00 72.56 331 LEU A CA 1
ATOM 2667 C C . LEU A 1 331 ? 15.732 2.552 26.321 1.00 72.56 331 LEU A C 1
ATOM 2669 O O . LEU A 1 331 ? 16.683 1.956 25.820 1.00 72.56 331 LEU A O 1
ATOM 2673 N N . SER A 1 332 ? 15.511 2.572 27.640 1.00 80.75 332 SER A N 1
ATOM 2674 C CA . SER A 1 332 ? 16.356 1.846 28.591 1.00 80.75 332 SER A CA 1
ATOM 2675 C C . SER A 1 332 ? 16.280 0.329 28.399 1.00 80.75 332 SER A C 1
ATOM 2677 O O . SER A 1 332 ? 17.309 -0.336 28.494 1.00 80.75 332 SER A O 1
ATOM 2679 N N . GLU A 1 333 ? 15.094 -0.227 28.134 1.00 80.94 333 GLU A N 1
ATOM 2680 C CA . GLU A 1 333 ? 14.898 -1.658 27.848 1.00 80.94 333 GLU A CA 1
ATOM 2681 C C . GLU A 1 333 ? 15.595 -2.078 26.545 1.00 80.94 333 GLU A C 1
ATOM 2683 O O . GLU A 1 333 ? 16.133 -3.180 26.459 1.00 80.94 333 GLU A O 1
ATOM 2688 N N . TRP A 1 334 ? 15.636 -1.192 25.546 1.00 74.94 334 TRP A N 1
ATOM 2689 C CA . TRP A 1 334 ? 16.318 -1.426 24.268 1.00 74.94 334 TRP A CA 1
ATOM 2690 C C . TRP A 1 334 ? 17.821 -1.115 24.289 1.00 74.94 334 TRP A C 1
ATOM 2692 O O . TRP A 1 334 ? 18.509 -1.349 23.297 1.00 74.94 334 TRP A O 1
ATOM 2702 N N . GLY A 1 335 ? 18.348 -0.582 25.395 1.00 69.38 335 GLY A N 1
ATOM 2703 C CA . GLY A 1 335 ? 19.747 -0.156 25.492 1.00 69.38 335 G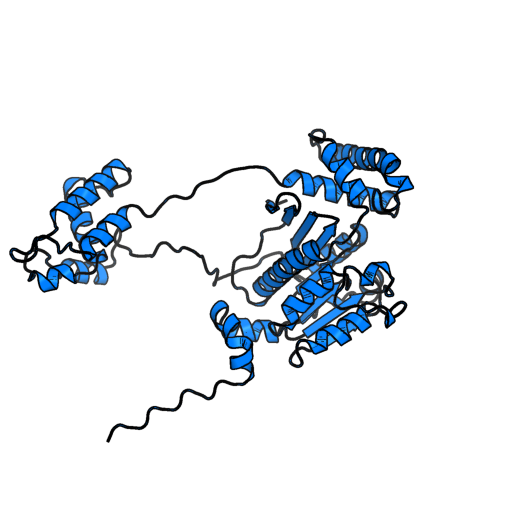LY A CA 1
ATOM 2704 C C . GLY A 1 335 ? 20.089 1.054 24.612 1.00 69.38 335 GLY A C 1
ATOM 2705 O O . GLY A 1 335 ? 21.250 1.242 24.247 1.00 69.38 335 GLY A O 1
ATOM 2706 N N . CYS A 1 336 ? 19.096 1.867 24.248 1.00 70.25 336 CYS A N 1
ATOM 2707 C CA . CYS A 1 336 ? 19.265 3.073 23.443 1.00 70.25 336 CYS A CA 1
ATOM 2708 C C . CYS A 1 336 ? 19.520 4.315 24.317 1.00 70.25 336 CYS A C 1
ATOM 2710 O O . CYS A 1 336 ? 19.126 4.379 25.481 1.00 70.25 336 CYS A O 1
ATOM 2712 N N . GLY A 1 337 ? 20.169 5.330 23.735 1.00 59.88 337 GLY A N 1
ATOM 2713 C CA . GLY A 1 337 ? 20.320 6.644 24.369 1.00 59.88 337 GLY A CA 1
ATOM 2714 C C . GLY A 1 337 ? 18.979 7.380 24.534 1.00 59.88 337 GLY A C 1
ATOM 2715 O O . GLY A 1 337 ? 17.988 6.991 23.913 1.00 59.88 337 GLY A O 1
ATOM 2716 N N . PRO A 1 338 ? 18.928 8.445 25.357 1.00 65.25 338 PRO A N 1
ATOM 2717 C CA . PRO A 1 338 ? 17.712 9.230 25.553 1.00 65.25 338 PRO A CA 1
ATOM 2718 C C . PRO A 1 338 ? 17.256 9.901 24.250 1.00 65.25 338 PRO A C 1
ATOM 2720 O O . PRO A 1 338 ? 18.061 10.165 23.354 1.00 65.25 338 PRO A O 1
ATOM 2723 N N . LEU A 1 339 ? 15.957 10.197 24.161 1.00 66.56 339 LEU A N 1
ATOM 2724 C CA . LEU A 1 339 ? 15.367 10.878 23.011 1.00 66.56 339 LEU A CA 1
ATOM 2725 C C . LEU A 1 339 ? 16.032 12.248 22.796 1.00 66.56 339 LEU A C 1
ATOM 2727 O O . LEU A 1 339 ? 16.239 13.003 23.743 1.00 66.56 339 LEU A O 1
ATOM 2731 N N . ALA A 1 340 ? 16.359 12.571 21.543 1.00 56.47 340 ALA A N 1
ATOM 2732 C CA . ALA A 1 340 ? 17.134 13.768 21.219 1.00 56.47 340 ALA A CA 1
ATOM 2733 C C . ALA A 1 340 ? 16.357 15.089 21.392 1.00 56.47 340 ALA A C 1
ATOM 2735 O O . ALA A 1 340 ? 16.981 16.125 21.615 1.00 56.47 340 ALA A O 1
ATOM 2736 N N . LYS A 1 341 ? 15.022 15.073 21.258 1.00 71.81 341 LYS A N 1
ATOM 2737 C CA . LYS A 1 341 ? 14.158 16.258 21.384 1.00 71.81 341 LYS A CA 1
ATOM 2738 C C . LYS A 1 341 ? 12.825 15.892 22.030 1.00 71.81 341 LYS A C 1
ATOM 2740 O O . LYS A 1 341 ? 12.197 14.924 21.609 1.00 71.81 341 LYS A O 1
ATOM 2745 N N . ASP A 1 342 ? 12.387 16.701 22.991 1.00 78.56 342 ASP A N 1
ATOM 2746 C CA . ASP A 1 342 ? 11.090 16.538 23.661 1.00 78.56 342 ASP A CA 1
ATOM 2747 C C . ASP A 1 342 ? 9.911 17.007 22.789 1.00 78.56 342 ASP A C 1
ATOM 2749 O O . ASP A 1 342 ? 8.787 16.570 23.019 1.00 78.56 342 ASP A O 1
ATOM 2753 N N . ASP A 1 343 ? 10.155 17.830 21.760 1.00 82.62 343 ASP A N 1
ATOM 2754 C CA . ASP A 1 343 ? 9.123 18.390 20.867 1.00 82.62 343 ASP A CA 1
ATOM 2755 C C . ASP A 1 343 ? 8.196 17.313 20.280 1.00 82.62 343 ASP A C 1
ATOM 2757 O O . ASP A 1 343 ? 6.987 17.505 20.192 1.00 82.62 343 ASP A O 1
ATOM 2761 N N . TYR A 1 344 ? 8.742 16.138 19.947 1.00 83.19 344 TYR A N 1
ATOM 2762 C CA . TYR A 1 344 ? 7.956 15.016 19.430 1.00 83.19 344 TYR A CA 1
ATOM 2763 C C . TYR A 1 344 ? 6.980 14.454 20.469 1.00 83.19 344 TYR A C 1
ATOM 2765 O O . TYR A 1 344 ? 5.900 14.005 20.107 1.00 83.19 344 TYR A O 1
ATOM 2773 N N . VAL A 1 345 ? 7.324 14.486 21.759 1.00 86.19 345 VAL A N 1
ATOM 2774 C CA . VAL A 1 345 ? 6.432 14.038 22.840 1.00 86.19 345 VAL A CA 1
ATOM 2775 C C . VAL A 1 345 ? 5.236 14.973 22.953 1.00 86.19 345 VAL A C 1
ATOM 2777 O O . VAL A 1 345 ? 4.103 14.502 23.002 1.00 86.19 345 VAL A O 1
ATOM 2780 N N . HIS A 1 346 ? 5.488 16.283 22.923 1.00 88.44 346 HIS A N 1
ATOM 2781 C CA . HIS A 1 346 ? 4.428 17.288 22.902 1.00 88.44 346 HIS A CA 1
ATOM 2782 C C . HIS A 1 346 ? 3.515 17.106 21.691 1.00 88.44 346 HIS A C 1
ATOM 2784 O O . HIS A 1 346 ? 2.297 17.107 21.840 1.00 88.44 346 HIS A O 1
ATOM 2790 N N . GLU A 1 347 ? 4.096 16.893 20.510 1.00 87.25 347 GLU A N 1
ATOM 2791 C CA . GLU A 1 347 ? 3.326 16.761 19.277 1.00 87.25 347 GLU A CA 1
ATOM 2792 C C . GLU A 1 347 ? 2.471 15.479 19.261 1.00 87.25 347 GLU A C 1
ATOM 2794 O O . GLU A 1 347 ? 1.306 15.527 18.879 1.00 87.25 347 GLU A O 1
ATOM 2799 N N . PHE A 1 348 ? 2.978 14.351 19.771 1.00 89.19 348 PHE A N 1
ATOM 2800 C CA . PHE A 1 348 ? 2.183 13.121 19.888 1.00 89.19 348 PHE A CA 1
ATOM 2801 C C . PHE A 1 348 ? 1.050 13.221 20.917 1.00 89.19 348 PHE A C 1
ATOM 2803 O O . PHE A 1 348 ? -0.018 12.667 20.676 1.00 89.19 348 PHE A O 1
ATOM 2810 N N . CYS A 1 349 ? 1.249 13.936 22.030 1.00 91.12 349 CYS A N 1
ATOM 2811 C CA . CYS A 1 349 ? 0.155 14.252 22.954 1.00 91.12 349 CYS A CA 1
ATOM 2812 C C . CYS A 1 349 ? -0.857 15.206 22.311 1.00 91.12 349 CYS A C 1
ATOM 2814 O O . CYS A 1 349 ? -2.056 15.047 22.491 1.00 91.12 349 CYS A O 1
ATOM 2816 N N . ARG A 1 350 ? -0.393 16.169 21.509 1.00 90.19 350 ARG A N 1
ATOM 2817 C CA . ARG A 1 350 ? -1.263 17.088 20.767 1.00 90.19 350 ARG A CA 1
ATOM 2818 C C . ARG A 1 350 ? -2.113 16.375 19.712 1.00 90.19 350 ARG A C 1
ATOM 2820 O O . ARG A 1 350 ? -3.192 16.859 19.392 1.00 90.19 350 ARG A O 1
ATOM 2827 N N . PHE A 1 351 ? -1.649 15.253 19.162 1.00 92.00 351 PHE A N 1
ATOM 2828 C CA . PHE A 1 351 ? -2.452 14.454 18.232 1.00 92.00 351 PHE A CA 1
ATOM 2829 C C . PHE A 1 351 ? -3.663 13.800 18.895 1.00 92.00 351 PHE A C 1
ATOM 2831 O O . PHE A 1 351 ? -4.629 13.521 18.192 1.00 92.00 351 PHE A O 1
ATOM 2838 N N . GLY A 1 352 ? -3.601 13.499 20.195 1.00 88.69 352 GLY A N 1
ATOM 2839 C CA . GLY A 1 352 ? -4.717 12.912 20.941 1.00 88.69 352 GLY A CA 1
ATOM 2840 C C . GLY A 1 352 ? -5.227 11.572 20.402 1.00 88.69 352 GLY A C 1
ATOM 2841 O O . GLY A 1 352 ? -6.373 11.215 20.632 1.00 88.69 352 GLY A O 1
ATOM 2842 N N . GLY A 1 353 ? -4.413 10.835 19.638 1.00 87.12 353 GLY A N 1
ATOM 2843 C CA . GLY A 1 353 ? -4.858 9.600 18.980 1.00 87.12 353 GLY A CA 1
ATOM 2844 C C . GLY A 1 353 ? -5.758 9.805 17.754 1.00 87.12 353 GLY A C 1
ATOM 2845 O O . GLY A 1 353 ? -6.257 8.820 17.218 1.00 87.12 353 GLY A O 1
ATOM 2846 N N . ALA A 1 354 ? -5.942 11.045 17.289 1.00 91.62 354 ALA A N 1
ATOM 2847 C CA . ALA A 1 354 ? -6.838 11.362 16.183 1.00 91.62 354 ALA A CA 1
ATOM 2848 C C . ALA A 1 354 ? -6.432 10.669 14.873 1.00 91.62 354 ALA A C 1
ATOM 2850 O O . ALA A 1 354 ? -5.253 10.606 14.518 1.00 91.62 354 ALA A O 1
ATOM 2851 N N . GLU A 1 355 ? -7.421 10.219 14.107 1.00 93.19 355 GLU A N 1
ATOM 2852 C CA . GLU A 1 355 ? -7.234 9.697 12.756 1.00 93.19 355 GLU A CA 1
ATOM 2853 C C . GLU A 1 355 ? -7.597 10.792 11.743 1.00 93.19 355 GLU A C 1
ATOM 2855 O O . GLU A 1 355 ? -8.765 11.102 11.533 1.00 93.19 355 GLU A O 1
ATOM 2860 N N . LEU A 1 356 ? -6.605 11.410 11.096 1.00 94.56 356 LEU A N 1
ATOM 2861 C CA . LEU A 1 356 ? -6.874 12.425 10.073 1.00 94.56 356 LEU A CA 1
ATOM 2862 C C . LEU A 1 356 ? -7.194 11.757 8.732 1.00 94.56 356 LEU A C 1
ATOM 2864 O O . LEU A 1 356 ? -6.394 10.963 8.227 1.00 94.56 356 LEU A O 1
ATOM 2868 N N . HIS A 1 357 ? -8.327 12.107 8.114 1.00 95.75 357 HIS A N 1
ATOM 2869 C CA . HIS A 1 357 ? -8.760 11.489 6.853 1.00 95.75 357 HIS A CA 1
ATOM 2870 C C . HIS A 1 357 ? -7.714 11.616 5.736 1.00 95.75 357 HIS A C 1
ATOM 2872 O O . HIS A 1 357 ? -7.442 10.650 5.035 1.00 95.75 357 HIS A O 1
ATOM 2878 N N . SER A 1 358 ? -7.067 12.775 5.586 1.00 96.00 358 SER A N 1
ATOM 2879 C CA . SER A 1 358 ? -6.058 12.997 4.537 1.00 96.00 358 SER A CA 1
ATOM 2880 C C . SER A 1 358 ? -4.821 12.103 4.688 1.00 96.00 358 SER A C 1
ATOM 2882 O O . SER A 1 358 ? -4.311 11.581 3.697 1.00 96.00 358 SER A O 1
ATOM 2884 N N . VAL A 1 359 ? -4.360 11.888 5.922 1.00 96.12 359 VAL A N 1
ATOM 2885 C CA . VAL A 1 359 ? -3.237 10.988 6.241 1.00 96.12 359 VAL A CA 1
ATOM 2886 C C . VAL A 1 359 ? -3.649 9.534 6.018 1.00 96.12 359 VAL A C 1
ATOM 2888 O O . VAL A 1 359 ? -2.892 8.743 5.455 1.00 96.12 359 VAL A O 1
ATOM 2891 N N . SER A 1 360 ? -4.885 9.210 6.391 1.00 96.62 360 SER A N 1
ATOM 2892 C CA . SER A 1 360 ? -5.490 7.892 6.207 1.00 96.62 360 SER A CA 1
ATOM 2893 C C . SER A 1 360 ? -5.691 7.548 4.732 1.00 96.62 360 SER A C 1
ATOM 2895 O O . SER A 1 360 ? -5.387 6.434 4.329 1.00 96.62 360 SER A O 1
ATOM 2897 N N . ALA A 1 361 ? -6.097 8.508 3.902 1.00 97.06 361 ALA A N 1
ATOM 2898 C CA . ALA A 1 361 ? -6.224 8.348 2.457 1.00 97.06 361 ALA A CA 1
ATOM 2899 C C . ALA A 1 361 ? -4.861 8.156 1.774 1.00 97.06 361 ALA A C 1
ATOM 2901 O O . ALA A 1 361 ? -4.711 7.284 0.916 1.00 97.06 361 ALA A O 1
ATOM 2902 N N . PHE A 1 362 ? -3.840 8.921 2.188 1.00 97.50 362 PHE A N 1
ATOM 2903 C CA . PHE A 1 362 ? -2.467 8.743 1.703 1.00 97.50 362 PHE A CA 1
ATOM 2904 C C . PHE A 1 362 ? -1.949 7.331 2.001 1.00 97.50 362 PHE A C 1
ATOM 2906 O O . PHE A 1 362 ? -1.517 6.611 1.097 1.00 97.50 362 PHE A O 1
ATOM 2913 N N . LEU A 1 363 ? -2.025 6.918 3.270 1.00 97.50 363 LEU A N 1
ATOM 2914 C CA . LEU A 1 363 ? -1.586 5.592 3.688 1.00 97.50 363 LEU A CA 1
ATOM 2915 C C . LEU A 1 363 ? -2.467 4.491 3.085 1.00 97.50 363 LEU A C 1
ATOM 2917 O O . LEU A 1 363 ? -1.958 3.424 2.754 1.00 97.50 363 LEU A O 1
ATOM 2921 N N . GLY A 1 364 ? -3.758 4.763 2.895 1.00 97.88 364 GLY A N 1
ATOM 2922 C CA . GLY A 1 364 ? -4.721 3.851 2.296 1.00 97.88 364 GLY A CA 1
ATOM 2923 C C . GLY A 1 364 ? -4.350 3.464 0.871 1.00 97.88 364 GLY A C 1
ATOM 2924 O O . GLY A 1 364 ? -4.304 2.278 0.546 1.00 97.88 364 GLY A O 1
ATOM 2925 N N . GLY A 1 365 ? -3.981 4.450 0.049 1.00 97.81 365 GLY A N 1
ATOM 2926 C CA . GLY A 1 365 ? -3.470 4.204 -1.300 1.00 97.81 365 GLY A CA 1
ATOM 2927 C C . GLY A 1 365 ? -2.164 3.405 -1.302 1.00 97.81 365 GLY A C 1
ATOM 2928 O O . GLY A 1 365 ? -2.023 2.459 -2.077 1.00 97.81 365 GLY A O 1
ATOM 2929 N N . LEU A 1 366 ? -1.228 3.736 -0.405 1.00 97.50 366 LEU A N 1
ATOM 2930 C CA . LEU A 1 366 ? 0.046 3.020 -0.297 1.00 97.50 366 LEU A CA 1
ATOM 2931 C C . LEU A 1 366 ? -0.156 1.557 0.122 1.00 97.50 366 LEU A C 1
ATOM 2933 O O . LEU A 1 366 ? 0.335 0.656 -0.550 1.00 97.50 366 LEU A O 1
ATOM 2937 N N . ALA A 1 367 ? -0.896 1.309 1.201 1.00 98.31 367 ALA A N 1
ATOM 2938 C CA . ALA A 1 367 ? -1.128 -0.033 1.726 1.00 98.31 367 ALA A CA 1
ATOM 2939 C C . ALA A 1 367 ? -1.958 -0.901 0.770 1.00 98.31 367 ALA A C 1
ATOM 2941 O O . ALA A 1 367 ? -1.694 -2.100 0.648 1.00 98.31 367 ALA A O 1
ATOM 2942 N N . ALA A 1 368 ? -2.913 -0.312 0.043 1.00 98.50 368 ALA A N 1
ATOM 2943 C CA . ALA A 1 368 ? -3.618 -1.011 -1.025 1.00 98.50 368 ALA A CA 1
ATOM 2944 C C . ALA A 1 368 ? 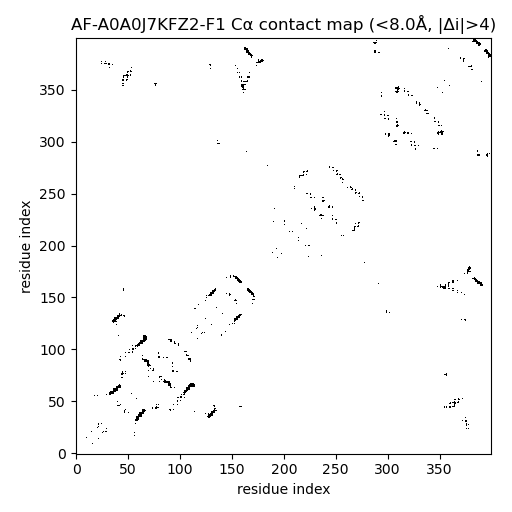-2.667 -1.401 -2.160 1.00 98.50 368 ALA A C 1
ATOM 2946 O O . ALA A 1 368 ? -2.681 -2.550 -2.596 1.00 98.50 368 ALA A O 1
ATOM 2947 N N . GLN A 1 369 ? -1.783 -0.494 -2.587 1.00 98.06 369 GLN A N 1
ATOM 2948 C CA . GLN A 1 369 ? -0.792 -0.822 -3.607 1.00 98.06 369 GLN A CA 1
ATOM 2949 C C . GLN A 1 369 ? 0.158 -1.926 -3.135 1.00 98.06 369 GLN A C 1
ATOM 2951 O O . GLN A 1 369 ? 0.416 -2.856 -3.891 1.00 98.06 369 GLN A O 1
ATOM 2956 N N . GLU A 1 370 ? 0.645 -1.876 -1.893 1.00 98.25 370 GLU A N 1
ATOM 2957 C CA . GLU A 1 370 ? 1.454 -2.963 -1.331 1.00 98.25 370 GLU A CA 1
ATOM 2958 C C . GLU A 1 370 ? 0.680 -4.285 -1.306 1.00 98.25 370 GLU A C 1
ATOM 2960 O O . GLU A 1 370 ? 1.215 -5.303 -1.728 1.00 98.25 370 GLU A O 1
ATOM 2965 N N . THR A 1 371 ? -0.601 -4.272 -0.931 1.00 98.50 371 THR A N 1
ATOM 2966 C CA . THR A 1 371 ? -1.472 -5.458 -0.993 1.00 98.50 371 THR A CA 1
ATOM 2967 C C . THR A 1 371 ? -1.561 -6.019 -2.418 1.00 98.50 371 THR A C 1
ATOM 2969 O O . THR A 1 371 ? -1.421 -7.225 -2.611 1.00 98.50 371 THR A O 1
ATOM 2972 N N . ILE A 1 372 ? -1.718 -5.161 -3.433 1.00 98.44 372 ILE A N 1
ATOM 2973 C CA . ILE A 1 372 ? -1.753 -5.572 -4.846 1.00 98.44 372 ILE A CA 1
ATOM 2974 C C . ILE A 1 372 ? -0.421 -6.195 -5.273 1.00 98.44 372 ILE A C 1
ATOM 2976 O O . ILE A 1 372 ? -0.434 -7.218 -5.958 1.00 98.44 372 ILE A O 1
ATOM 2980 N N . LYS A 1 373 ? 0.727 -5.646 -4.851 1.00 98.06 373 LYS A N 1
ATOM 2981 C CA . LYS A 1 373 ? 2.046 -6.249 -5.131 1.00 98.06 373 LYS A CA 1
ATOM 2982 C C . LYS A 1 373 ? 2.137 -7.670 -4.583 1.00 98.06 373 LYS A C 1
ATOM 2984 O O . LYS A 1 373 ? 2.559 -8.576 -5.295 1.00 98.06 373 LYS A O 1
ATOM 2989 N N . LEU A 1 374 ? 1.671 -7.871 -3.349 1.00 97.56 374 LEU A N 1
ATOM 2990 C CA . LEU A 1 374 ? 1.673 -9.186 -2.708 1.00 97.56 374 LEU A CA 1
ATOM 2991 C C . LEU A 1 374 ? 0.756 -10.188 -3.409 1.00 97.56 374 LEU A C 1
ATOM 2993 O O . LEU A 1 374 ? 1.121 -11.351 -3.550 1.00 97.56 374 LEU A O 1
ATOM 2997 N N . ILE A 1 375 ? -0.415 -9.740 -3.862 1.00 98.12 375 ILE A N 1
ATOM 2998 C CA . ILE A 1 375 ? -1.371 -10.586 -4.583 1.00 98.12 375 ILE A CA 1
ATOM 2999 C C . ILE A 1 375 ? -0.830 -10.961 -5.967 1.00 98.12 375 ILE A C 1
ATOM 3001 O O . ILE A 1 375 ? -0.851 -12.126 -6.353 1.00 98.12 375 ILE A O 1
ATOM 3005 N N . THR A 1 376 ? -0.344 -9.977 -6.721 1.00 97.31 376 THR A N 1
ATOM 3006 C CA . THR A 1 376 ? 0.062 -10.153 -8.125 1.00 97.31 376 THR A CA 1
ATOM 3007 C C . THR A 1 376 ? 1.459 -10.748 -8.286 1.00 97.31 376 THR A C 1
ATOM 3009 O O . THR A 1 376 ? 1.780 -11.240 -9.365 1.00 97.31 376 THR A O 1
ATOM 3012 N N . ASN A 1 377 ? 2.281 -10.735 -7.229 1.00 96.06 377 ASN A N 1
ATOM 3013 C CA . ASN A 1 377 ? 3.712 -11.052 -7.279 1.00 96.06 377 ASN A CA 1
ATOM 3014 C C . ASN A 1 377 ? 4.460 -10.201 -8.322 1.00 96.06 377 ASN A C 1
ATOM 3016 O O . ASN A 1 377 ? 5.367 -10.686 -9.003 1.00 96.06 377 ASN A O 1
ATOM 3020 N N . GLN A 1 378 ? 4.061 -8.933 -8.446 1.00 93.75 378 GLN A N 1
ATOM 3021 C CA . GLN A 1 378 ? 4.685 -7.933 -9.306 1.00 93.75 378 GLN A CA 1
ATOM 3022 C C . GLN A 1 378 ? 5.128 -6.729 -8.481 1.00 93.75 378 GLN A C 1
ATOM 3024 O O . GLN A 1 378 ? 4.499 -6.369 -7.484 1.00 93.75 378 GLN A O 1
ATOM 3029 N N . TYR A 1 379 ? 6.176 -6.057 -8.958 1.00 93.31 379 TYR A N 1
ATOM 3030 C CA . TYR A 1 379 ? 6.864 -4.959 -8.282 1.00 93.31 379 TYR A CA 1
ATOM 3031 C C . TYR A 1 379 ? 7.488 -5.360 -6.941 1.00 93.31 379 TYR A C 1
ATOM 3033 O O . TYR A 1 379 ? 7.157 -6.358 -6.308 1.00 93.31 379 TYR A O 1
ATOM 3041 N N . LYS A 1 380 ? 8.437 -4.548 -6.476 1.00 90.75 380 LYS A N 1
ATOM 3042 C CA . LYS A 1 380 ? 9.072 -4.769 -5.177 1.00 90.75 380 LYS A CA 1
ATOM 3043 C C . LYS A 1 380 ? 8.205 -4.190 -4.044 1.00 90.75 380 LYS A C 1
ATOM 3045 O O . LYS A 1 380 ? 7.935 -2.979 -4.070 1.00 90.75 380 LYS A O 1
ATOM 3050 N N . PRO A 1 381 ? 7.791 -4.996 -3.048 1.00 93.31 381 PRO A N 1
ATOM 3051 C CA . PRO A 1 381 ? 7.111 -4.470 -1.874 1.00 93.31 381 PRO A CA 1
ATOM 3052 C C . PRO A 1 381 ? 8.078 -3.731 -0.943 1.00 93.31 381 PRO A C 1
ATOM 3054 O O . PRO A 1 381 ? 9.299 -3.935 -0.973 1.00 93.31 381 PRO A O 1
ATOM 3057 N N . VAL A 1 382 ? 7.520 -2.876 -0.090 1.00 91.50 382 VAL A N 1
ATOM 3058 C CA . VAL A 1 382 ? 8.244 -2.237 1.011 1.00 91.50 382 VAL A CA 1
ATOM 3059 C C . VAL A 1 382 ? 8.848 -3.312 1.913 1.00 91.50 382 VAL A C 1
ATOM 3061 O O . VAL A 1 382 ? 8.186 -4.263 2.328 1.00 91.50 382 VAL A O 1
ATOM 3064 N N . HIS A 1 383 ? 10.125 -3.151 2.255 1.00 86.69 383 HIS A N 1
ATOM 3065 C CA . HIS A 1 383 ? 10.799 -4.098 3.132 1.00 86.69 383 HIS A CA 1
ATOM 3066 C C . HIS A 1 383 ? 10.600 -3.704 4.599 1.00 86.69 383 HIS A C 1
ATOM 3068 O O . HIS A 1 383 ? 11.257 -2.792 5.094 1.00 86.69 383 HIS A O 1
ATOM 3074 N N . ASN A 1 384 ? 9.729 -4.449 5.286 1.00 91.06 384 ASN A N 1
ATOM 3075 C CA . ASN A 1 384 ? 9.455 -4.370 6.721 1.00 91.06 384 ASN A CA 1
ATOM 3076 C C . ASN A 1 384 ? 8.602 -3.161 7.140 1.00 91.06 384 ASN A C 1
ATOM 3078 O O . ASN A 1 384 ? 7.390 -3.319 7.215 1.00 91.06 384 A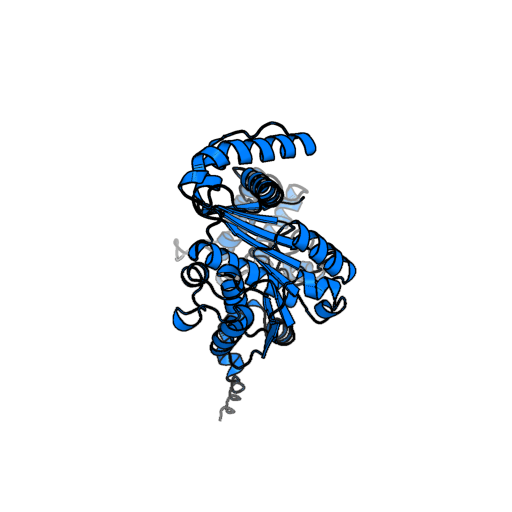SN A O 1
ATOM 3082 N N . THR A 1 385 ? 9.166 -1.984 7.429 1.00 89.56 385 THR A N 1
ATOM 3083 C CA . THR A 1 385 ? 8.395 -0.857 7.999 1.00 89.56 385 THR A CA 1
ATOM 3084 C C . THR A 1 385 ? 8.531 0.419 7.181 1.00 89.56 385 THR A C 1
ATOM 3086 O O . THR A 1 385 ? 9.639 0.825 6.851 1.00 89.56 385 THR A O 1
ATOM 3089 N N . PHE A 1 386 ? 7.416 1.097 6.927 1.00 92.69 386 PHE A N 1
ATOM 3090 C CA . PHE A 1 386 ? 7.347 2.419 6.316 1.00 92.69 386 PHE A CA 1
ATOM 3091 C C . PHE A 1 386 ? 6.707 3.420 7.275 1.00 92.69 386 PHE A C 1
ATOM 3093 O O . PHE A 1 386 ? 5.734 3.111 7.967 1.00 92.69 386 PHE A O 1
ATOM 3100 N N . ILE A 1 387 ? 7.262 4.628 7.301 1.00 90.69 387 ILE A N 1
ATOM 3101 C CA . ILE A 1 387 ? 6.773 5.744 8.104 1.00 90.69 387 ILE A CA 1
ATOM 3102 C C . ILE A 1 387 ? 6.659 6.974 7.218 1.00 90.69 387 ILE A C 1
ATOM 3104 O O . ILE A 1 387 ? 7.580 7.280 6.461 1.00 90.69 387 ILE A O 1
ATOM 3108 N N . TYR A 1 388 ? 5.552 7.691 7.366 1.00 93.00 388 TYR A N 1
ATOM 3109 C CA . TYR A 1 388 ? 5.300 8.975 6.734 1.00 93.00 388 TYR A CA 1
ATOM 3110 C C . TYR A 1 388 ? 4.977 10.029 7.789 1.00 93.00 388 TYR A C 1
ATOM 3112 O O . TYR A 1 388 ? 4.184 9.783 8.698 1.00 93.00 388 TYR A O 1
ATOM 3120 N N . ASP A 1 389 ? 5.588 11.197 7.636 1.00 90.69 389 ASP A N 1
ATOM 3121 C CA . ASP A 1 389 ? 5.293 12.398 8.400 1.00 90.69 389 ASP A CA 1
ATOM 3122 C C . ASP A 1 389 ? 4.637 13.427 7.475 1.00 90.69 389 ASP A C 1
ATOM 3124 O O . ASP A 1 389 ? 5.288 14.027 6.616 1.00 90.69 389 ASP A O 1
ATOM 3128 N N . ALA A 1 390 ? 3.337 13.643 7.664 1.00 91.75 390 ALA A N 1
ATOM 3129 C CA . ALA A 1 390 ? 2.556 14.580 6.871 1.00 91.75 390 ALA A CA 1
ATOM 3130 C C . ALA A 1 390 ? 2.892 16.051 7.162 1.00 91.75 390 ALA A C 1
ATOM 3132 O O . ALA A 1 390 ? 2.621 16.903 6.317 1.00 91.75 390 ALA A O 1
ATOM 3133 N N . VAL A 1 391 ? 3.513 16.366 8.307 1.00 88.19 391 VAL A N 1
ATOM 3134 C CA . VAL A 1 391 ? 3.933 17.739 8.636 1.00 88.19 391 VAL A CA 1
ATOM 3135 C C . VAL A 1 391 ? 5.070 18.172 7.717 1.00 88.19 391 VAL A C 1
ATOM 3137 O O . VAL A 1 391 ? 5.040 19.266 7.155 1.00 88.19 391 VAL A O 1
ATOM 3140 N N . THR A 1 392 ? 6.068 17.305 7.544 1.00 85.81 392 THR A N 1
ATOM 3141 C CA . THR A 1 392 ? 7.235 17.578 6.690 1.00 85.81 392 THR A CA 1
ATOM 3142 C C . THR A 1 392 ? 7.090 17.030 5.272 1.00 85.81 392 THR A C 1
ATOM 3144 O O . THR A 1 392 ? 7.900 17.356 4.408 1.00 85.81 392 THR A O 1
ATOM 3147 N N . SER A 1 393 ? 6.050 16.228 5.016 1.00 88.50 393 SER A N 1
ATOM 3148 C CA . SER A 1 393 ? 5.855 15.470 3.773 1.00 88.50 393 SER A CA 1
ATOM 3149 C C . SER A 1 393 ? 7.028 14.542 3.434 1.00 88.50 393 SER A C 1
ATOM 3151 O O . SER A 1 393 ? 7.266 14.234 2.266 1.00 88.50 393 SER A O 1
ATOM 3153 N N . ASN A 1 394 ? 7.742 14.070 4.456 1.00 85.25 394 ASN A N 1
ATOM 3154 C CA . ASN A 1 394 ? 8.845 13.133 4.307 1.00 85.25 394 ASN A CA 1
ATOM 3155 C C . ASN A 1 394 ? 8.417 11.714 4.683 1.00 85.25 394 ASN A C 1
ATOM 3157 O O . ASN A 1 394 ? 7.501 11.497 5.475 1.00 85.25 394 ASN A O 1
ATOM 3161 N N . SER A 1 395 ? 9.110 10.725 4.124 1.00 87.38 395 SER A N 1
ATOM 3162 C CA . SER A 1 395 ? 8.898 9.320 4.463 1.00 87.38 395 SER A CA 1
ATOM 3163 C C . SER A 1 395 ? 10.213 8.557 4.548 1.00 87.38 395 SER A C 1
ATOM 3165 O O . SER A 1 395 ? 11.239 9.001 4.035 1.00 87.38 395 SER A O 1
ATOM 3167 N N . GLY A 1 396 ? 10.189 7.411 5.222 1.00 79.62 396 GLY A N 1
ATOM 3168 C CA . GLY A 1 396 ? 11.347 6.542 5.378 1.00 79.62 396 GLY A CA 1
ATOM 3169 C C . GLY A 1 396 ? 10.937 5.082 5.497 1.00 79.62 396 GLY A C 1
ATOM 3170 O O . GLY A 1 396 ? 9.882 4.764 6.043 1.00 79.62 396 GLY A O 1
ATOM 3171 N N . THR A 1 397 ? 11.785 4.193 4.981 1.00 81.19 397 THR A N 1
ATOM 3172 C CA . THR A 1 397 ? 11.632 2.739 5.123 1.00 81.19 397 THR A CA 1
ATOM 3173 C C . THR A 1 397 ? 12.741 2.192 6.011 1.00 81.19 397 THR A C 1
ATOM 3175 O O . THR A 1 397 ? 13.903 2.569 5.860 1.00 81.19 397 THR A O 1
ATOM 3178 N N . PHE A 1 398 ? 12.388 1.291 6.922 1.00 75.06 398 PHE A N 1
ATOM 3179 C CA . PHE A 1 398 ? 13.275 0.730 7.931 1.00 75.06 398 PHE A CA 1
ATOM 3180 C C . PHE A 1 398 ? 13.152 -0.784 8.002 1.00 75.06 398 PHE A C 1
ATOM 3182 O O . PHE A 1 398 ? 12.060 -1.344 7.895 1.00 75.06 398 PHE A O 1
ATOM 3189 N N . PHE A 1 399 ? 14.288 -1.427 8.255 1.00 75.25 399 PHE A N 1
ATOM 3190 C CA . PHE A 1 399 ? 14.373 -2.850 8.536 1.00 75.25 399 PHE A CA 1
ATOM 3191 C C . PHE A 1 399 ? 14.788 -3.056 9.996 1.00 75.25 399 PHE A C 1
ATOM 3193 O O . PHE A 1 399 ? 15.816 -2.529 10.424 1.00 75.25 399 PHE A O 1
ATOM 3200 N N . PHE A 1 400 ? 13.961 -3.797 10.730 1.00 69.06 400 PHE A N 1
ATOM 3201 C CA . PHE A 1 400 ? 14.098 -4.145 12.143 1.00 69.06 400 PHE A CA 1
ATOM 3202 C C . PHE A 1 400 ? 14.253 -5.645 12.340 1.00 69.06 400 PHE A C 1
ATOM 3204 O O . PHE A 1 400 ? 13.516 -6.388 11.645 1.00 69.06 400 PHE A O 1
#

Mean predicted aligned error: 9.72 Å

Solvent-accessible surface area (backbone atoms only — not comparable to full-atom values): 22482 Å² total; per-residue (Å²): 133,82,77,80,76,76,75,74,77,82,73,47,72,63,53,64,74,42,44,79,57,38,74,75,54,33,69,67,29,50,55,37,33,40,70,30,29,37,35,37,31,34,67,47,36,38,35,47,32,21,47,50,54,37,40,65,81,37,30,24,30,38,35,29,37,16,50,49,57,31,48,78,78,53,32,80,31,15,94,62,44,56,84,94,44,55,70,37,52,32,14,54,50,38,39,60,53,54,41,73,71,29,85,84,35,47,72,46,61,37,82,42,44,71,69,55,43,61,71,76,41,76,65,68,66,74,74,39,62,35,39,38,39,30,80,68,54,65,74,57,44,55,51,51,51,54,54,31,58,75,71,71,35,38,38,38,39,39,43,50,44,30,56,35,31,41,40,34,48,47,68,95,80,84,83,56,83,53,43,76,69,94,76,73,82,77,90,74,45,74,93,65,57,52,73,70,58,42,54,55,55,68,71,58,59,84,83,82,49,54,71,73,58,56,53,66,45,58,29,67,55,54,45,42,57,50,48,52,53,43,32,72,77,65,75,47,82,72,76,49,73,68,44,40,50,51,52,35,54,55,54,60,70,68,66,76,76,54,95,86,42,93,79,63,71,54,60,30,58,54,51,29,47,57,64,68,60,83,77,88,87,88,90,86,84,85,78,64,60,63,59,56,56,50,54,54,20,50,48,51,36,30,74,74,67,76,44,50,48,18,56,45,87,89,37,28,73,66,28,36,60,52,42,52,50,38,36,52,52,50,29,56,75,71,72,48,73,80,81,93,61,69,65,61,50,51,50,51,15,70,32,24,58,36,58,39,41,72,50,14,43,54,48,8,49,50,55,24,52,44,50,49,23,69,59,42,40,33,42,78,64,78,65,40,32,38,41,35,37,62,85,81,71,46,71,40,75,45,82,132

InterPro domains:
  IPR000594 THIF-type NAD/FAD binding fold [PF00899] (18-394)
  IPR035985 Ubiquitin-activating enzyme-like [SSF69572] (12-397)
  IPR045886 ThiF/MoeB/HesA family [PTHR10953] (8-391)

Organism: Lasius niger (NCBI:txid67767)

Nearest PDB structures (foldseek):
  3dbl-assembly3_E  TM=9.195E-01  e=1.335E-40  Homo sapiens
  3dbr-assembly1_E  TM=9.000E-01  e=6.101E-41  Homo sapiens
  1r4m-assembly2_C  TM=9.067E-01  e=2.773E-40  Homo sapiens
  1y8r-assembly2_D  TM=8.182E-01  e=4.934E-21  Homo sapiens
  5ff5-assembly1_A  TM=7.644E-01  e=9.657E-10  Pantoea agglomerans

Foldseek 3Di:
DDDPDDPDPPQPPLCVLQVVVCVPQNPLLLVLQLVFEEEEEDPALLSLLLLLLSVSSHGNEYEYEEQDADDPQRPPLHPQDDPVRGRPQSRVSSQVSSCVNHVNYYYYYDNDHLVCCVVPPLCVCLRGQAYEYEPDFPVSCVSVLVSCAVSQHWYWYWYFFFQKIKIFIDGDDQDFDAAPDPDDDDPLCLVPDDPVRCVVLVPDDLVPDDPVVNLVPALSSLLSVLQVVLCVVPVDGQDDPVSLVVSLVSLVVSWDADPVDNPDGSVSSVVNNVSSPPDDDDDDDDDPVLVVLLVVLQSQVCVVPVFGQLLDVVRLVVSLVVSQVSSVVVCVVVVHDHDPDSVVSSVRNVSSRRGHNVSSSVVSNLVSVLVSCSSSSHHDHQATMKMARNVVRDIDGDDD

pLDDT: mean 86.83, std 13.99, range [22.67, 98.81]